Protein AF-A0A7V7BN81-F1 (afdb_monomer)

Nearest PDB structures (foldseek):
  3dh0-assembly1_A  TM=8.623E-01  e=8.445E-11  Aquifex aeolicus
  3mgg-assembly1_A  TM=7.748E-01  e=1.442E-08  Methanosarcina mazei
  5w7k-assembly1_A  TM=7.341E-01  e=2.221E-08  Penicillium oxalicum
  1xxl-assembly2_B  TM=6.327E-01  e=1.461E-09  Bacillus subtilis
  1vl5-assembly4_D  TM=6.220E-01  e=1.080E-09  Halalkalibacterium halodurans C-125

Radius of gyration: 29.05 Å; Cα contacts (8 Å, |Δi|>4): 691; chains: 1; bounding box: 69×60×77 Å

Secondary structure (DSSP, 8-state):
-HHHHHHHHHHHHHHHHHH--TTGGGTSPPPPP-HHHHHHHHHHHHT-SS---HHHHHHHHHHHHHHHHHHHHHHHHHTS-S---SSSHHHHHHHHHHHHHHHHHHHHHHHH---HHHHHHHHHHHHHHHHHHHHHHHT--SSHHHHHHHHHHHHHHHHHHHHHHTT-THHHHHHHHHHHHHHHHHHHHHHHHHS--HHHHHHHHHH-TTHHHHHHHHHHHHHHHHHHHHHHTTTTSHHHHHHHHHHHHHHHHHHHHHHHTT------HHHHHHHHHHHHGGGHHHHHHHHTTTHHHHHHHHHHHHHTPPTT-EEEEET-TTTHHHHHHHHHH-TTSEEEEEES-HHHHHHHHHHHHHTT-TTEEEEE-BTTB-SS-TT-EEEEEEES-GGGSS-HHHHHHHHHHHEEEEEEEEEEEE----STTHHHHHHHIIIIIHHHHHHHT-SSHHHHHHHHHHHHSSPPHHHHHHHHHHTT-EEEEEEEEGGGTEEEEEEE-----

Structure (mmCIF, N/CA/C/O backbone):
data_AF-A0A7V7BN81-F1
#
_entry.id   AF-A0A7V7BN81-F1
#
loop_
_atom_site.group_PDB
_atom_site.id
_atom_site.type_symbol
_atom_site.label_atom_id
_atom_site.label_alt_id
_atom_site.label_comp_id
_atom_site.label_asym_id
_atom_site.label_entity_id
_atom_site.label_seq_id
_atom_site.pdbx_PDB_ins_code
_atom_site.Cartn_x
_atom_site.Cartn_y
_atom_site.Cartn_z
_atom_site.occupancy
_atom_site.B_iso_or_equiv
_atom_site.auth_seq_id
_atom_site.auth_comp_id
_atom_site.auth_asym_id
_atom_site.auth_atom_id
_atom_site.pdbx_PDB_model_num
ATOM 1 N N . MET A 1 1 ? -31.358 -5.744 11.707 1.00 54.16 1 MET A N 1
ATOM 2 C CA . MET A 1 1 ? -30.400 -4.670 11.365 1.00 54.16 1 MET A CA 1
ATOM 3 C C . MET A 1 1 ? -30.882 -3.305 11.847 1.00 54.16 1 MET A C 1
ATOM 5 O O . MET A 1 1 ? -30.087 -2.663 12.512 1.00 54.16 1 MET A O 1
ATOM 9 N N . ASN A 1 2 ? -32.149 -2.903 11.636 1.00 60.16 2 ASN A N 1
ATOM 10 C CA . ASN A 1 2 ? -32.677 -1.627 12.173 1.00 60.16 2 ASN A CA 1
ATOM 11 C C . ASN A 1 2 ? -32.516 -1.463 13.699 1.00 60.16 2 ASN A C 1
ATOM 13 O O . ASN A 1 2 ? -32.069 -0.415 14.138 1.00 60.16 2 ASN A O 1
ATOM 17 N N . ASP A 1 3 ? -32.773 -2.515 14.478 1.00 78.81 3 ASP A N 1
ATOM 18 C CA . ASP A 1 3 ? -32.681 -2.494 15.951 1.00 78.81 3 ASP A CA 1
ATOM 19 C C . ASP A 1 3 ? -31.254 -2.205 16.477 1.00 78.81 3 ASP A C 1
ATOM 21 O O . ASP A 1 3 ? -31.039 -1.353 17.330 1.00 78.81 3 ASP A O 1
ATOM 25 N N . ILE A 1 4 ? -30.230 -2.821 15.868 1.00 84.69 4 ILE A N 1
ATOM 26 C CA . ILE A 1 4 ? -28.818 -2.598 16.240 1.00 84.69 4 ILE A CA 1
ATOM 27 C C . ILE A 1 4 ? -28.391 -1.146 15.983 1.00 84.69 4 ILE A C 1
ATOM 29 O O . ILE A 1 4 ? -27.629 -0.571 16.760 1.00 84.69 4 ILE A O 1
ATOM 33 N N . TYR A 1 5 ? -28.855 -0.561 14.877 1.00 83.62 5 TYR A N 1
ATOM 34 C CA . TYR A 1 5 ? -28.529 0.819 14.532 1.00 83.62 5 TYR A CA 1
ATOM 35 C C . TYR A 1 5 ? -29.165 1.802 15.520 1.00 83.62 5 TYR A C 1
ATOM 37 O O . TYR A 1 5 ? -28.490 2.716 15.987 1.00 83.62 5 TYR A O 1
ATOM 45 N N . GLU A 1 6 ? -30.429 1.579 15.886 1.00 87.38 6 GLU A N 1
ATOM 46 C CA . GLU A 1 6 ? -31.133 2.388 16.886 1.00 87.38 6 GLU A CA 1
ATOM 47 C C . GLU A 1 6 ? -30.448 2.333 18.259 1.00 87.38 6 GLU A C 1
ATOM 49 O O . GLU A 1 6 ? -30.242 3.379 18.876 1.00 87.38 6 GLU A O 1
ATOM 54 N N . GLU A 1 7 ? -30.011 1.152 18.709 1.00 90.88 7 GLU A N 1
ATOM 55 C CA . GLU A 1 7 ? -29.268 1.013 19.968 1.00 90.88 7 GLU A CA 1
ATOM 56 C C . GLU A 1 7 ? -27.950 1.811 19.962 1.00 90.88 7 GLU A C 1
ATOM 58 O O . GLU A 1 7 ? -27.640 2.517 20.925 1.00 90.88 7 GLU A O 1
ATOM 63 N N . ILE A 1 8 ? -27.169 1.722 18.879 1.00 91.88 8 ILE A N 1
ATOM 64 C CA . ILE A 1 8 ? -25.896 2.448 18.741 1.00 91.88 8 ILE A CA 1
ATOM 65 C C . ILE A 1 8 ? -26.131 3.964 18.728 1.00 91.88 8 ILE A C 1
ATOM 67 O O . ILE A 1 8 ? -25.426 4.694 19.429 1.00 91.88 8 ILE A O 1
ATOM 71 N N . GLU A 1 9 ? -27.134 4.438 17.986 1.00 91.56 9 GLU A N 1
ATOM 72 C CA . GLU A 1 9 ? -27.493 5.860 17.942 1.00 91.56 9 GLU A CA 1
ATOM 73 C C . GLU A 1 9 ? -27.983 6.373 19.299 1.00 91.56 9 GLU A C 1
ATOM 75 O O . GLU A 1 9 ? -27.637 7.484 19.703 1.00 91.56 9 GLU A O 1
ATOM 80 N N . GLN A 1 10 ? -28.717 5.557 20.058 1.00 93.00 10 GLN A N 1
ATOM 81 C CA . GLN A 1 10 ? -29.130 5.920 21.409 1.00 93.00 10 GLN A CA 1
ATOM 82 C C . GLN A 1 10 ? -27.920 6.077 22.339 1.00 93.00 10 GLN A C 1
ATOM 84 O O . GLN A 1 10 ? -27.801 7.093 23.025 1.00 93.00 10 GLN A O 1
ATOM 89 N N . ILE A 1 11 ? -26.979 5.124 22.308 1.00 93.81 11 ILE A N 1
ATOM 90 C CA . ILE A 1 11 ? -25.733 5.208 23.086 1.00 93.81 11 ILE A CA 1
ATOM 91 C C . ILE A 1 11 ? -24.931 6.456 22.692 1.00 93.81 11 ILE A C 1
ATOM 93 O O . ILE A 1 11 ? -24.420 7.165 23.562 1.00 93.81 11 ILE A O 1
ATOM 97 N N . LYS A 1 12 ? -24.835 6.758 21.394 1.00 94.06 12 LYS A N 1
ATOM 98 C CA . LYS A 1 12 ? -24.170 7.964 20.892 1.00 94.06 12 LYS A CA 1
ATOM 99 C C . LYS A 1 12 ? -24.830 9.233 21.433 1.00 94.06 12 LYS A C 1
ATOM 101 O O . LYS A 1 12 ? -24.136 10.079 21.994 1.00 94.06 12 LYS A O 1
ATOM 106 N N . ALA A 1 13 ? -26.156 9.339 21.346 1.00 92.12 13 ALA A N 1
ATOM 107 C CA . ALA A 1 13 ? -26.908 10.478 21.869 1.00 92.12 13 ALA A CA 1
ATOM 108 C C . ALA A 1 13 ? -26.699 10.662 23.384 1.00 92.12 13 ALA A C 1
ATOM 110 O O . ALA A 1 13 ? -26.520 11.782 23.866 1.00 92.12 13 ALA A O 1
ATOM 111 N N . ASP A 1 14 ? -26.644 9.567 24.143 1.00 91.19 14 ASP A N 1
ATOM 112 C CA . ASP A 1 14 ? -26.359 9.598 25.578 1.00 91.19 14 ASP A CA 1
ATOM 113 C C . ASP A 1 14 ? -24.959 10.114 25.914 1.00 91.19 14 ASP A C 1
ATOM 115 O O . ASP A 1 14 ? -24.782 10.802 26.929 1.00 91.19 14 ASP A O 1
ATOM 119 N N . ILE A 1 15 ? -23.965 9.757 25.097 1.00 90.81 15 ILE A N 1
ATOM 120 C CA . ILE A 1 15 ? -22.598 10.268 25.215 1.00 90.81 15 ILE A CA 1
ATOM 121 C C . ILE A 1 15 ? -22.592 11.762 24.879 1.00 90.81 15 ILE A C 1
ATOM 123 O O . ILE A 1 15 ? -22.063 12.550 25.663 1.00 90.81 15 ILE A O 1
ATOM 127 N N . GLU A 1 16 ? -23.242 12.176 23.786 1.00 90.25 16 GLU A N 1
ATOM 128 C CA . GLU A 1 16 ? -23.322 13.584 23.379 1.00 90.25 16 GLU A CA 1
ATOM 129 C C . GLU A 1 16 ? -23.901 14.483 24.472 1.00 90.25 16 GLU A C 1
ATOM 131 O O . GLU A 1 16 ? -23.366 15.560 24.740 1.00 90.25 16 GLU A O 1
ATOM 136 N N . VAL A 1 17 ? -24.989 14.052 25.115 1.00 89.19 17 VAL A N 1
ATOM 137 C CA . VAL A 1 17 ? -25.618 14.805 26.208 1.00 89.19 17 VAL A CA 1
ATOM 138 C C . VAL A 1 17 ? -24.652 14.985 27.381 1.00 89.19 17 VAL A C 1
ATOM 140 O O . VAL A 1 17 ? -24.645 16.042 28.006 1.00 89.19 17 VAL A O 1
ATOM 143 N N . ARG A 1 18 ? -23.812 13.985 27.669 1.00 86.62 18 ARG A N 1
ATOM 144 C CA . ARG A 1 18 ? -22.870 14.012 28.800 1.00 86.62 18 ARG A CA 1
ATOM 145 C C . ARG A 1 18 ? -21.641 14.874 28.543 1.00 86.62 18 ARG A C 1
ATOM 147 O O . ARG A 1 18 ? -21.148 15.498 29.477 1.00 86.62 18 ARG A O 1
ATOM 154 N N . VAL A 1 19 ? -21.143 14.924 27.308 1.00 85.81 19 VAL A N 1
ATOM 155 C CA . VAL A 1 19 ? -19.931 15.700 26.980 1.00 85.81 19 VAL A CA 1
ATOM 156 C C . VAL A 1 19 ? -20.209 17.185 26.722 1.00 85.81 19 VAL A C 1
ATOM 158 O O . VAL A 1 19 ? -19.288 18.006 26.768 1.00 85.81 19 VAL A O 1
ATOM 161 N N . LYS A 1 20 ? -21.475 17.556 26.486 1.00 85.81 20 LYS A N 1
ATOM 162 C CA . LYS A 1 20 ? -21.910 18.945 26.290 1.00 85.81 20 LYS A CA 1
ATOM 163 C C . LYS A 1 20 ? -22.004 19.678 27.632 1.00 85.81 20 LYS A C 1
ATOM 165 O O . LYS A 1 20 ? -23.006 19.597 28.335 1.00 85.81 20 LYS A O 1
ATOM 170 N N . HIS A 1 21 ? -20.984 20.474 27.956 1.00 84.75 21 HIS A N 1
ATOM 171 C CA . HIS A 1 21 ? -21.016 21.383 29.106 1.00 84.75 21 HIS A CA 1
ATOM 172 C C . HIS A 1 21 ? -21.243 22.842 28.654 1.00 84.75 21 HIS A C 1
ATOM 174 O O . HIS A 1 21 ? -20.396 23.380 27.935 1.00 84.75 21 HIS A O 1
ATOM 180 N N . PRO A 1 22 ? -22.313 23.542 29.098 1.00 84.62 22 PRO A N 1
ATOM 181 C CA . PRO A 1 22 ? -22.700 24.866 28.583 1.00 84.62 22 PRO A CA 1
ATOM 182 C C . PRO A 1 22 ? -21.608 25.939 28.633 1.00 84.62 22 PRO A C 1
ATOM 184 O O . PRO A 1 22 ? -21.621 26.881 27.843 1.00 84.62 22 PRO A O 1
ATOM 187 N N . TYR A 1 23 ? -20.674 25.828 29.581 1.00 83.69 23 TYR A N 1
ATOM 188 C CA . TYR A 1 23 ? -19.541 26.745 29.672 1.00 83.69 23 TYR A CA 1
ATOM 189 C C . TYR A 1 23 ? -18.380 26.347 28.756 1.00 83.69 23 TYR A C 1
ATOM 191 O O . TYR A 1 23 ? -17.797 27.224 28.128 1.00 83.69 23 TYR A O 1
ATOM 199 N N . LEU A 1 24 ? -18.057 25.051 28.658 1.00 82.19 24 LEU A N 1
ATOM 200 C CA . LEU A 1 24 ? -16.944 24.584 27.822 1.00 82.19 24 LEU A CA 1
ATOM 201 C C . LEU A 1 24 ? -17.251 24.850 26.347 1.00 82.19 24 LEU A C 1
ATOM 203 O O . LEU A 1 24 ? -16.427 25.420 25.647 1.00 82.19 24 LEU A O 1
ATOM 207 N N . MET A 1 25 ? -18.494 24.600 25.938 1.00 81.81 25 MET A N 1
ATOM 208 C CA . MET A 1 25 ? -19.028 24.831 24.591 1.00 81.81 25 MET A CA 1
ATOM 209 C C . MET A 1 25 ? -18.896 26.268 24.062 1.00 81.81 25 MET A C 1
ATOM 211 O O . MET A 1 25 ? -19.094 26.510 22.877 1.00 81.81 25 MET A O 1
ATOM 215 N N . LYS A 1 26 ? -18.604 27.245 24.929 1.00 80.62 26 LYS A N 1
ATOM 216 C CA . LYS A 1 26 ? -18.334 28.632 24.515 1.00 80.62 26 LYS A CA 1
ATOM 217 C C . LYS A 1 26 ? -16.908 28.832 24.004 1.00 80.62 26 LYS A C 1
ATOM 219 O O . LYS A 1 26 ? -16.624 29.875 23.424 1.00 80.62 26 LYS A O 1
ATOM 224 N N . PHE A 1 27 ? -16.011 27.896 24.305 1.00 76.44 27 PHE A N 1
ATOM 225 C CA . PHE A 1 27 ? -14.569 28.051 24.126 1.00 76.44 27 PHE A CA 1
ATOM 226 C C . PHE A 1 27 ? -13.900 26.837 23.483 1.00 76.44 27 PHE A C 1
ATOM 228 O O . PHE A 1 27 ? -12.840 27.007 22.898 1.00 76.44 27 PHE A O 1
ATOM 235 N N . ILE A 1 28 ? -14.478 25.641 23.598 1.00 76.50 28 ILE A N 1
ATOM 236 C CA . ILE A 1 28 ? -13.991 24.422 22.953 1.00 76.50 28 ILE A CA 1
ATOM 237 C C . ILE A 1 28 ? -15.106 23.798 22.117 1.00 76.50 28 ILE A C 1
ATOM 239 O O . ILE A 1 28 ? -16.284 23.889 22.477 1.00 76.50 28 ILE A O 1
ATOM 243 N N . ASP A 1 29 ? -14.717 23.157 21.021 1.00 76.81 29 ASP A N 1
ATOM 244 C CA . ASP A 1 29 ? -15.636 22.397 20.184 1.00 76.81 29 ASP A CA 1
ATOM 245 C C . ASP A 1 29 ? -16.178 21.172 20.930 1.00 76.81 29 ASP A C 1
ATOM 247 O O . ASP A 1 29 ? -15.549 20.649 21.856 1.00 76.81 29 ASP A O 1
ATOM 251 N N . VAL A 1 30 ? -17.359 20.702 20.515 1.00 76.44 30 VAL A N 1
ATOM 252 C CA . VAL A 1 30 ? -17.902 19.430 21.009 1.00 76.44 30 VAL A CA 1
ATOM 253 C C . VAL A 1 30 ? -16.893 18.331 20.681 1.00 76.44 30 VAL A C 1
ATOM 255 O O . VAL A 1 30 ? -16.496 18.224 19.516 1.00 76.44 30 VAL A O 1
ATOM 258 N N . PRO A 1 31 ? -16.511 17.480 21.648 1.00 80.88 31 PRO A N 1
ATOM 259 C CA . PRO A 1 31 ? -15.673 16.338 21.339 1.00 80.88 31 PRO A CA 1
ATOM 260 C C . PRO A 1 31 ? -16.328 15.441 20.291 1.00 80.88 31 PRO A C 1
ATOM 262 O O . PRO A 1 31 ? -17.512 15.110 20.383 1.00 80.88 31 PRO A O 1
ATOM 265 N N . VAL A 1 32 ? -15.542 15.037 19.299 1.00 83.94 32 VAL A N 1
ATOM 266 C CA . VAL A 1 32 ? -16.000 14.119 18.257 1.00 83.94 32 VAL A CA 1
ATOM 267 C C . VAL A 1 32 ? -16.137 12.723 18.858 1.00 83.94 32 VAL A C 1
ATOM 269 O O . VAL A 1 32 ? -15.202 12.205 19.465 1.00 83.94 32 VAL A O 1
ATOM 272 N N . ILE A 1 33 ? -17.300 12.099 18.676 1.00 88.44 33 ILE A N 1
ATOM 273 C CA . ILE A 1 33 ? -17.517 10.702 19.057 1.00 88.44 33 ILE A CA 1
ATOM 274 C C . ILE A 1 33 ? -17.052 9.825 17.898 1.00 88.44 33 ILE A C 1
ATOM 276 O O . ILE A 1 33 ? -17.613 9.894 16.805 1.00 88.44 33 ILE A O 1
ATOM 280 N N . ASP A 1 34 ? -16.036 8.993 18.130 1.00 90.50 34 ASP A N 1
ATOM 281 C CA . ASP A 1 34 ? -15.549 8.071 17.105 1.00 90.50 34 ASP A CA 1
ATOM 282 C C . ASP A 1 34 ? -16.547 6.918 16.893 1.00 90.50 34 ASP A C 1
ATOM 284 O O . ASP A 1 34 ? -16.642 5.979 17.689 1.00 90.50 34 ASP A O 1
ATOM 288 N N . GLU A 1 35 ? -17.316 7.006 15.806 1.00 89.75 35 GLU A N 1
ATOM 289 C CA . GLU A 1 35 ? -18.341 6.020 15.455 1.00 89.75 35 GLU A CA 1
ATOM 290 C C . GLU A 1 35 ? -17.761 4.624 15.203 1.00 89.75 35 GLU A C 1
ATOM 292 O O . GLU A 1 35 ? -18.427 3.627 15.475 1.00 89.75 35 GLU A O 1
ATOM 297 N N . GLN A 1 36 ? -16.514 4.518 14.733 1.00 90.88 36 GLN A N 1
ATOM 298 C CA . GLN A 1 36 ? -15.893 3.217 14.483 1.00 90.88 36 GLN A CA 1
ATOM 299 C C . GLN A 1 36 ? -15.578 2.513 15.794 1.00 90.88 36 GLN A C 1
ATOM 301 O O . GLN A 1 36 ? -15.900 1.334 15.951 1.00 90.88 36 GLN A O 1
ATOM 306 N N . LYS A 1 37 ? -15.001 3.239 16.761 1.00 95.44 37 LYS A N 1
ATOM 307 C CA . LYS A 1 37 ? -14.776 2.715 18.116 1.00 95.44 37 LYS A CA 1
ATOM 308 C C . LYS A 1 37 ? -16.108 2.336 18.766 1.00 95.44 37 LYS A C 1
ATOM 310 O O . LYS A 1 37 ? -16.196 1.264 19.360 1.00 95.44 37 LYS A O 1
ATOM 315 N N . LEU A 1 38 ? -17.158 3.138 18.579 1.00 94.94 38 LEU A N 1
ATOM 316 C CA . LEU A 1 38 ? -18.494 2.836 19.095 1.00 94.94 38 LEU A CA 1
ATOM 317 C C . LEU A 1 38 ? -19.071 1.531 18.512 1.00 94.94 38 LEU A C 1
ATOM 319 O O . LEU A 1 38 ? -19.486 0.652 19.269 1.00 94.94 38 LEU A O 1
ATOM 323 N N . VAL A 1 39 ? -19.046 1.372 17.184 1.00 94.19 39 VAL A N 1
ATOM 324 C CA . VAL A 1 39 ? -19.522 0.161 16.488 1.00 94.19 39 VAL A CA 1
ATOM 325 C C . VAL A 1 39 ? -18.693 -1.069 16.876 1.00 94.19 39 VAL A C 1
ATOM 327 O O . VAL A 1 39 ? -19.259 -2.144 17.102 1.00 94.19 39 VAL A O 1
ATOM 330 N N . LEU A 1 40 ? -17.368 -0.926 16.998 1.00 96.00 40 LEU A N 1
ATOM 331 C CA . LEU A 1 40 ? -16.475 -1.995 17.453 1.00 96.00 40 LEU A CA 1
ATOM 332 C C . LEU A 1 40 ? -16.823 -2.446 18.870 1.00 96.00 40 LEU A C 1
ATOM 334 O O . LEU A 1 40 ? -17.031 -3.636 19.090 1.00 96.00 40 LEU A O 1
ATOM 338 N N . LEU A 1 41 ? -16.912 -1.513 19.819 1.00 95.94 41 LEU A N 1
ATOM 339 C CA . LEU A 1 41 ? -17.218 -1.816 21.218 1.00 95.94 41 LEU A CA 1
ATOM 340 C C . LEU A 1 41 ? -18.585 -2.481 21.361 1.00 95.94 41 LEU A C 1
ATOM 342 O O . LEU A 1 41 ? -18.701 -3.481 22.068 1.00 95.94 41 LEU A O 1
ATOM 346 N N . TYR A 1 42 ? -19.592 -1.967 20.653 1.00 95.12 42 TYR A N 1
ATOM 347 C CA . TYR A 1 42 ? -20.918 -2.570 20.624 1.00 95.12 42 TYR A CA 1
ATOM 348 C C . TYR A 1 42 ? -20.871 -4.010 20.108 1.00 95.12 42 TYR A C 1
ATOM 350 O O . TYR A 1 42 ? -21.367 -4.917 20.771 1.00 95.12 42 TYR A O 1
ATOM 358 N N . THR A 1 43 ? -20.214 -4.239 18.967 1.00 93.69 43 THR A N 1
ATOM 359 C CA . THR A 1 43 ? -20.096 -5.580 18.372 1.00 93.69 43 THR A CA 1
ATOM 360 C C . THR A 1 43 ? -19.352 -6.540 19.301 1.00 93.69 43 THR A C 1
ATOM 362 O O . THR A 1 43 ? -19.805 -7.657 19.534 1.00 93.69 43 THR A O 1
ATOM 365 N N . ILE A 1 44 ? -18.232 -6.096 19.878 1.00 94.75 44 ILE A N 1
ATOM 366 C CA . ILE A 1 44 ? -17.405 -6.898 20.785 1.00 94.75 44 ILE A CA 1
ATOM 367 C C . ILE A 1 44 ? -18.189 -7.315 22.030 1.00 94.75 44 ILE A C 1
ATOM 369 O O . ILE A 1 44 ? -18.088 -8.469 22.442 1.00 94.75 44 ILE A O 1
ATOM 373 N N . LEU A 1 45 ? -18.935 -6.388 22.636 1.00 93.31 45 LEU A N 1
ATOM 374 C CA . LEU A 1 45 ? -19.664 -6.640 23.878 1.00 93.31 45 LEU A CA 1
ATOM 375 C C . LEU A 1 45 ? -20.982 -7.388 23.647 1.00 93.31 45 LEU A C 1
ATOM 377 O O . LEU A 1 45 ? -21.382 -8.163 24.511 1.00 93.31 45 LEU A O 1
ATOM 381 N N . LYS A 1 46 ? -21.638 -7.208 22.494 1.00 91.56 46 LYS A N 1
ATOM 382 C CA . LYS A 1 46 ? -22.842 -7.975 22.132 1.00 91.56 46 LYS A CA 1
ATOM 383 C C . LYS A 1 46 ? -22.522 -9.448 21.876 1.00 91.56 46 LYS A C 1
ATOM 385 O O . LYS A 1 46 ? -23.279 -10.312 22.299 1.00 91.56 46 LYS A O 1
ATOM 390 N N . GLU A 1 47 ? -21.365 -9.723 21.276 1.00 89.50 47 GLU A N 1
ATOM 391 C CA . GLU A 1 47 ? -20.839 -11.077 21.053 1.00 89.50 47 GLU A CA 1
ATOM 392 C C . GLU A 1 47 ? -19.946 -11.565 22.211 1.00 89.50 47 GLU A C 1
ATOM 394 O O . GLU A 1 47 ? -19.107 -12.452 22.032 1.00 89.50 47 GLU A O 1
ATOM 399 N N . ALA A 1 48 ? -20.044 -10.957 23.399 1.00 88.56 48 ALA A N 1
ATOM 400 C CA . ALA A 1 48 ? -19.204 -11.332 24.529 1.00 88.56 48 ALA A CA 1
ATOM 401 C C . ALA A 1 48 ? -19.510 -12.760 25.007 1.00 88.56 48 ALA A C 1
ATOM 403 O O . ALA A 1 48 ? -20.660 -13.172 25.146 1.00 88.56 48 ALA A O 1
ATOM 404 N N . LYS A 1 49 ? -18.458 -13.506 25.354 1.00 87.00 49 LYS A N 1
ATOM 405 C CA . LYS A 1 49 ? -18.577 -14.844 25.964 1.00 87.00 49 LYS A CA 1
ATOM 406 C C . LYS A 1 49 ? -19.080 -14.796 27.407 1.00 87.00 49 LYS A C 1
ATOM 408 O O . LYS A 1 49 ? -19.471 -15.822 27.959 1.00 87.00 49 LYS A O 1
ATOM 413 N N . ILE A 1 50 ? -19.035 -13.617 28.020 1.00 83.06 50 ILE A N 1
ATOM 414 C CA . ILE A 1 50 ? -19.621 -13.338 29.327 1.00 83.06 50 ILE A CA 1
ATOM 415 C C . ILE A 1 50 ? -21.041 -12.780 29.138 1.00 83.06 50 ILE A C 1
ATOM 417 O O . ILE A 1 50 ? -21.230 -11.887 28.314 1.00 83.06 50 ILE A O 1
ATOM 421 N N . PRO A 1 51 ? -22.050 -13.256 29.889 1.00 77.50 51 PRO A N 1
ATOM 422 C CA . PRO A 1 51 ? -23.397 -12.706 29.795 1.00 77.50 51 PRO A CA 1
ATOM 423 C C . PRO A 1 51 ? -23.422 -11.245 30.257 1.00 77.50 51 PRO A C 1
ATOM 425 O O . PRO A 1 51 ? -23.105 -10.943 31.410 1.00 77.50 51 PRO A O 1
ATOM 428 N N . LEU A 1 52 ? -23.834 -10.343 29.369 1.00 83.31 52 LEU A N 1
ATOM 429 C CA . LEU A 1 52 ? -24.065 -8.934 29.675 1.00 83.31 52 LEU A CA 1
ATOM 430 C C . LEU A 1 52 ? -25.545 -8.620 29.456 1.00 83.31 52 LEU A C 1
ATOM 432 O O . LEU A 1 52 ? -26.106 -8.942 28.411 1.00 83.31 52 LEU A O 1
ATOM 436 N N . ASN A 1 53 ? -26.189 -7.993 30.443 1.00 87.19 53 ASN A N 1
ATOM 437 C CA . ASN A 1 53 ? -27.511 -7.408 30.229 1.00 87.19 53 ASN A CA 1
ATOM 438 C C . ASN A 1 53 ? -27.380 -6.084 29.449 1.00 87.19 53 ASN A C 1
ATOM 440 O O . ASN A 1 53 ? -26.286 -5.519 29.339 1.00 87.19 53 ASN A O 1
ATOM 444 N N . HIS A 1 54 ? -28.498 -5.584 28.917 1.00 86.00 54 HIS A N 1
ATOM 445 C CA . HIS A 1 54 ? -28.512 -4.360 28.107 1.00 86.00 54 HIS A CA 1
ATOM 446 C C . HIS A 1 54 ? -27.897 -3.153 28.828 1.00 86.00 54 HIS A C 1
ATOM 448 O O . HIS A 1 54 ? -27.105 -2.422 28.233 1.00 86.00 54 HIS A O 1
ATOM 454 N N . ASP A 1 55 ? -28.207 -2.967 30.113 1.00 87.06 55 ASP A N 1
ATOM 455 C CA . ASP A 1 55 ? -27.700 -1.831 30.887 1.00 87.06 55 ASP A CA 1
ATOM 456 C C . ASP A 1 55 ? -26.181 -1.885 31.054 1.00 87.06 55 ASP A C 1
ATOM 458 O O . ASP A 1 55 ? -25.494 -0.889 30.824 1.00 87.06 55 ASP A O 1
ATOM 462 N N . LYS A 1 56 ? -25.635 -3.057 31.387 1.00 86.50 56 LYS A N 1
ATOM 463 C CA . LYS A 1 56 ? -24.197 -3.249 31.581 1.00 86.50 56 LYS A CA 1
ATOM 464 C C . LYS A 1 56 ? -23.427 -3.107 30.272 1.00 86.50 56 LYS A C 1
ATOM 466 O O . LYS A 1 56 ? 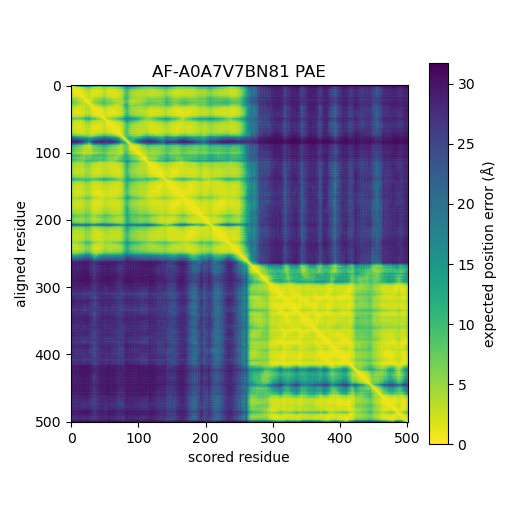-22.355 -2.501 30.270 1.00 86.50 56 LYS A O 1
ATOM 471 N N . LEU A 1 57 ? -23.976 -3.602 29.160 1.00 90.75 57 LEU A N 1
ATOM 472 C CA . LEU A 1 57 ? -23.416 -3.391 27.823 1.00 90.75 57 LEU A CA 1
ATOM 473 C C . LEU A 1 57 ? -23.340 -1.891 27.503 1.00 90.75 57 LEU A C 1
ATOM 475 O O . LEU A 1 57 ? -22.259 -1.383 27.202 1.00 90.75 57 LEU A O 1
ATOM 479 N N . ARG A 1 58 ? -24.455 -1.163 27.656 1.00 90.62 58 ARG A N 1
ATOM 480 C CA . ARG A 1 58 ? -24.525 0.283 27.390 1.00 90.62 58 ARG A CA 1
ATOM 481 C C . ARG A 1 58 ? -23.569 1.074 28.282 1.00 90.62 58 ARG A C 1
ATOM 483 O O . ARG A 1 58 ? -22.801 1.886 27.773 1.00 90.62 58 ARG A O 1
ATOM 490 N N . GLN A 1 59 ? -23.548 0.805 29.586 1.00 87.88 59 GLN A N 1
ATOM 491 C CA . GLN A 1 59 ? -22.647 1.481 30.524 1.00 87.88 59 GLN A CA 1
ATOM 492 C C . GLN A 1 59 ? -21.168 1.225 30.208 1.00 87.88 59 GLN A C 1
ATOM 494 O O . GLN A 1 59 ? -20.376 2.166 30.229 1.00 87.88 59 GLN A O 1
ATOM 499 N N . SER A 1 60 ? -20.799 -0.011 29.854 1.00 89.56 60 SER A N 1
ATOM 500 C CA . SER A 1 60 ? -19.415 -0.368 29.502 1.00 89.56 60 SER A CA 1
ATOM 501 C C . SER A 1 60 ? -18.934 0.368 28.249 1.00 89.56 60 SER A C 1
ATOM 503 O O . SER A 1 60 ? -17.818 0.896 28.223 1.00 89.56 60 SER A O 1
ATOM 505 N N . ILE A 1 61 ? -19.789 0.456 27.223 1.00 93.00 61 ILE A N 1
ATOM 506 C CA . ILE A 1 61 ? -19.502 1.207 25.993 1.00 93.00 61 ILE A CA 1
ATOM 507 C C . 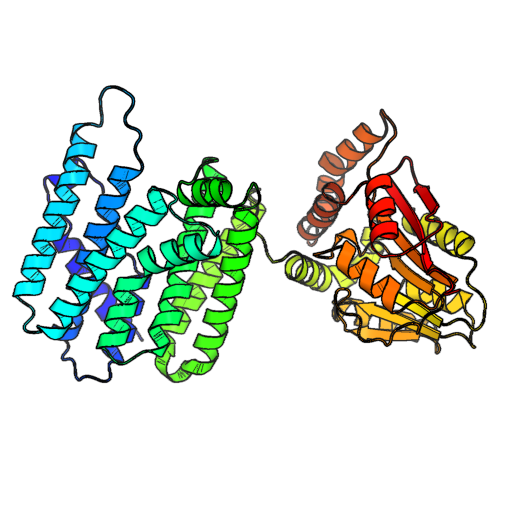ILE A 1 61 ? -19.347 2.694 26.309 1.00 93.00 61 ILE A C 1
ATOM 509 O O . ILE A 1 61 ? -18.344 3.299 25.935 1.00 93.00 61 ILE A O 1
ATOM 513 N N . MET A 1 62 ? -20.304 3.278 27.035 1.00 90.81 62 MET A N 1
ATOM 514 C CA . MET A 1 62 ? -20.278 4.698 27.389 1.00 90.81 62 MET A CA 1
ATOM 515 C C . MET A 1 62 ? -19.038 5.064 28.205 1.00 90.81 62 MET A C 1
ATOM 517 O O . MET A 1 62 ? -18.383 6.057 27.900 1.00 90.81 62 MET A O 1
ATOM 521 N N . ALA A 1 63 ? -18.685 4.258 29.208 1.00 88.62 63 ALA A N 1
ATOM 522 C CA . ALA A 1 63 ? -17.485 4.477 30.006 1.00 88.62 63 ALA A CA 1
ATOM 523 C C . ALA A 1 63 ? -16.217 4.436 29.146 1.00 88.62 63 ALA A C 1
ATOM 525 O O . ALA A 1 63 ? -15.387 5.339 29.233 1.00 88.62 63 ALA A O 1
ATOM 526 N N . THR A 1 64 ? -16.098 3.436 28.269 1.00 92.19 64 THR A N 1
ATOM 527 C CA . THR A 1 64 ? -14.942 3.305 27.371 1.00 92.19 64 THR A CA 1
ATOM 528 C C . THR A 1 64 ? -14.842 4.491 26.405 1.00 92.19 64 THR A C 1
ATOM 530 O O . THR A 1 64 ? -13.759 5.042 26.219 1.00 92.19 64 THR A O 1
ATOM 533 N N . MET A 1 65 ? -15.966 4.940 25.836 1.00 92.88 65 MET A N 1
ATOM 534 C CA . MET A 1 65 ? -15.997 6.088 24.923 1.00 92.88 65 MET A CA 1
ATOM 535 C C . MET A 1 65 ? -15.696 7.416 25.623 1.00 92.88 65 MET A C 1
ATOM 537 O O . MET A 1 65 ? -15.008 8.254 25.047 1.00 92.88 65 MET A O 1
ATOM 541 N N . LEU A 1 66 ? -16.139 7.620 26.869 1.00 88.56 66 LEU A N 1
ATOM 542 C CA . LEU A 1 66 ? -15.763 8.817 27.631 1.00 88.56 66 LEU A CA 1
ATOM 543 C C . LEU A 1 66 ? -14.267 8.847 27.958 1.00 88.56 66 LEU A C 1
ATOM 545 O O . LEU A 1 66 ? -13.657 9.912 27.875 1.00 88.56 66 LEU A O 1
ATOM 549 N N . ILE A 1 67 ? -13.666 7.696 28.281 1.00 89.44 67 ILE A N 1
ATOM 550 C CA . ILE A 1 67 ? -12.210 7.593 28.466 1.00 89.44 67 ILE A CA 1
ATOM 551 C C . ILE A 1 67 ? -11.493 7.968 27.165 1.00 89.44 67 ILE A C 1
ATOM 553 O O . ILE A 1 67 ? -10.547 8.754 27.195 1.00 89.44 67 ILE A O 1
ATOM 557 N N . GLN A 1 68 ? -11.956 7.451 26.023 1.00 90.69 68 GLN A N 1
ATOM 558 C CA . GLN A 1 68 ? -11.388 7.797 24.720 1.00 90.69 68 GLN A CA 1
ATOM 559 C C . GLN A 1 68 ? -11.474 9.307 24.450 1.00 90.69 68 GLN A C 1
ATOM 561 O O . GLN A 1 68 ? -10.470 9.920 24.106 1.00 90.69 68 GLN A O 1
ATOM 566 N N . ILE A 1 69 ? -12.636 9.921 24.686 1.00 88.44 69 ILE A N 1
ATOM 567 C CA . ILE A 1 69 ? -12.840 11.367 24.513 1.00 88.44 69 ILE A CA 1
ATOM 568 C C . ILE A 1 69 ? -11.896 12.179 25.408 1.00 88.44 69 ILE A C 1
ATOM 570 O O . ILE A 1 69 ? -11.322 13.171 24.955 1.00 88.44 69 ILE A O 1
ATOM 574 N N . ALA A 1 70 ? -11.695 11.761 26.661 1.00 84.88 70 ALA A N 1
ATOM 575 C CA . ALA A 1 70 ? -10.749 12.415 27.561 1.00 84.88 70 ALA A CA 1
ATOM 576 C C . ALA A 1 70 ? -9.307 12.324 27.023 1.00 84.88 70 ALA A C 1
ATOM 578 O O . ALA A 1 70 ? -8.612 13.340 26.938 1.00 84.88 70 ALA A O 1
ATOM 579 N N . LEU A 1 71 ? -8.880 11.132 26.590 1.00 86.50 71 LEU A N 1
ATOM 580 C CA . LEU A 1 71 ? -7.552 10.904 26.011 1.00 86.50 71 LEU A CA 1
ATOM 581 C C . LEU A 1 71 ? -7.317 11.730 24.739 1.00 86.50 71 LEU A C 1
ATOM 583 O O . LEU A 1 71 ? -6.219 12.267 24.567 1.00 86.50 71 LEU A O 1
ATOM 587 N N . ASP A 1 72 ? -8.322 11.842 23.872 1.00 85.12 72 ASP A N 1
ATOM 588 C CA . ASP A 1 72 ? -8.255 12.602 22.617 1.00 85.12 72 ASP A CA 1
ATOM 589 C C . ASP A 1 72 ? -8.233 14.113 22.884 1.00 85.12 72 ASP A C 1
ATOM 591 O O . ASP A 1 72 ? -7.479 14.856 22.255 1.00 85.12 72 ASP A O 1
ATOM 595 N N . THR A 1 73 ? -8.984 14.577 23.889 1.00 82.06 73 THR A N 1
ATOM 596 C CA . THR A 1 73 ? -8.999 15.992 24.295 1.00 82.06 73 THR A CA 1
ATOM 597 C C . THR A 1 73 ? -7.616 16.457 24.761 1.00 82.06 73 THR A C 1
ATOM 599 O O . THR A 1 73 ? -7.174 17.547 24.394 1.00 82.06 73 THR A O 1
ATOM 602 N N . HIS A 1 74 ? -6.886 15.624 25.513 1.00 76.12 74 HIS A N 1
ATOM 603 C CA . HIS A 1 74 ? -5.516 15.945 25.933 1.00 76.12 74 HIS A CA 1
ATOM 604 C C . HIS A 1 74 ? -4.521 15.998 24.765 1.00 76.12 74 HIS A C 1
ATOM 606 O O . HIS A 1 74 ? -3.545 16.748 24.822 1.00 76.12 74 HIS A O 1
ATOM 612 N N . GLU A 1 75 ? -4.766 15.252 23.689 1.00 74.19 75 GLU A N 1
ATOM 613 C CA . GLU A 1 75 ? -3.903 15.251 22.506 1.00 74.19 75 GLU A CA 1
ATOM 614 C C . GLU A 1 75 ? -3.924 16.597 21.768 1.00 74.19 75 GLU A C 1
ATOM 616 O O . GLU A 1 75 ? -2.882 17.082 21.324 1.00 74.19 75 GLU A O 1
ATOM 621 N N . LEU A 1 76 ? -5.086 17.259 21.726 1.00 69.44 76 LEU A N 1
ATOM 622 C CA . LEU A 1 76 ? -5.256 18.573 21.093 1.00 69.44 76 LEU A CA 1
ATOM 623 C C . LEU A 1 76 ? -4.374 19.659 21.734 1.00 69.44 76 LEU A C 1
ATOM 625 O O . LEU A 1 76 ? -3.913 20.577 21.050 1.00 69.44 76 LEU A O 1
ATOM 629 N N . VAL A 1 77 ? -4.092 19.543 23.035 1.00 63.59 77 VAL A N 1
ATOM 630 C CA . VAL A 1 77 ? -3.242 20.491 23.774 1.00 63.59 77 VAL A CA 1
ATOM 631 C C . VAL A 1 77 ? -1.777 20.396 23.334 1.00 63.59 77 VAL A C 1
ATOM 633 O O . VAL A 1 77 ? -1.109 21.425 23.207 1.00 63.59 77 VAL A O 1
ATOM 636 N N . GLY A 1 78 ? -1.273 19.181 23.094 1.00 54.88 78 GLY A N 1
ATOM 637 C CA . GLY A 1 78 ? 0.138 18.922 22.779 1.00 54.88 78 GLY A CA 1
ATOM 638 C C . GLY A 1 78 ? 0.579 19.396 21.390 1.00 54.88 78 GLY A C 1
ATOM 639 O O . GLY A 1 78 ? 1.767 19.605 21.161 1.00 54.88 78 GLY A O 1
ATOM 640 N N . LEU A 1 79 ? -0.367 19.607 20.470 1.00 54.56 79 LEU A N 1
ATOM 641 C CA . LEU A 1 79 ? -0.095 19.979 19.075 1.00 54.56 79 LEU A CA 1
ATOM 642 C C . LEU A 1 79 ? 0.155 21.486 18.860 1.00 54.56 79 LEU A C 1
ATOM 644 O O . LEU A 1 79 ? 0.629 21.883 17.796 1.00 54.56 79 LEU A O 1
ATOM 648 N N . HIS A 1 80 ? -0.128 22.336 19.853 1.00 52.31 80 HIS A N 1
ATOM 649 C CA . HIS A 1 80 ? 0.018 23.791 19.740 1.00 52.31 80 HIS A CA 1
ATOM 650 C C . HIS A 1 80 ? 1.395 24.252 20.260 1.00 52.31 80 HIS A C 1
ATOM 652 O O . HIS A 1 80 ? 1.704 24.083 21.445 1.00 52.31 80 HIS A O 1
ATOM 658 N N . ARG A 1 81 ? 2.227 24.866 19.398 1.00 47.66 81 ARG A N 1
ATOM 659 C CA . ARG A 1 81 ? 3.541 25.430 19.786 1.00 47.66 81 ARG A CA 1
ATOM 660 C C . ARG A 1 81 ? 3.407 26.490 20.896 1.00 47.66 81 ARG A C 1
ATOM 662 O O . ARG A 1 81 ? 2.339 27.056 21.123 1.00 47.66 81 ARG A O 1
ATOM 669 N N . ILE A 1 82 ? 4.488 26.676 21.654 1.00 49.19 82 ILE A N 1
ATOM 670 C CA . ILE A 1 82 ? 4.561 27.527 22.861 1.00 49.19 82 ILE A CA 1
ATOM 671 C C . ILE A 1 82 ? 4.764 29.016 22.512 1.00 49.19 82 ILE A C 1
ATOM 673 O O . ILE A 1 82 ? 4.638 29.867 23.385 1.00 49.19 82 ILE A O 1
ATOM 677 N N . GLU A 1 83 ? 5.030 29.348 21.250 1.00 48.25 83 GLU A N 1
ATOM 678 C CA . GLU A 1 83 ? 5.342 30.719 20.839 1.00 48.25 83 GLU A CA 1
ATOM 679 C C . GLU A 1 83 ? 4.094 31.501 20.389 1.00 48.25 83 GLU A C 1
ATOM 681 O O . GLU A 1 83 ? 3.287 31.006 19.601 1.00 48.25 83 GLU A O 1
ATOM 686 N N . ASP A 1 84 ? 4.030 32.732 20.904 1.00 42.84 84 ASP A N 1
ATOM 687 C CA . ASP A 1 84 ? 3.227 33.905 20.534 1.00 42.84 84 ASP A CA 1
ATOM 688 C C . ASP A 1 84 ? 1.913 34.225 21.282 1.00 42.84 84 ASP A C 1
ATOM 690 O O . ASP A 1 84 ? 1.029 33.403 21.530 1.00 42.84 84 ASP A O 1
ATOM 694 N N . ASP A 1 85 ? 1.840 35.507 21.655 1.00 50.03 85 ASP A N 1
ATOM 695 C CA . ASP A 1 85 ? 0.812 36.206 22.421 1.00 50.03 85 ASP A CA 1
ATOM 696 C C . ASP A 1 85 ? -0.620 36.086 21.839 1.00 50.03 85 ASP A C 1
ATOM 698 O O . ASP A 1 85 ? -0.856 36.289 20.654 1.00 50.03 85 ASP A O 1
ATOM 702 N N . ASN A 1 86 ? -1.577 35.813 22.742 1.00 63.59 86 ASN A N 1
ATOM 703 C CA . ASN A 1 86 ? -3.023 36.147 22.777 1.00 63.59 86 ASN A CA 1
ATOM 704 C C . ASN A 1 86 ? -3.796 36.343 21.438 1.00 63.59 86 ASN A C 1
ATOM 706 O O . ASN A 1 86 ? -3.547 37.323 20.737 1.00 63.59 86 ASN A O 1
ATOM 710 N N . PRO A 1 87 ? -4.825 35.517 21.106 1.00 53.25 87 PRO A N 1
ATOM 711 C CA . PRO A 1 87 ? -6.196 35.624 21.676 1.00 53.25 87 PRO A CA 1
ATOM 712 C C . PRO A 1 87 ? -6.820 34.305 22.196 1.00 53.25 87 PRO A C 1
ATOM 714 O O . PRO A 1 87 ? -7.914 34.309 22.763 1.00 53.25 87 PRO A O 1
ATOM 717 N N . PHE A 1 88 ? -6.152 33.161 22.019 1.00 61.75 88 PHE A N 1
ATOM 718 C CA . PHE A 1 88 ? -6.722 31.822 22.271 1.00 61.75 88 PHE A CA 1
ATOM 719 C C . PHE A 1 88 ? -6.270 31.177 23.594 1.00 61.75 88 PHE A C 1
ATOM 721 O O . PHE A 1 88 ? -6.543 30.004 23.849 1.00 61.75 88 PHE A O 1
ATOM 728 N N . MET A 1 89 ? -5.614 31.935 24.480 1.00 71.62 89 MET A N 1
ATOM 729 C CA . MET A 1 89 ? -5.094 31.419 25.757 1.00 71.62 89 MET A CA 1
ATOM 730 C C . MET A 1 89 ? -6.183 30.799 26.635 1.00 71.62 89 MET A C 1
ATOM 732 O O . MET A 1 89 ? -5.988 29.724 27.199 1.00 71.62 89 MET A O 1
ATOM 736 N N . LYS A 1 90 ? -7.358 31.437 26.701 1.00 73.25 90 LYS A N 1
ATOM 737 C CA . LYS A 1 90 ? -8.501 30.914 27.459 1.00 73.25 90 LYS A CA 1
ATOM 738 C C . LYS A 1 90 ? -9.035 29.609 26.866 1.00 73.25 90 LYS A C 1
ATOM 740 O O . LYS A 1 90 ? -9.361 28.701 27.621 1.00 73.25 90 LYS A O 1
ATOM 745 N N . GLN A 1 91 ? -9.096 29.499 25.539 1.00 73.88 91 GLN A N 1
ATOM 746 C CA . GLN A 1 91 ? -9.483 28.262 24.859 1.00 73.88 91 GLN A CA 1
ATOM 747 C C . GLN A 1 91 ? -8.494 27.141 25.180 1.00 73.88 91 GLN A C 1
ATOM 749 O O . GLN A 1 91 ? -8.916 26.093 25.645 1.00 73.88 91 GLN A O 1
ATOM 754 N N . ARG A 1 92 ? -7.184 27.393 25.069 1.00 72.81 92 ARG A N 1
ATOM 755 C CA . ARG A 1 92 ? -6.138 26.407 25.383 1.00 72.81 92 ARG A CA 1
ATOM 756 C C . ARG A 1 92 ? -6.166 25.953 26.848 1.00 72.81 92 ARG A C 1
ATOM 758 O O . ARG A 1 92 ? -6.082 24.758 27.114 1.00 72.81 92 ARG A O 1
ATOM 765 N N . GLN A 1 93 ? -6.327 26.886 27.792 1.00 78.69 93 GLN A N 1
ATOM 766 C CA . GLN A 1 93 ? -6.521 26.565 29.213 1.00 78.69 93 GLN A CA 1
ATOM 767 C C . GLN A 1 93 ? -7.753 25.681 29.422 1.00 78.69 93 GLN A C 1
ATOM 769 O O . GLN A 1 93 ? -7.698 24.701 30.161 1.00 78.69 93 GLN A O 1
ATOM 774 N N . LEU A 1 94 ? -8.861 26.008 28.755 1.00 79.38 94 LEU A N 1
ATOM 775 C CA . LEU A 1 94 ? -10.089 25.232 28.861 1.00 79.38 94 LEU A CA 1
ATOM 776 C C . LEU A 1 94 ? -9.994 23.875 28.162 1.00 79.38 94 LEU A C 1
ATOM 778 O O . LEU A 1 94 ? -10.607 22.944 28.661 1.00 79.38 94 LEU A O 1
ATOM 782 N N . THR A 1 95 ? -9.202 23.713 27.100 1.00 76.19 95 THR A N 1
ATOM 783 C CA . THR A 1 95 ? -8.927 22.398 26.497 1.00 76.19 95 THR A CA 1
ATOM 784 C C . THR A 1 95 ? -8.191 21.482 27.477 1.00 76.19 95 THR A C 1
ATOM 786 O O . THR A 1 95 ? -8.564 20.321 27.611 1.00 76.19 95 THR A O 1
ATOM 789 N N . VAL A 1 96 ? -7.200 22.002 28.218 1.00 77.19 96 VAL A N 1
ATOM 790 C CA . VAL A 1 96 ? -6.514 21.239 29.281 1.00 77.19 96 VAL A CA 1
ATOM 791 C C . VAL A 1 96 ? -7.510 20.800 30.353 1.00 77.19 96 VAL A C 1
ATOM 793 O O . VAL A 1 96 ? -7.629 19.611 30.638 1.00 77.19 96 VAL A O 1
ATOM 796 N N . LEU A 1 97 ? -8.268 21.754 30.898 1.00 81.19 97 LEU A N 1
ATOM 797 C CA . LEU A 1 97 ? -9.232 21.497 31.972 1.00 81.19 97 LEU A CA 1
ATOM 798 C C . LEU A 1 97 ? -10.415 20.628 31.519 1.00 81.19 97 LEU A C 1
ATOM 800 O O . LEU A 1 97 ? -11.026 19.944 32.337 1.00 81.19 97 LEU A O 1
ATOM 804 N N . ALA A 1 98 ? -10.758 20.644 30.231 1.00 79.19 98 ALA A N 1
ATOM 805 C CA . ALA A 1 98 ? -11.800 19.791 29.677 1.00 79.19 98 ALA A CA 1
ATOM 806 C C . ALA A 1 98 ? -11.398 18.317 29.706 1.00 79.19 98 ALA A C 1
ATOM 808 O O . ALA A 1 98 ? -12.238 17.484 30.031 1.00 79.19 98 ALA A O 1
ATOM 809 N N . GLY A 1 99 ? -10.125 17.995 29.452 1.00 75.88 99 GLY A N 1
ATOM 810 C CA . GLY A 1 99 ? -9.613 16.633 29.622 1.00 75.88 99 GLY A CA 1
ATOM 811 C C . GLY A 1 99 ? -9.784 16.125 31.060 1.00 75.88 99 GLY A C 1
ATOM 812 O O . GLY A 1 99 ? -10.302 15.025 31.270 1.00 75.88 99 GLY A O 1
ATOM 813 N N . ASP A 1 100 ? -9.487 16.967 32.056 1.00 80.19 100 ASP A N 1
ATOM 814 C CA . ASP A 1 100 ? -9.704 16.646 33.476 1.00 80.19 100 ASP A CA 1
ATOM 815 C C . ASP A 1 100 ? -11.199 16.503 33.815 1.00 80.19 100 ASP A C 1
ATOM 817 O O . ASP A 1 100 ? -11.604 15.594 34.544 1.00 80.19 100 ASP A O 1
ATOM 821 N N . TYR A 1 101 ? -12.049 17.369 33.254 1.00 82.12 101 TYR A N 1
ATOM 822 C CA . TYR A 1 101 ? -13.502 17.305 33.422 1.00 82.12 101 TYR A CA 1
ATOM 823 C C . TYR A 1 101 ? -14.097 16.014 32.844 1.00 82.12 101 TYR A C 1
ATOM 825 O O . TYR A 1 101 ? -14.844 15.314 33.533 1.00 82.12 101 TYR A O 1
ATOM 833 N N . TYR A 1 102 ? -13.744 15.666 31.603 1.00 79.19 102 TYR A N 1
ATOM 834 C CA . TYR A 1 102 ? -14.156 14.408 30.979 1.00 79.19 102 TYR A CA 1
ATOM 835 C C . TYR A 1 102 ? -13.610 13.210 31.751 1.00 79.19 102 TYR A C 1
ATOM 837 O O . TYR A 1 102 ? -14.313 12.207 31.897 1.00 79.19 102 TYR A O 1
ATOM 845 N N . SER A 1 103 ? -12.418 13.353 32.338 1.00 76.75 103 SER A N 1
ATOM 846 C CA . SER A 1 103 ? -11.872 12.345 33.234 1.00 76.75 103 SER A CA 1
ATOM 847 C C . SER A 1 103 ? -12.747 12.130 34.474 1.00 76.75 103 SER A C 1
ATOM 849 O O . SER A 1 103 ? -13.096 11.002 34.819 1.00 76.75 103 SER A O 1
ATOM 851 N N . GLY A 1 104 ? -13.211 13.216 35.097 1.00 77.75 104 GLY A N 1
ATOM 852 C CA . GLY A 1 104 ? -14.177 13.174 36.199 1.00 77.75 104 GLY A CA 1
ATOM 853 C C . GLY A 1 104 ? -15.511 12.509 35.832 1.00 77.75 104 GLY A C 1
ATOM 854 O O . GLY A 1 104 ? -16.039 11.714 36.614 1.00 77.75 104 GLY A O 1
ATOM 855 N N . LEU A 1 105 ? -16.044 12.782 34.635 1.00 71.81 105 LEU A N 1
ATOM 856 C CA . LEU A 1 105 ? -17.293 12.176 34.159 1.00 71.81 105 LEU A CA 1
ATOM 857 C C . LEU A 1 105 ? -17.182 10.660 33.982 1.00 71.81 105 LEU A C 1
ATOM 859 O O . LEU A 1 105 ? -18.115 9.942 34.352 1.00 71.81 105 LEU A O 1
ATOM 863 N N . TYR A 1 106 ? -16.060 10.153 33.458 1.00 74.88 106 TYR A N 1
ATOM 864 C CA . TYR A 1 106 ? -15.894 8.705 33.380 1.00 74.88 106 TYR A CA 1
ATOM 865 C C . TYR A 1 106 ? -15.677 8.098 34.766 1.00 74.88 106 TYR A C 1
ATOM 867 O O . TYR A 1 106 ? -16.243 7.042 35.011 1.00 74.88 106 TYR A O 1
ATOM 875 N N . TYR A 1 107 ? -14.942 8.728 35.695 1.00 76.38 107 TYR A N 1
ATOM 876 C CA . TYR A 1 107 ? -14.802 8.192 37.059 1.00 76.38 107 TYR A CA 1
ATOM 877 C C . TYR A 1 107 ? -16.157 8.049 37.755 1.00 76.38 107 TYR A C 1
ATOM 879 O O . TYR A 1 107 ? -16.396 7.053 38.436 1.00 76.38 107 TYR A O 1
ATOM 887 N N . TYR A 1 108 ? -17.065 9.000 37.530 1.00 76.06 108 TYR A N 1
ATOM 888 C CA . TYR A 1 108 ? -18.446 8.895 37.986 1.00 76.06 108 TYR A CA 1
ATOM 889 C C . TYR A 1 108 ? -19.175 7.705 37.347 1.00 76.06 108 TYR A C 1
ATOM 891 O O . TYR A 1 108 ? -19.762 6.907 38.070 1.00 76.06 108 TYR A O 1
ATOM 899 N N . LEU A 1 109 ? -19.103 7.526 36.020 1.00 69.56 109 LEU A N 1
ATOM 900 C CA . LEU A 1 109 ? -19.725 6.364 35.364 1.00 69.56 109 LEU A CA 1
ATOM 901 C C . LEU A 1 109 ? -19.112 5.035 35.811 1.00 69.56 109 LEU A C 1
ATOM 903 O O . LEU A 1 109 ? -19.838 4.077 36.039 1.00 69.56 109 LEU A O 1
ATOM 907 N N . LEU A 1 110 ? -17.793 4.980 35.966 1.00 70.81 110 LEU A N 1
ATOM 908 C CA . LEU A 1 110 ? -17.069 3.825 36.477 1.00 70.81 110 LEU A CA 1
ATOM 909 C C . LEU A 1 110 ? -17.504 3.474 37.903 1.00 70.81 110 LEU A C 1
ATOM 911 O O . LEU A 1 110 ? -17.659 2.299 38.206 1.00 70.81 110 LEU A O 1
ATOM 915 N N . ALA A 1 111 ? -17.766 4.468 38.755 1.00 75.06 111 ALA A N 1
ATOM 916 C CA . ALA A 1 111 ? -18.301 4.245 40.098 1.00 75.06 111 ALA A CA 1
ATOM 917 C C . ALA A 1 111 ? -19.749 3.717 40.097 1.00 75.06 111 ALA A C 1
ATOM 919 O O . ALA A 1 111 ? -20.177 3.117 41.079 1.00 75.06 111 ALA A O 1
ATOM 920 N N . LEU A 1 112 ? -20.499 3.932 39.011 1.00 72.25 112 LEU A N 1
ATOM 921 C CA . LEU A 1 112 ? -21.829 3.348 38.814 1.00 72.25 112 LEU A CA 1
ATOM 922 C C . LEU A 1 112 ? -21.772 1.934 38.215 1.00 72.25 112 LEU A C 1
ATOM 924 O O . LEU A 1 112 ? -22.769 1.215 38.270 1.00 72.25 112 LEU A O 1
ATOM 928 N N . ILE A 1 113 ? -20.632 1.541 37.641 1.00 74.06 113 ILE A N 1
ATOM 929 C CA . ILE A 1 113 ? -20.414 0.214 37.069 1.00 74.06 113 ILE A CA 1
ATOM 930 C C . ILE A 1 113 ? -19.943 -0.721 38.184 1.00 74.06 113 ILE A C 1
ATOM 932 O O . ILE A 1 113 ? -18.801 -0.658 38.636 1.00 74.06 113 ILE A O 1
ATOM 936 N N . ASP A 1 114 ? -20.814 -1.643 38.590 1.00 79.50 114 ASP A N 1
ATOM 937 C CA . ASP A 1 114 ? -20.482 -2.713 39.540 1.00 79.50 114 ASP A CA 1
ATOM 938 C C . ASP A 1 114 ? -19.700 -3.852 38.842 1.00 79.50 114 ASP A C 1
ATOM 940 O O . ASP A 1 114 ? -20.142 -4.998 38.738 1.00 79.50 114 ASP A O 1
ATOM 944 N N . ASP A 1 115 ? -18.551 -3.509 38.246 1.00 84.44 115 ASP A N 1
ATOM 945 C CA . ASP A 1 115 ? -17.663 -4.437 37.532 1.00 84.44 115 ASP A CA 1
ATOM 946 C C . ASP A 1 115 ? -16.182 -4.092 37.749 1.00 84.44 115 ASP A C 1
ATOM 948 O O . ASP A 1 115 ? -15.522 -3.431 36.944 1.00 84.44 115 ASP A O 1
ATOM 952 N N . ILE A 1 116 ? -15.637 -4.574 38.866 1.00 86.44 116 ILE A N 1
ATOM 953 C CA . ILE A 1 116 ? -14.224 -4.383 39.221 1.00 86.44 116 ILE A CA 1
ATOM 954 C C . ILE A 1 116 ? -13.246 -4.925 38.157 1.00 86.44 116 ILE A C 1
ATOM 956 O O . ILE A 1 116 ? -12.252 -4.243 37.877 1.00 86.44 116 ILE A O 1
ATOM 960 N N . PRO A 1 117 ? -13.463 -6.104 37.538 1.00 88.81 117 PRO A N 1
ATOM 961 C CA . PRO A 1 117 ? -12.619 -6.567 36.436 1.00 88.81 117 PRO A CA 1
ATOM 962 C C . PRO A 1 117 ? -12.513 -5.569 35.275 1.00 88.81 117 PRO A C 1
ATOM 964 O O . PRO A 1 117 ? -11.399 -5.265 34.838 1.00 88.81 117 PRO A O 1
ATOM 967 N N . LEU A 1 118 ? -13.639 -5.020 34.815 1.00 87.62 118 LEU A N 1
ATOM 968 C CA . LEU A 1 118 ? -13.673 -4.015 33.754 1.00 87.62 118 LEU A CA 1
ATOM 969 C C . LEU A 1 118 ? -12.924 -2.742 34.170 1.00 87.62 118 LEU A C 1
ATOM 971 O O . LEU A 1 118 ? -12.099 -2.236 33.408 1.00 87.62 118 LEU A O 1
ATOM 975 N N . LEU A 1 119 ? -13.133 -2.271 35.405 1.00 86.94 119 LEU A N 1
ATOM 976 C CA . LEU A 1 119 ? -12.426 -1.110 35.960 1.00 86.94 119 LEU A CA 1
ATOM 977 C C . LEU A 1 119 ? -10.905 -1.283 35.936 1.00 86.94 119 LEU A C 1
ATOM 979 O O . LEU A 1 119 ? -10.161 -0.395 35.501 1.00 86.94 119 LEU A O 1
ATOM 983 N N . LYS A 1 120 ? -10.424 -2.449 36.372 1.00 89.31 120 LYS A N 1
ATOM 984 C CA . LYS A 1 120 ? -8.995 -2.772 36.365 1.00 89.31 120 LYS A CA 1
ATOM 985 C C . LYS A 1 120 ? -8.427 -2.775 34.945 1.00 89.31 120 LYS A C 1
ATOM 987 O O . LYS A 1 120 ? -7.343 -2.251 34.715 1.00 89.31 120 LYS A O 1
ATOM 992 N N . ILE A 1 121 ? -9.156 -3.341 33.990 1.00 91.19 121 ILE A N 1
ATOM 993 C CA . ILE A 1 121 ? -8.722 -3.406 32.593 1.00 91.19 121 ILE A CA 1
ATOM 994 C C . ILE A 1 121 ? -8.654 -2.004 31.966 1.00 91.19 121 ILE A C 1
ATOM 996 O O . ILE A 1 121 ? -7.653 -1.675 31.327 1.00 91.19 121 ILE A O 1
ATOM 1000 N N . LEU A 1 122 ? -9.664 -1.161 32.199 1.00 89.56 122 LEU A N 1
ATOM 1001 C CA . LEU A 1 122 ? -9.705 0.212 31.687 1.00 89.56 122 LEU A CA 1
ATOM 1002 C C . LEU A 1 122 ? -8.597 1.091 32.285 1.00 89.56 122 LEU A C 1
ATOM 1004 O O . LEU A 1 122 ? -7.913 1.797 31.552 1.00 89.56 122 LEU A O 1
ATOM 1008 N N . SER A 1 123 ? -8.360 1.010 33.597 1.00 88.44 123 SER A N 1
ATOM 1009 C CA . SER A 1 123 ? -7.273 1.758 34.255 1.00 88.44 123 SER A CA 1
ATOM 1010 C C . SER A 1 123 ? -5.879 1.373 33.747 1.00 88.44 123 SER A C 1
ATOM 1012 O O . SER A 1 123 ? -5.049 2.251 33.507 1.00 88.44 123 SER A O 1
ATOM 1014 N N . ILE A 1 124 ? -5.630 0.079 33.518 1.00 91.38 124 ILE A N 1
ATOM 1015 C CA . ILE A 1 124 ? -4.383 -0.397 32.903 1.00 91.38 124 ILE A CA 1
ATOM 1016 C C . ILE A 1 124 ? -4.250 0.148 31.476 1.00 91.38 124 ILE A C 1
ATOM 1018 O O . ILE A 1 124 ? -3.183 0.638 31.113 1.00 91.38 124 ILE A O 1
ATOM 1022 N N . ALA A 1 125 ? -5.328 0.116 30.687 1.00 93.94 125 ALA A N 1
ATOM 1023 C CA . ALA A 1 125 ? -5.327 0.638 29.323 1.00 93.94 125 ALA A CA 1
ATOM 1024 C C . ALA A 1 125 ? -4.989 2.138 29.275 1.00 93.94 125 ALA A C 1
ATOM 1026 O O . ALA A 1 125 ? -4.174 2.547 28.455 1.00 93.94 125 ALA A O 1
ATOM 1027 N N . ILE A 1 126 ? -5.553 2.948 30.180 1.00 90.69 126 ILE A N 1
ATOM 1028 C CA . ILE A 1 126 ? -5.250 4.387 30.281 1.00 90.69 126 ILE A CA 1
ATOM 1029 C C . ILE A 1 126 ? -3.759 4.611 30.553 1.00 90.69 126 ILE A C 1
ATOM 1031 O O . ILE A 1 126 ? -3.127 5.437 29.892 1.00 90.69 126 ILE A O 1
ATOM 1035 N N . LYS A 1 127 ? -3.190 3.867 31.511 1.00 92.31 127 LYS A N 1
ATOM 1036 C CA . LYS A 1 127 ? -1.762 3.950 31.841 1.00 92.31 127 LYS A CA 1
ATOM 1037 C C . LYS A 1 127 ? -0.897 3.638 30.618 1.00 92.31 127 LYS A C 1
ATOM 1039 O O . LYS A 1 127 ? -0.052 4.449 30.255 1.00 92.31 127 LYS A O 1
ATOM 1044 N N . GLU A 1 128 ? -1.130 2.489 29.986 1.00 95.25 128 GLU A N 1
ATOM 1045 C CA . GLU A 1 128 ? -0.347 2.025 28.835 1.00 95.25 128 GLU A CA 1
ATOM 1046 C C . GLU A 1 128 ? -0.487 2.974 27.628 1.00 95.25 128 GLU A C 1
ATOM 1048 O O . GLU A 1 128 ? 0.509 3.288 26.981 1.00 95.25 128 GLU A O 1
ATOM 1053 N N . ILE A 1 129 ? -1.686 3.507 27.344 1.00 94.00 129 ILE A N 1
ATOM 1054 C CA . ILE A 1 129 ? -1.875 4.501 26.268 1.00 94.00 129 ILE A CA 1
ATOM 1055 C C . ILE A 1 129 ? -1.032 5.747 26.527 1.00 94.00 129 ILE A C 1
ATOM 1057 O O . ILE A 1 129 ? -0.388 6.244 25.605 1.00 94.00 129 ILE A O 1
ATOM 1061 N N . ASN A 1 130 ? -1.012 6.251 27.761 1.00 89.94 130 ASN A N 1
ATOM 1062 C CA . ASN A 1 130 ? -0.209 7.424 28.094 1.00 89.94 130 ASN A CA 1
ATOM 1063 C C . ASN A 1 130 ? 1.296 7.150 27.952 1.00 89.94 130 ASN A C 1
ATOM 1065 O O . ASN A 1 130 ? 2.014 8.015 27.457 1.00 89.94 130 ASN A O 1
ATOM 1069 N N . GLU A 1 131 ? 1.768 5.949 28.303 1.00 92.06 131 GLU A N 1
ATOM 1070 C CA . GLU A 1 131 ? 3.153 5.523 28.050 1.00 92.06 131 GLU A CA 1
ATOM 1071 C C . GLU A 1 131 ? 3.470 5.528 26.543 1.00 92.06 131 GLU A C 1
ATOM 1073 O O . GLU A 1 131 ? 4.452 6.144 26.129 1.00 92.06 131 GLU A O 1
ATOM 1078 N N . TYR A 1 132 ? 2.597 4.958 25.701 1.00 93.81 132 TYR A N 1
ATOM 1079 C CA . TYR A 1 132 ? 2.768 5.008 24.243 1.00 93.81 132 TYR A CA 1
ATOM 1080 C C . TYR A 1 132 ? 2.730 6.435 23.687 1.00 93.81 132 TYR A C 1
ATOM 1082 O O . TYR A 1 132 ? 3.545 6.771 22.828 1.00 93.81 132 TYR A O 1
ATOM 1090 N N . LYS A 1 133 ? 1.824 7.294 24.179 1.00 89.00 133 LYS A N 1
ATOM 1091 C CA . LYS A 1 133 ? 1.768 8.712 23.786 1.00 89.00 133 LYS A CA 1
ATOM 1092 C C . LYS A 1 133 ? 3.105 9.389 24.072 1.00 89.00 133 LYS A C 1
ATOM 1094 O O . LYS A 1 133 ? 3.661 10.022 23.178 1.00 89.00 133 LYS A O 1
ATOM 1099 N N . ILE A 1 134 ? 3.651 9.213 25.276 1.00 86.88 134 ILE A N 1
ATOM 1100 C CA . ILE A 1 134 ? 4.952 9.782 25.648 1.00 86.88 134 ILE A CA 1
ATOM 1101 C C . ILE A 1 134 ? 6.031 9.335 24.655 1.00 86.88 134 ILE A C 1
ATOM 1103 O O . ILE A 1 134 ? 6.683 10.196 24.063 1.00 86.88 134 ILE A O 1
ATOM 1107 N N . SER A 1 135 ? 6.164 8.032 24.394 1.00 89.12 135 SER A N 1
ATOM 1108 C CA . SER A 1 135 ? 7.176 7.514 23.462 1.00 89.12 135 SER A CA 1
ATOM 1109 C C . SER A 1 135 ? 6.994 8.032 22.029 1.00 89.12 135 SER A C 1
ATOM 1111 O O . SER A 1 135 ? 7.967 8.436 21.391 1.00 89.12 135 SER A O 1
ATOM 1113 N N . VAL A 1 136 ? 5.760 8.088 21.511 1.00 88.50 136 VAL A N 1
ATOM 1114 C CA . VAL A 1 136 ? 5.476 8.556 20.139 1.00 88.50 136 VAL A CA 1
ATOM 1115 C C . VAL A 1 136 ? 5.779 10.048 19.982 1.00 88.50 136 VAL A C 1
ATOM 1117 O O . VAL A 1 136 ? 6.425 10.444 19.008 1.00 88.50 136 VAL A O 1
ATOM 1120 N N . TYR A 1 137 ? 5.369 10.892 20.932 1.00 83.12 137 TYR A N 1
ATOM 1121 C CA . TYR A 1 137 ? 5.589 12.340 20.834 1.00 83.12 137 TYR A CA 1
ATOM 1122 C C . TYR A 1 137 ? 7.028 12.754 21.148 1.00 83.12 137 TYR A C 1
ATOM 1124 O O . TYR A 1 137 ? 7.528 13.704 20.545 1.00 83.12 137 TYR A O 1
ATOM 1132 N N . GLN A 1 138 ? 7.716 12.027 22.033 1.00 84.94 138 GLN A N 1
ATOM 1133 C CA . GLN A 1 138 ? 9.147 12.226 22.289 1.00 84.94 138 GLN A CA 1
ATOM 1134 C C . GLN A 1 138 ? 10.040 11.581 21.224 1.00 84.94 138 GLN A C 1
ATOM 1136 O O . GLN A 1 138 ? 11.243 11.832 21.216 1.00 84.94 138 GLN A O 1
ATOM 1141 N N . ARG A 1 139 ? 9.451 10.819 20.289 1.00 82.38 139 ARG A N 1
ATOM 1142 C CA . ARG A 1 139 ? 10.154 10.104 19.212 1.00 82.38 139 ARG A CA 1
ATOM 1143 C C . ARG A 1 139 ? 11.166 9.096 19.758 1.00 82.38 139 ARG A C 1
ATOM 1145 O O . ARG A 1 139 ? 12.222 8.883 19.169 1.00 82.38 139 ARG A O 1
ATOM 1152 N N . ASP A 1 140 ? 10.818 8.470 20.874 1.00 82.69 140 ASP A N 1
ATOM 1153 C CA . ASP A 1 140 ? 11.641 7.494 21.585 1.00 82.69 140 ASP A CA 1
ATOM 1154 C C . ASP A 1 140 ? 11.468 6.093 20.979 1.00 82.69 140 ASP A C 1
ATOM 1156 O O . ASP A 1 140 ? 10.980 5.157 21.609 1.00 82.69 140 ASP A O 1
ATOM 1160 N N . TYR A 1 141 ? 11.793 5.975 19.690 1.00 83.81 141 TYR A N 1
ATOM 1161 C CA . TYR A 1 141 ? 11.741 4.720 18.947 1.00 83.81 141 TYR A CA 1
ATOM 1162 C C . TYR A 1 141 ? 12.954 4.585 18.034 1.00 83.81 141 TYR A C 1
ATOM 1164 O O . TYR A 1 141 ? 13.311 5.504 17.298 1.00 83.81 141 TYR A O 1
ATOM 1172 N N . SER A 1 142 ? 13.561 3.399 18.044 1.00 80.31 142 SER A N 1
ATOM 1173 C CA . SER A 1 142 ? 14.707 3.057 17.196 1.00 80.31 142 SER A CA 1
ATOM 1174 C C . SER A 1 142 ? 14.303 2.578 15.799 1.00 80.31 142 SER A C 1
ATOM 1176 O O . SER A 1 142 ? 15.146 2.535 14.902 1.00 80.31 142 SER A O 1
ATOM 1178 N N . SER A 1 143 ? 13.029 2.224 15.593 1.00 88.75 143 SER A N 1
ATOM 1179 C CA . SER A 1 143 ? 12.510 1.746 14.313 1.00 88.75 143 SER A CA 1
ATOM 1180 C C . SER A 1 143 ? 11.160 2.375 13.958 1.00 88.75 143 SER A C 1
ATOM 1182 O O . SER A 1 143 ? 10.331 2.672 14.821 1.00 88.75 143 SER A O 1
ATOM 1184 N N . ILE A 1 144 ? 10.909 2.548 12.656 1.00 88.56 144 ILE A N 1
ATOM 1185 C CA . ILE A 1 144 ? 9.610 3.028 12.155 1.00 88.56 144 ILE A CA 1
ATOM 1186 C C . ILE A 1 144 ? 8.496 2.019 12.458 1.00 88.56 144 ILE A C 1
ATOM 1188 O O . ILE A 1 144 ? 7.359 2.414 12.695 1.00 88.56 144 ILE A O 1
ATOM 1192 N N . ALA A 1 145 ? 8.809 0.721 12.460 1.00 89.00 145 ALA A N 1
ATOM 1193 C CA . ALA A 1 145 ? 7.832 -0.317 12.763 1.00 89.00 145 ALA A CA 1
ATOM 1194 C C . ALA A 1 145 ? 7.312 -0.186 14.204 1.00 89.00 145 ALA A C 1
ATOM 1196 O O . ALA A 1 145 ? 6.101 -0.228 14.419 1.00 89.00 145 ALA A O 1
ATOM 1197 N N . ASP A 1 146 ? 8.206 0.053 15.167 1.00 91.38 146 ASP A N 1
ATOM 1198 C CA . ASP A 1 146 ? 7.826 0.261 16.567 1.00 91.38 146 ASP A CA 1
ATOM 1199 C C . ASP A 1 146 ? 7.061 1.573 16.753 1.00 91.38 146 ASP A C 1
ATOM 1201 O O . ASP A 1 146 ? 6.088 1.611 17.504 1.00 91.38 146 ASP A O 1
ATOM 1205 N N . TYR A 1 147 ? 7.432 2.616 16.004 1.00 93.06 147 TYR A N 1
ATOM 1206 C CA . TYR A 1 147 ? 6.713 3.891 15.984 1.00 93.06 147 TYR A CA 1
ATOM 1207 C C . TYR A 1 147 ? 5.266 3.735 15.488 1.00 93.06 147 TYR A C 1
ATOM 1209 O O . TYR A 1 147 ? 4.322 4.163 16.154 1.00 93.06 147 TYR A O 1
ATOM 1217 N N . ILE A 1 148 ? 5.074 3.062 14.344 1.00 93.25 148 ILE A N 1
ATOM 1218 C CA . ILE A 1 148 ? 3.748 2.730 13.795 1.00 93.25 148 ILE A CA 1
ATOM 1219 C C . ILE A 1 148 ? 2.962 1.873 14.786 1.00 93.25 148 ILE A C 1
ATOM 1221 O O . ILE A 1 148 ? 1.770 2.103 14.990 1.00 93.25 148 ILE A O 1
ATOM 1225 N N . ASN A 1 149 ? 3.614 0.902 15.428 1.00 94.81 149 ASN A N 1
ATOM 1226 C CA . ASN A 1 149 ? 2.966 0.088 16.443 1.00 94.81 149 ASN A CA 1
ATOM 1227 C C . ASN A 1 149 ? 2.530 0.934 17.648 1.00 94.81 149 ASN A C 1
ATOM 1229 O O . ASN A 1 149 ? 1.405 0.769 18.102 1.00 94.81 149 ASN A O 1
ATOM 1233 N N . GLY A 1 150 ? 3.356 1.872 18.120 1.00 95.12 150 GLY A N 1
ATOM 1234 C CA . GLY A 1 150 ? 2.994 2.821 19.175 1.00 95.12 150 GLY A CA 1
ATOM 1235 C C . GLY A 1 150 ? 1.727 3.606 18.836 1.00 95.12 150 GLY A C 1
ATOM 1236 O O . GLY A 1 150 ? 0.798 3.645 19.639 1.00 95.12 150 GLY A O 1
ATOM 1237 N N . ILE A 1 151 ? 1.629 4.128 17.609 1.00 94.62 151 ILE A N 1
ATOM 1238 C CA . ILE A 1 151 ? 0.420 4.806 17.104 1.00 94.62 151 ILE A CA 1
ATOM 1239 C C . ILE A 1 151 ? -0.782 3.861 17.107 1.00 94.62 151 ILE A C 1
ATOM 1241 O O . ILE A 1 151 ? -1.853 4.218 17.596 1.00 94.62 151 ILE A O 1
ATOM 1245 N N . ALA A 1 152 ? -0.603 2.636 16.609 1.00 96.44 152 ALA A N 1
ATOM 1246 C CA . ALA A 1 152 ? -1.660 1.634 16.604 1.00 96.44 152 ALA A CA 1
ATOM 1247 C C . ALA A 1 152 ? -2.169 1.349 18.027 1.00 96.44 152 ALA A C 1
ATOM 1249 O O . ALA A 1 152 ? -3.378 1.234 18.234 1.00 96.44 152 ALA A O 1
ATOM 1250 N N . MET A 1 153 ? -1.270 1.265 19.014 1.00 97.00 153 MET A N 1
ATOM 1251 C CA . MET A 1 153 ? -1.640 1.035 20.411 1.00 97.00 153 MET A CA 1
ATOM 1252 C C . MET A 1 153 ? -2.369 2.236 21.019 1.00 97.00 153 MET A C 1
ATOM 1254 O O . MET A 1 153 ? -3.388 2.031 21.673 1.00 97.00 153 MET A O 1
ATOM 1258 N N . ILE A 1 154 ? -1.927 3.472 20.758 1.00 94.50 154 ILE A N 1
ATOM 1259 C CA . ILE A 1 154 ? -2.633 4.687 21.209 1.00 94.50 154 ILE A CA 1
ATOM 1260 C C . ILE A 1 154 ? -4.094 4.664 20.748 1.00 94.50 154 ILE A C 1
ATOM 1262 O O . ILE A 1 154 ? -4.997 4.966 21.527 1.00 94.50 154 ILE A O 1
ATOM 1266 N N . GLU A 1 155 ? -4.329 4.263 19.500 1.00 94.75 155 GLU A N 1
ATOM 1267 C CA . GLU A 1 155 ? -5.662 4.304 18.903 1.00 94.75 155 GLU A CA 1
ATOM 1268 C C . GLU A 1 155 ? -6.578 3.161 19.333 1.00 94.75 155 GLU A C 1
ATOM 1270 O O . GLU A 1 155 ? -7.792 3.347 19.428 1.00 94.75 155 GLU A O 1
ATOM 1275 N N . SER A 1 156 ? -6.022 1.973 19.575 1.00 97.12 156 SER A N 1
ATOM 1276 C CA . SER A 1 156 ? -6.818 0.744 19.670 1.00 97.12 156 SER A CA 1
ATOM 1277 C C . SER A 1 156 ? -6.761 0.032 21.016 1.00 97.12 156 SER A C 1
ATOM 1279 O O . SER A 1 156 ? -7.595 -0.841 21.257 1.00 97.12 156 SER A O 1
ATOM 1281 N N . LEU A 1 157 ? -5.832 0.375 21.915 1.00 97.19 157 LEU A N 1
ATOM 1282 C CA . LEU A 1 157 ? -5.585 -0.416 23.125 1.00 97.19 157 LEU A CA 1
ATOM 1283 C C . LEU A 1 157 ? -6.820 -0.540 24.027 1.00 97.19 157 LEU A C 1
ATOM 1285 O O . LEU A 1 157 ? -7.069 -1.623 24.548 1.00 97.19 157 LEU A O 1
ATOM 1289 N N . LEU A 1 158 ? -7.639 0.509 24.163 1.00 95.88 158 LEU A N 1
ATOM 1290 C CA . LEU A 1 158 ? -8.909 0.420 24.900 1.00 95.88 158 LEU A CA 1
ATOM 1291 C C . LEU A 1 158 ? -9.833 -0.649 24.307 1.00 95.88 158 LEU A C 1
ATOM 1293 O O . LEU A 1 158 ? -10.316 -1.520 25.029 1.00 95.88 158 LEU A O 1
ATOM 1297 N N . VAL A 1 159 ? -10.026 -0.633 22.987 1.00 97.31 159 VAL A N 1
ATOM 1298 C CA . VAL A 1 159 ? -10.871 -1.608 22.286 1.00 97.31 159 VAL A CA 1
ATOM 1299 C C . VAL A 1 159 ? -10.286 -3.018 22.399 1.00 97.31 159 VAL A C 1
ATOM 1301 O O . VAL A 1 159 ? -11.022 -3.962 22.673 1.00 97.31 159 VAL A O 1
ATOM 1304 N N . GLN A 1 160 ? -8.962 -3.170 22.290 1.00 97.44 160 GLN A N 1
ATOM 1305 C CA . GLN A 1 160 ? -8.283 -4.459 22.465 1.00 97.44 160 GLN A CA 1
ATOM 1306 C C . GLN A 1 160 ? -8.468 -5.034 23.877 1.00 97.44 160 GLN A C 1
ATOM 1308 O O . GLN A 1 160 ? -8.633 -6.243 24.054 1.00 97.44 160 GLN A O 1
ATOM 1313 N N . LYS A 1 161 ? -8.440 -4.177 24.898 1.00 96.00 161 LYS A N 1
ATOM 1314 C CA . LYS A 1 161 ? -8.617 -4.565 26.301 1.00 96.00 161 LYS A CA 1
ATOM 1315 C C . LYS A 1 161 ? -10.076 -4.945 26.585 1.00 96.00 161 LYS A C 1
ATOM 1317 O O . LYS A 1 161 ? -10.319 -5.931 27.279 1.00 96.00 161 LYS A O 1
ATOM 1322 N N . ILE A 1 162 ? -11.040 -4.261 25.964 1.00 95.81 162 ILE A N 1
ATOM 1323 C CA . ILE A 1 162 ? -12.457 -4.662 25.984 1.00 95.81 162 ILE A CA 1
ATOM 1324 C C . ILE A 1 162 ? -12.684 -5.984 25.241 1.00 95.81 162 ILE A C 1
ATOM 1326 O O . ILE A 1 162 ? -13.388 -6.852 25.750 1.00 95.81 162 ILE A O 1
ATOM 1330 N N . ALA A 1 163 ? -12.043 -6.190 24.089 1.00 95.31 163 ALA A N 1
ATOM 1331 C CA . ALA A 1 163 ? -12.083 -7.462 23.367 1.00 95.31 163 ALA A CA 1
ATOM 1332 C C . ALA A 1 163 ? -11.552 -8.623 24.218 1.00 95.31 163 ALA A C 1
ATOM 1334 O O . ALA A 1 163 ? -12.160 -9.693 24.255 1.00 95.31 163 ALA A O 1
ATOM 1335 N N . GLN A 1 164 ? -10.469 -8.392 24.965 1.00 94.06 164 GLN A N 1
ATOM 1336 C CA . GLN A 1 164 ? -9.941 -9.359 25.924 1.00 94.06 164 GLN A CA 1
ATOM 1337 C C . GLN A 1 164 ? -10.948 -9.675 27.032 1.00 94.06 164 GLN A C 1
ATOM 1339 O O . GLN A 1 164 ? -11.208 -10.846 27.304 1.00 94.06 164 GLN A O 1
ATOM 1344 N N . TYR A 1 165 ? -11.525 -8.641 27.648 1.00 93.56 165 TYR A N 1
ATOM 1345 C CA . TYR A 1 165 ? -12.542 -8.771 28.694 1.00 93.56 165 TYR A CA 1
ATOM 1346 C C . TYR A 1 165 ? -13.773 -9.555 28.207 1.00 93.56 165 TYR A C 1
ATOM 1348 O O . TYR A 1 165 ? -14.250 -10.450 28.901 1.00 93.56 165 TYR A O 1
ATOM 1356 N N . ALA A 1 166 ? -14.233 -9.289 26.983 1.00 93.31 166 ALA A N 1
ATOM 1357 C CA . ALA A 1 166 ? -15.360 -9.974 26.353 1.00 93.31 166 ALA A CA 1
ATOM 1358 C C . ALA A 1 166 ? -15.043 -11.419 25.908 1.00 93.31 166 ALA A C 1
ATOM 1360 O O . ALA A 1 166 ? -15.948 -12.157 25.519 1.00 93.31 166 ALA A O 1
ATOM 1361 N N . GLY A 1 167 ? -13.774 -11.846 25.949 1.00 93.44 167 GLY A N 1
ATOM 1362 C CA . GLY A 1 167 ? -13.334 -13.166 25.484 1.00 93.44 167 GLY A CA 1
ATOM 1363 C C . GLY A 1 167 ? -13.191 -13.294 23.960 1.00 93.44 167 GLY A C 1
ATOM 1364 O O . GLY A 1 167 ? -13.053 -14.412 23.448 1.00 93.44 167 GLY A O 1
ATOM 1365 N N . ASN A 1 168 ? -13.179 -12.169 23.243 1.00 91.56 168 ASN A N 1
ATOM 1366 C CA . ASN A 1 168 ? -13.124 -12.069 21.785 1.00 91.56 168 ASN A CA 1
ATOM 1367 C C . ASN A 1 168 ? -11.711 -11.695 21.321 1.00 91.56 168 ASN A C 1
ATOM 1369 O O . ASN A 1 168 ? -11.487 -10.633 20.752 1.00 91.56 168 ASN A O 1
ATOM 1373 N N . LEU A 1 169 ? -10.740 -12.578 21.577 1.00 91.81 169 LEU A N 1
ATOM 1374 C CA . LEU A 1 169 ? -9.314 -12.324 21.306 1.00 91.81 169 LEU A CA 1
ATOM 1375 C C . LEU A 1 169 ? -9.023 -11.998 19.834 1.00 91.81 169 LEU A C 1
ATOM 1377 O O . LEU A 1 169 ? -8.205 -11.129 19.549 1.00 91.81 169 LEU A O 1
ATOM 1381 N N . ASP A 1 170 ? -9.753 -12.621 18.909 1.00 89.81 170 ASP A N 1
ATOM 1382 C CA . ASP A 1 170 ? -9.632 -12.368 17.470 1.00 89.81 170 ASP A CA 1
ATOM 1383 C C . ASP A 1 170 ? -9.905 -10.889 17.110 1.00 89.81 170 ASP A C 1
ATOM 1385 O O . ASP A 1 170 ? -9.341 -10.360 16.153 1.00 89.81 170 ASP A O 1
ATOM 1389 N N . MET A 1 171 ? -10.713 -10.181 17.912 1.00 94.88 171 MET A N 1
ATOM 1390 C CA . MET A 1 171 ? -11.040 -8.766 17.700 1.00 94.88 171 MET A CA 1
ATOM 1391 C C . MET A 1 171 ? -9.916 -7.803 18.102 1.00 94.88 171 MET A C 1
ATOM 1393 O O . MET A 1 171 ? -9.977 -6.624 17.745 1.00 94.88 171 MET A O 1
ATOM 1397 N N . GLN A 1 172 ? -8.889 -8.260 18.825 1.00 95.62 172 GLN A N 1
ATOM 1398 C CA . GLN A 1 172 ? -7.787 -7.392 19.247 1.00 95.62 172 GLN A CA 1
ATOM 1399 C C . GLN A 1 172 ? -6.984 -6.903 18.042 1.00 95.62 172 GLN A C 1
ATOM 1401 O O . GLN A 1 172 ? -6.896 -5.702 17.795 1.00 95.62 172 GLN A O 1
ATOM 1406 N N . GLU A 1 173 ? -6.469 -7.833 17.243 1.00 96.25 173 GLU A N 1
ATOM 1407 C CA . GLU A 1 173 ? -5.684 -7.473 16.065 1.00 96.25 173 GLU A CA 1
ATOM 1408 C C . GLU A 1 173 ? -6.566 -6.816 14.995 1.00 96.25 173 GLU A C 1
ATOM 1410 O O . GLU A 1 173 ? -6.164 -5.824 14.395 1.00 96.25 173 GLU A O 1
ATOM 1415 N N . PHE A 1 174 ? -7.811 -7.276 14.822 1.00 96.56 174 PHE A N 1
ATOM 1416 C CA . PHE A 1 174 ? -8.758 -6.637 13.906 1.00 96.56 174 PHE A CA 1
ATOM 1417 C C . PHE A 1 174 ? -8.998 -5.156 14.232 1.00 96.56 174 PHE A C 1
ATOM 1419 O O . PHE A 1 174 ? -8.835 -4.295 13.366 1.00 96.56 174 PHE A O 1
ATOM 1426 N N . SER A 1 175 ? -9.347 -4.843 15.485 1.00 96.94 175 SER A N 1
ATOM 1427 C CA . SER A 1 175 ? -9.586 -3.456 15.909 1.00 96.94 175 SER A CA 1
ATOM 1428 C C . SER A 1 175 ? -8.325 -2.600 15.809 1.00 96.94 175 SER A C 1
ATOM 1430 O O . SER A 1 175 ? -8.410 -1.442 15.402 1.00 96.94 175 SER A O 1
ATOM 1432 N N . LYS A 1 176 ? -7.151 -3.174 16.099 1.00 97.56 176 LYS A N 1
ATOM 1433 C CA . LYS A 1 176 ? -5.857 -2.517 15.904 1.00 97.56 176 LYS A CA 1
ATOM 1434 C C . LYS A 1 176 ? -5.633 -2.115 14.451 1.00 97.56 176 LYS A C 1
ATOM 1436 O O . LYS A 1 176 ? -5.320 -0.955 14.195 1.00 97.56 176 LYS A O 1
ATOM 1441 N N . GLN A 1 177 ? -5.809 -3.041 13.509 1.00 96.25 177 GLN A N 1
ATOM 1442 C CA . GLN A 1 177 ? -5.592 -2.765 12.087 1.00 96.25 177 GLN A CA 1
ATOM 1443 C C . GLN A 1 177 ? -6.595 -1.734 11.553 1.00 96.25 177 GLN A C 1
ATOM 1445 O O . GLN A 1 177 ? -6.192 -0.789 10.878 1.00 96.25 177 GLN A O 1
ATOM 1450 N N . LEU A 1 178 ? -7.878 -1.855 11.910 1.00 95.44 178 LEU A N 1
ATOM 1451 C CA . LEU A 1 178 ? -8.924 -0.927 11.465 1.00 95.44 178 LEU A CA 1
ATOM 1452 C C . LEU A 1 178 ? -8.689 0.506 11.958 1.00 95.44 178 LEU A C 1
ATOM 1454 O O . LEU A 1 178 ? -8.726 1.455 11.173 1.00 95.44 178 LEU A O 1
ATOM 1458 N N . LEU A 1 179 ? -8.413 0.670 13.253 1.00 96.06 179 LEU A N 1
ATOM 1459 C CA . LEU A 1 179 ? -8.209 1.994 13.840 1.00 96.06 179 LEU A CA 1
ATOM 1460 C C . LEU A 1 179 ? -6.876 2.614 13.396 1.00 96.06 179 LEU A C 1
ATOM 1462 O O . LEU A 1 179 ? -6.805 3.829 13.205 1.00 96.06 179 LEU A O 1
ATOM 1466 N N . LEU A 1 180 ? -5.851 1.792 13.138 1.00 95.81 180 LEU A N 1
ATOM 1467 C CA . LEU A 1 180 ? -4.599 2.254 12.540 1.00 95.81 180 LEU A CA 1
ATOM 1468 C C . LEU A 1 180 ? -4.817 2.819 11.130 1.00 95.81 180 LEU A C 1
ATOM 1470 O O . LEU A 1 180 ? -4.308 3.899 10.841 1.00 95.81 180 LEU A O 1
ATOM 1474 N N . VAL A 1 181 ? -5.589 2.140 10.271 1.00 91.81 181 VAL A N 1
ATOM 1475 C CA . VAL A 1 181 ? -5.915 2.636 8.917 1.00 91.81 181 VAL A CA 1
ATOM 1476 C C . VAL A 1 181 ? -6.548 4.019 8.987 1.00 91.81 181 VAL A C 1
ATOM 1478 O O . VAL A 1 181 ? -6.094 4.944 8.314 1.00 91.81 181 VAL A O 1
ATOM 1481 N N . ASN A 1 182 ? -7.559 4.179 9.841 1.00 90.25 182 ASN A N 1
ATOM 1482 C CA . ASN A 1 182 ? -8.252 5.449 10.021 1.00 90.25 182 ASN A CA 1
ATOM 1483 C C . ASN A 1 182 ? -7.287 6.554 10.493 1.00 90.25 182 ASN A C 1
ATOM 1485 O O . ASN A 1 182 ? -7.245 7.631 9.893 1.00 90.25 182 ASN A O 1
ATOM 1489 N N . ARG A 1 183 ? -6.442 6.281 11.498 1.00 92.12 183 ARG A N 1
ATOM 1490 C CA . ARG A 1 183 ? -5.462 7.263 11.985 1.00 92.12 183 ARG A CA 1
ATOM 1491 C C . ARG A 1 183 ? -4.442 7.647 10.918 1.00 92.12 183 ARG A C 1
ATOM 1493 O O . ARG A 1 183 ? -4.237 8.833 10.672 1.00 92.12 183 ARG A O 1
ATOM 1500 N N . LEU A 1 184 ? -3.834 6.665 10.259 1.00 91.56 184 LEU A N 1
ATOM 1501 C CA . LEU A 1 184 ? -2.840 6.897 9.212 1.00 91.56 184 LEU A CA 1
ATOM 1502 C C . LEU A 1 184 ? -3.422 7.678 8.029 1.00 91.56 184 LEU A C 1
ATOM 1504 O O . LEU A 1 184 ? -2.772 8.588 7.511 1.00 91.56 184 LEU A O 1
ATOM 1508 N N . HIS A 1 185 ? -4.662 7.381 7.639 1.00 86.44 185 HIS A N 1
ATOM 1509 C CA . HIS A 1 185 ? -5.353 8.118 6.590 1.00 86.44 185 HIS A CA 1
ATOM 1510 C C . HIS A 1 185 ? -5.589 9.588 6.975 1.00 86.44 185 HIS A C 1
ATOM 1512 O O . HIS A 1 185 ? -5.318 10.480 6.169 1.00 86.44 185 HIS A O 1
ATOM 1518 N N . ARG A 1 186 ? -6.035 9.866 8.212 1.00 85.44 186 ARG A N 1
ATOM 1519 C CA . ARG A 1 186 ? -6.201 11.246 8.712 1.00 85.44 186 ARG A CA 1
ATOM 1520 C C . ARG A 1 186 ? -4.877 12.006 8.711 1.00 85.44 186 ARG A C 1
ATOM 1522 O O . ARG A 1 186 ? -4.821 13.118 8.199 1.00 85.44 186 ARG A O 1
ATOM 1529 N N . GLU A 1 187 ? -3.808 11.401 9.223 1.00 87.81 187 GLU A N 1
ATOM 1530 C CA . GLU A 1 187 ? -2.481 12.030 9.259 1.00 87.81 187 GLU A CA 1
ATOM 1531 C C . GLU A 1 187 ? -1.967 12.351 7.857 1.00 87.81 187 GLU A C 1
ATOM 1533 O O . GLU A 1 187 ? -1.471 13.450 7.602 1.00 87.81 187 GLU A O 1
ATOM 1538 N N . LYS A 1 188 ? -2.158 11.424 6.917 1.00 83.06 188 LYS A N 1
ATOM 1539 C CA . LYS A 1 188 ? -1.828 11.636 5.512 1.00 83.06 188 LYS A CA 1
ATOM 1540 C C . LYS A 1 188 ? -2.630 12.777 4.893 1.00 83.06 188 LYS A C 1
ATOM 1542 O O . LYS A 1 188 ? -2.052 13.597 4.180 1.00 83.06 188 LYS A O 1
ATOM 1547 N N . ALA A 1 189 ? -3.936 12.841 5.145 1.00 77.12 189 ALA A N 1
ATOM 1548 C CA . ALA A 1 189 ? -4.769 13.939 4.669 1.00 77.12 189 ALA A CA 1
ATOM 1549 C C . ALA A 1 189 ? -4.252 15.281 5.211 1.00 77.12 189 ALA A C 1
ATOM 1551 O O . ALA A 1 189 ? -3.978 16.184 4.421 1.00 77.12 189 ALA A O 1
ATOM 1552 N N . THR A 1 190 ? -4.007 15.375 6.522 1.00 75.56 190 THR A N 1
ATOM 1553 C CA . THR A 1 190 ? -3.434 16.561 7.180 1.00 75.56 190 THR A CA 1
ATOM 1554 C C . THR A 1 190 ? -2.097 16.967 6.558 1.00 75.56 190 THR A C 1
ATOM 1556 O O . THR A 1 190 ? -1.916 18.131 6.205 1.00 75.56 190 THR A O 1
ATOM 1559 N N . PHE A 1 191 ? -1.180 16.018 6.346 1.00 77.94 191 PHE A N 1
ATOM 1560 C CA . PHE A 1 191 ? 0.115 16.293 5.721 1.00 77.94 191 PHE A CA 1
ATOM 1561 C C . PHE A 1 191 ? -0.024 16.776 4.274 1.00 77.94 191 PHE A C 1
ATOM 1563 O O . PHE A 1 191 ? 0.663 17.708 3.869 1.00 77.94 191 PHE A O 1
ATOM 1570 N N . ASN A 1 192 ? -0.928 16.187 3.491 1.00 71.75 192 ASN A N 1
ATOM 1571 C CA . ASN A 1 192 ? -1.178 16.614 2.113 1.00 71.75 192 ASN A CA 1
ATOM 1572 C C . ASN A 1 192 ? -1.796 18.021 2.038 1.00 71.75 192 ASN A C 1
ATOM 1574 O O . ASN A 1 192 ? -1.492 18.767 1.111 1.00 71.75 192 ASN A O 1
ATOM 1578 N N . LEU A 1 193 ? -2.652 18.375 3.001 1.00 66.44 193 LEU A N 1
ATOM 1579 C CA . LEU A 1 193 ? -3.321 19.676 3.086 1.00 66.44 193 LEU A CA 1
ATOM 1580 C C . LEU A 1 193 ? -2.396 20.786 3.605 1.00 66.44 193 LEU A C 1
ATOM 1582 O O . LEU A 1 193 ? -2.415 21.896 3.078 1.00 66.44 193 LEU A O 1
ATOM 1586 N N . HIS A 1 194 ? -1.592 20.499 4.630 1.00 72.12 194 HIS A N 1
ATOM 1587 C CA . HIS A 1 194 ? -0.837 21.513 5.376 1.00 72.12 194 HIS A CA 1
ATOM 1588 C C . HIS A 1 194 ? 0.686 21.410 5.221 1.00 72.12 194 HIS A C 1
ATOM 1590 O O . HIS A 1 194 ? 1.406 22.299 5.669 1.00 72.12 194 HIS A O 1
ATOM 1596 N N . GLY A 1 195 ? 1.197 20.339 4.611 1.00 70.00 195 GLY A N 1
ATOM 1597 C CA . GLY A 1 195 ? 2.633 20.062 4.498 1.00 70.00 195 GLY A CA 1
ATOM 1598 C C . GLY A 1 195 ? 3.301 19.611 5.803 1.00 70.00 195 GLY A C 1
ATOM 1599 O O . GLY A 1 195 ? 4.522 19.483 5.831 1.00 70.00 195 GLY A O 1
ATOM 1600 N N . PHE A 1 196 ? 2.524 19.395 6.870 1.00 76.81 196 PHE A N 1
ATOM 1601 C CA . PHE A 1 196 ? 2.996 18.987 8.194 1.00 76.81 196 PHE A CA 1
ATOM 1602 C C . PHE A 1 196 ? 1.983 18.048 8.864 1.00 76.81 196 PHE A C 1
ATOM 1604 O O . PHE A 1 196 ? 0.775 18.268 8.791 1.00 76.81 196 PHE A O 1
ATOM 1611 N N . SER A 1 197 ? 2.484 17.018 9.542 1.00 84.31 197 SER A N 1
ATOM 1612 C CA . SER A 1 197 ? 1.742 16.112 10.424 1.00 84.31 197 SER A CA 1
ATOM 1613 C C . SER A 1 197 ? 2.716 15.612 11.485 1.00 84.31 197 SER A C 1
ATOM 1615 O O . SER A 1 197 ? 3.748 15.034 11.157 1.00 84.31 197 SER A O 1
ATOM 1617 N N . ALA A 1 198 ? 2.379 15.774 12.766 1.00 83.44 198 ALA A N 1
ATOM 1618 C CA . ALA A 1 198 ? 3.264 15.377 13.864 1.00 83.44 198 ALA A CA 1
ATOM 1619 C C . ALA A 1 198 ? 3.726 13.911 13.755 1.00 83.44 198 ALA A C 1
ATOM 1621 O O . ALA A 1 198 ? 4.884 13.604 14.045 1.00 83.44 198 ALA A O 1
ATOM 1622 N N . ILE A 1 199 ? 2.837 13.035 13.283 1.00 88.88 199 ILE A N 1
ATOM 1623 C CA . ILE A 1 199 ? 3.096 11.613 13.076 1.00 88.88 199 ILE A CA 1
ATOM 1624 C C . ILE A 1 199 ? 3.994 11.367 11.859 1.00 88.88 199 ILE A C 1
ATOM 1626 O O . ILE A 1 199 ? 5.011 10.684 11.979 1.00 88.88 199 ILE A O 1
ATOM 1630 N N . ILE A 1 200 ? 3.670 11.937 10.693 1.00 88.06 200 ILE A N 1
ATOM 1631 C CA . ILE A 1 200 ? 4.462 11.729 9.467 1.00 88.06 200 ILE A CA 1
ATOM 1632 C C . ILE A 1 200 ? 5.851 12.363 9.597 1.00 88.06 200 ILE A C 1
ATOM 1634 O O . ILE A 1 200 ? 6.850 11.765 9.194 1.00 88.06 200 ILE A O 1
ATOM 1638 N N . ASP A 1 201 ? 5.944 13.541 10.207 1.00 85.69 201 ASP A N 1
ATOM 1639 C CA . ASP A 1 201 ? 7.214 14.197 10.512 1.00 85.69 201 ASP A CA 1
ATOM 1640 C C . ASP A 1 201 ? 8.022 13.422 11.563 1.00 85.69 201 ASP A C 1
ATOM 1642 O O . ASP A 1 201 ? 9.249 13.328 11.453 1.00 85.69 201 ASP A O 1
ATOM 1646 N N . GLY A 1 202 ? 7.350 12.804 12.539 1.00 85.81 202 GLY A N 1
ATOM 1647 C CA . GLY A 1 202 ? 7.957 11.848 13.464 1.00 85.81 202 GLY A CA 1
ATOM 1648 C C . GLY A 1 202 ? 8.587 10.665 12.725 1.00 85.81 202 GLY A C 1
ATOM 1649 O O . GLY A 1 202 ? 9.783 10.410 12.879 1.00 85.81 202 GLY A O 1
ATOM 1650 N N . MET A 1 203 ? 7.838 10.017 11.831 1.00 88.12 203 MET A N 1
ATOM 1651 C CA . MET A 1 203 ? 8.338 8.913 10.999 1.00 88.12 203 MET A CA 1
ATOM 1652 C C . MET A 1 203 ? 9.527 9.330 10.124 1.00 88.12 203 MET A C 1
ATOM 1654 O O . MET A 1 203 ? 10.532 8.617 10.063 1.00 88.12 203 MET A O 1
ATOM 1658 N N . ASN A 1 204 ? 9.445 10.498 9.479 1.00 85.31 204 ASN A N 1
ATOM 1659 C CA . ASN A 1 204 ? 10.532 11.032 8.656 1.00 85.31 204 ASN A CA 1
ATOM 1660 C C . ASN A 1 204 ? 11.813 11.258 9.472 1.00 85.31 204 ASN A C 1
ATOM 1662 O O . ASN A 1 204 ? 12.913 11.074 8.947 1.00 85.31 204 ASN A O 1
ATOM 1666 N N . SER A 1 205 ? 11.685 11.639 10.747 1.00 84.38 205 SER A N 1
ATOM 1667 C CA . SER A 1 205 ? 12.839 11.835 11.630 1.00 84.38 205 SER A CA 1
ATOM 1668 C C . SER A 1 205 ? 13.521 10.533 12.059 1.00 84.38 205 SER A C 1
ATOM 1670 O O . SER A 1 205 ? 14.720 10.554 12.319 1.00 84.38 205 SER A O 1
ATOM 1672 N N . ILE A 1 206 ? 12.795 9.409 12.070 1.00 83.94 206 ILE A N 1
ATOM 1673 C CA . ILE A 1 206 ? 13.332 8.091 12.443 1.00 83.94 206 ILE A CA 1
ATOM 1674 C C . ILE A 1 206 ? 13.966 7.384 11.233 1.00 83.94 206 ILE A C 1
ATOM 1676 O O . ILE A 1 206 ? 15.020 6.771 11.371 1.00 83.94 206 ILE A O 1
ATOM 1680 N N . GLY A 1 207 ? 13.357 7.461 10.040 1.00 70.12 207 GLY A N 1
ATOM 1681 C CA . GLY A 1 207 ? 13.769 6.636 8.891 1.00 70.12 207 GLY A CA 1
ATOM 1682 C C . GLY A 1 207 ? 13.939 7.330 7.540 1.00 70.12 207 GLY A C 1
ATOM 1683 O O . GLY A 1 207 ? 14.009 6.648 6.518 1.00 70.12 207 GLY A O 1
ATOM 1684 N N . GLY A 1 208 ? 14.021 8.662 7.498 1.00 64.25 208 GLY A N 1
ATOM 1685 C CA . GLY A 1 208 ? 14.269 9.423 6.267 1.00 64.25 208 GLY A CA 1
ATOM 1686 C C . GLY A 1 208 ? 13.007 9.765 5.459 1.00 64.25 208 GLY A C 1
ATOM 1687 O O . GLY A 1 208 ? 11.887 9.480 5.870 1.00 64.25 208 GLY A O 1
ATOM 1688 N N . ARG A 1 209 ? 13.179 10.416 4.293 1.00 61.53 209 ARG A N 1
ATOM 1689 C CA . ARG A 1 209 ? 12.112 11.105 3.517 1.00 61.53 209 ARG A CA 1
ATOM 1690 C C . ARG A 1 209 ? 11.134 10.191 2.747 1.00 61.53 209 ARG A C 1
ATOM 1692 O O . ARG A 1 209 ? 10.700 10.558 1.659 1.00 61.53 209 ARG A O 1
ATOM 1699 N N . ASN A 1 210 ? 10.775 9.030 3.296 1.00 73.06 210 ASN A N 1
ATOM 1700 C CA . ASN A 1 210 ? 9.854 8.065 2.674 1.00 73.06 210 ASN A CA 1
ATOM 1701 C C . ASN A 1 210 ? 8.627 7.729 3.551 1.00 73.06 210 ASN A C 1
ATOM 1703 O O . ASN A 1 210 ? 7.928 6.759 3.259 1.00 73.06 210 ASN A O 1
ATOM 1707 N N . ALA A 1 211 ? 8.322 8.508 4.600 1.00 78.56 211 ALA A N 1
ATOM 1708 C CA . ALA A 1 211 ? 7.237 8.181 5.535 1.00 78.56 211 ALA A CA 1
ATOM 1709 C C . ALA A 1 211 ? 5.870 7.992 4.860 1.00 78.56 211 ALA A C 1
ATOM 1711 O O . ALA A 1 211 ? 5.163 7.051 5.198 1.00 78.56 211 ALA A O 1
ATOM 1712 N N . LEU A 1 212 ? 5.520 8.812 3.862 1.00 77.94 212 LEU A N 1
ATOM 1713 C CA . LEU A 1 212 ? 4.247 8.681 3.138 1.00 77.94 212 LEU A CA 1
ATOM 1714 C C . LEU A 1 212 ? 4.098 7.333 2.415 1.00 77.94 212 LEU A C 1
ATOM 1716 O O . LEU A 1 212 ? 3.010 6.771 2.397 1.00 77.94 212 LEU A O 1
ATOM 1720 N N . ILE A 1 213 ? 5.188 6.801 1.853 1.00 74.38 213 ILE A N 1
ATOM 1721 C CA . ILE A 1 213 ? 5.179 5.491 1.181 1.00 74.38 213 ILE A CA 1
ATOM 1722 C C . ILE A 1 213 ? 4.974 4.381 2.215 1.00 74.38 213 ILE A C 1
ATOM 1724 O O . ILE A 1 213 ? 4.218 3.443 1.988 1.00 74.38 213 ILE A O 1
ATOM 1728 N N . LEU A 1 214 ? 5.624 4.497 3.373 1.00 78.25 214 LEU A N 1
ATOM 1729 C CA . LEU A 1 214 ? 5.480 3.531 4.461 1.00 78.25 214 LEU A CA 1
ATOM 1730 C C . LEU A 1 214 ? 4.074 3.551 5.064 1.00 78.25 214 LEU A C 1
ATOM 1732 O O . LEU A 1 214 ? 3.533 2.490 5.364 1.00 78.25 214 LEU A O 1
ATOM 1736 N N . VAL A 1 215 ? 3.478 4.738 5.198 1.00 83.56 215 VAL A N 1
ATOM 1737 C CA . VAL A 1 215 ? 2.079 4.915 5.598 1.00 83.56 215 VAL A CA 1
ATOM 1738 C C . VAL A 1 215 ? 1.147 4.214 4.610 1.00 83.56 215 VAL A C 1
ATOM 1740 O O . VAL A 1 215 ? 0.300 3.435 5.040 1.00 83.56 215 VAL A O 1
ATOM 1743 N N . ASP A 1 216 ? 1.340 4.419 3.305 1.00 77.94 216 ASP A N 1
ATOM 1744 C CA . ASP A 1 216 ? 0.516 3.782 2.269 1.00 77.94 216 ASP A CA 1
ATOM 1745 C C . ASP A 1 216 ? 0.636 2.257 2.299 1.00 77.94 216 ASP A C 1
ATOM 1747 O O . ASP A 1 216 ? -0.374 1.555 2.354 1.00 77.94 216 ASP A O 1
ATOM 1751 N N . ASN A 1 217 ? 1.861 1.738 2.379 1.00 74.69 217 ASN A N 1
ATOM 1752 C CA . ASN A 1 217 ? 2.100 0.299 2.485 1.00 74.69 217 ASN A CA 1
ATOM 1753 C C . ASN A 1 217 ? 1.459 -0.302 3.744 1.00 74.69 217 ASN A C 1
ATOM 1755 O O . ASN A 1 217 ? 0.915 -1.407 3.701 1.00 74.69 217 ASN A O 1
ATOM 1759 N N . GLN A 1 218 ? 1.514 0.415 4.871 1.00 85.56 218 GLN A N 1
ATOM 1760 C CA . GLN A 1 218 ? 0.889 -0.032 6.108 1.00 85.56 218 GLN A CA 1
ATOM 1761 C C . GLN A 1 218 ? -0.640 -0.032 5.998 1.00 85.56 218 GLN A C 1
ATOM 1763 O O . GLN A 1 218 ? -1.253 -1.003 6.430 1.00 85.56 218 GLN A O 1
ATOM 1768 N N . ILE A 1 219 ? -1.249 0.994 5.389 1.00 83.62 219 ILE A N 1
ATOM 1769 C CA . ILE A 1 219 ? -2.701 1.051 5.155 1.00 83.62 219 ILE A CA 1
ATOM 1770 C C . ILE A 1 219 ? -3.156 -0.144 4.310 1.00 83.62 219 ILE A C 1
ATOM 1772 O O . ILE A 1 219 ? -4.065 -0.859 4.725 1.00 83.62 219 ILE A O 1
ATOM 1776 N N . VAL A 1 220 ? -2.494 -0.412 3.179 1.00 74.81 220 VAL A N 1
ATOM 1777 C CA . VAL A 1 220 ? -2.840 -1.541 2.294 1.00 74.81 220 VAL A CA 1
ATOM 1778 C C . VAL A 1 220 ? -2.718 -2.873 3.033 1.00 74.81 220 VAL A C 1
ATOM 1780 O O . VAL A 1 220 ? -3.641 -3.688 3.017 1.00 74.81 220 VAL A O 1
ATOM 1783 N N . LYS A 1 221 ? -1.612 -3.079 3.760 1.00 79.12 221 LYS A N 1
ATOM 1784 C CA . LYS A 1 221 ? -1.404 -4.288 4.568 1.00 79.12 221 LYS A CA 1
ATOM 1785 C C . LYS A 1 221 ? -2.516 -4.484 5.604 1.00 79.12 221 LYS A C 1
ATOM 1787 O O . LYS A 1 221 ? -2.985 -5.606 5.795 1.00 79.12 221 LYS A O 1
ATOM 1792 N N . SER A 1 222 ? -2.925 -3.410 6.273 1.00 86.94 222 SER A N 1
ATOM 1793 C CA . SER A 1 222 ? -4.003 -3.435 7.259 1.00 86.94 222 SER A CA 1
ATOM 1794 C C . SER A 1 222 ? -5.366 -3.722 6.616 1.00 86.94 222 SER A C 1
ATOM 1796 O O . SER A 1 222 ? -6.112 -4.535 7.157 1.00 86.94 222 SER A O 1
ATOM 1798 N N . ILE A 1 223 ? -5.671 -3.142 5.449 1.00 81.19 223 ILE A N 1
ATOM 1799 C CA . ILE A 1 223 ? -6.909 -3.415 4.693 1.00 81.19 223 ILE A CA 1
ATOM 1800 C C . ILE A 1 223 ? -6.980 -4.888 4.277 1.00 81.19 223 ILE A C 1
ATOM 1802 O O . ILE A 1 223 ? -7.979 -5.544 4.555 1.00 81.19 223 ILE A O 1
ATOM 1806 N N . HIS A 1 224 ? -5.901 -5.458 3.731 1.00 75.12 224 HIS A N 1
ATOM 1807 C CA . HIS A 1 224 ? -5.866 -6.885 3.382 1.00 75.12 224 HIS A CA 1
ATOM 1808 C C . HIS A 1 224 ? -6.122 -7.798 4.588 1.00 75.12 224 HIS A C 1
ATOM 1810 O O . HIS A 1 224 ? -6.812 -8.813 4.469 1.00 75.12 224 HIS A O 1
ATOM 1816 N N . TYR A 1 225 ? -5.587 -7.444 5.761 1.00 86.44 225 TYR A N 1
ATOM 1817 C CA . TYR A 1 225 ? -5.877 -8.174 6.994 1.00 86.44 225 TYR A CA 1
ATOM 1818 C C . TYR A 1 225 ? -7.363 -8.078 7.374 1.00 86.44 225 TYR A C 1
ATOM 1820 O O . TYR A 1 225 ? -7.980 -9.092 7.708 1.00 86.44 225 TYR A O 1
ATOM 1828 N N . ILE A 1 226 ? -7.937 -6.872 7.316 1.00 86.50 226 ILE A N 1
ATOM 1829 C CA . ILE A 1 226 ? -9.345 -6.599 7.636 1.00 86.50 226 ILE A CA 1
ATOM 1830 C C . ILE A 1 226 ? -10.271 -7.395 6.710 1.00 86.50 226 ILE A C 1
ATOM 1832 O O . ILE A 1 226 ? -11.167 -8.080 7.203 1.00 86.50 226 ILE A O 1
ATOM 1836 N N . ASP A 1 227 ? -10.015 -7.387 5.403 1.00 77.44 227 ASP A N 1
ATOM 1837 C CA . ASP A 1 227 ? -10.804 -8.132 4.418 1.00 77.44 227 ASP A CA 1
ATOM 1838 C C . ASP A 1 227 ? -10.762 -9.638 4.681 1.00 77.44 227 ASP A C 1
ATOM 1840 O O . ASP A 1 227 ? -11.805 -10.295 4.756 1.00 77.44 227 ASP A O 1
ATOM 1844 N N . ALA A 1 228 ? -9.564 -10.195 4.889 1.00 77.00 228 ALA A N 1
ATOM 1845 C CA . ALA A 1 228 ? -9.398 -11.613 5.196 1.00 77.00 228 ALA A CA 1
ATOM 1846 C C . ALA A 1 228 ? -10.125 -12.005 6.495 1.00 77.00 228 ALA A C 1
ATOM 1848 O O . ALA A 1 228 ? -10.760 -13.064 6.569 1.00 77.00 228 ALA A O 1
ATOM 1849 N N . PHE A 1 229 ? -10.075 -11.142 7.513 1.00 90.50 229 PHE A N 1
ATOM 1850 C CA . PHE A 1 229 ? -10.791 -11.340 8.768 1.00 90.50 229 PHE A CA 1
ATOM 1851 C C . PHE A 1 229 ? -12.310 -11.332 8.564 1.00 90.50 229 PHE A C 1
ATOM 1853 O O . PHE A 1 229 ? -12.997 -12.260 8.997 1.00 90.50 229 PHE A O 1
ATOM 1860 N N . LEU A 1 230 ? -12.849 -10.322 7.877 1.00 85.69 230 LEU A N 1
ATOM 1861 C CA . LEU A 1 230 ? -14.289 -10.195 7.642 1.00 85.69 230 LEU A CA 1
ATOM 1862 C C . LEU A 1 230 ? -14.837 -11.351 6.804 1.00 85.69 230 LEU A C 1
ATOM 1864 O O . LEU A 1 230 ? -15.917 -11.859 7.101 1.00 85.69 230 LEU A O 1
ATOM 1868 N N . GLN A 1 231 ? -14.083 -11.833 5.814 1.00 81.56 231 GLN A N 1
ATOM 1869 C CA . GLN A 1 231 ? -14.460 -13.020 5.043 1.00 81.56 231 GLN A CA 1
ATOM 1870 C C . GLN A 1 231 ? -14.550 -14.263 5.937 1.00 81.56 231 GLN A C 1
ATOM 1872 O O . GLN A 1 231 ? -15.565 -14.971 5.923 1.00 81.56 231 GLN A O 1
ATOM 1877 N N . LYS A 1 232 ? -13.525 -14.492 6.769 1.00 87.69 232 LYS A N 1
ATOM 1878 C CA . LYS A 1 232 ? -13.461 -15.627 7.701 1.00 87.69 232 LYS A CA 1
ATOM 1879 C C . LYS A 1 232 ? -14.575 -15.589 8.753 1.00 87.69 232 LYS A C 1
ATOM 1881 O O . LYS A 1 232 ? -15.089 -16.641 9.129 1.00 87.69 232 LYS A O 1
ATOM 1886 N N . HIS A 1 233 ? -14.965 -14.399 9.207 1.00 87.88 233 HIS A N 1
ATOM 1887 C CA . HIS A 1 233 ? -15.929 -14.199 10.293 1.00 87.88 233 HIS A CA 1
ATOM 1888 C C . HIS A 1 233 ? -17.279 -13.614 9.832 1.00 87.88 233 HIS A C 1
ATOM 1890 O O . HIS A 1 233 ? -18.049 -13.104 10.647 1.00 87.88 233 HIS A O 1
ATOM 1896 N N . SER A 1 234 ? -17.607 -13.733 8.542 1.00 82.69 234 SER A N 1
ATOM 1897 C CA . SER A 1 234 ? -18.794 -13.125 7.910 1.00 82.69 234 SER A CA 1
ATOM 1898 C C . SER A 1 234 ? -20.128 -13.464 8.586 1.00 82.69 234 SER A C 1
ATOM 1900 O O . SER A 1 234 ? -21.038 -12.638 8.609 1.00 82.69 234 SER A O 1
ATOM 1902 N N . ARG A 1 235 ? -20.247 -14.658 9.182 1.00 83.06 235 ARG A N 1
ATOM 1903 C CA . ARG A 1 235 ? -21.452 -15.081 9.917 1.00 83.06 235 ARG A CA 1
ATOM 1904 C C . ARG A 1 235 ? -21.601 -14.419 11.285 1.00 83.06 235 ARG A C 1
ATOM 1906 O O . ARG A 1 235 ? -22.725 -14.199 11.714 1.00 83.06 235 ARG A O 1
ATOM 1913 N N . THR A 1 236 ? -20.490 -14.140 11.963 1.00 84.62 236 THR A N 1
ATOM 1914 C CA . THR A 1 236 ? -20.479 -13.588 13.327 1.00 84.62 236 THR A CA 1
ATOM 1915 C C . THR A 1 236 ? -20.515 -12.065 13.300 1.00 84.62 236 THR A C 1
ATOM 1917 O O . THR A 1 236 ? -21.242 -11.446 14.064 1.00 84.62 236 THR A O 1
ATOM 1920 N N . TYR A 1 237 ? -19.778 -11.445 12.377 1.00 86.94 237 TYR A N 1
ATOM 1921 C CA . TYR A 1 237 ? -19.583 -9.995 12.344 1.00 86.94 237 TYR A CA 1
ATOM 1922 C C . TYR A 1 237 ? -20.213 -9.332 11.116 1.00 86.94 237 TYR A C 1
ATOM 1924 O O . TYR A 1 237 ? -19.693 -8.334 10.633 1.00 86.94 237 TYR A O 1
ATOM 1932 N N . GLY A 1 238 ? -21.332 -9.854 10.602 1.00 82.94 238 GLY A N 1
ATOM 1933 C CA . GLY A 1 238 ? -21.957 -9.349 9.370 1.00 82.94 238 GLY A CA 1
ATOM 1934 C C . GLY A 1 238 ? -22.269 -7.845 9.396 1.00 82.94 238 GLY A C 1
ATOM 1935 O O . GLY A 1 238 ? -21.905 -7.131 8.466 1.00 82.94 238 GLY A O 1
ATOM 1936 N N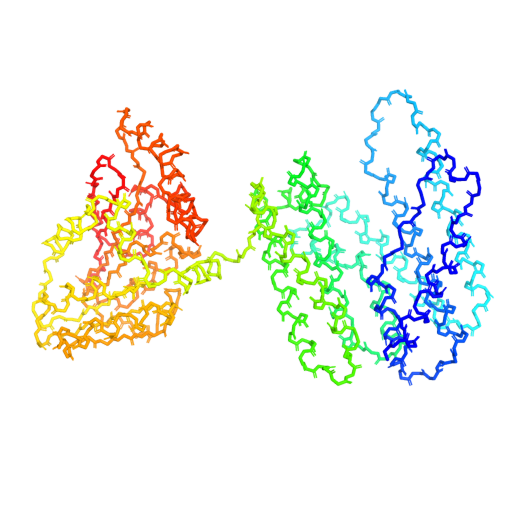 . PHE A 1 239 ? -22.858 -7.346 10.491 1.00 86.81 239 PHE A N 1
ATOM 1937 C CA . PHE A 1 239 ? -23.151 -5.913 10.668 1.00 86.81 239 PHE A CA 1
ATOM 1938 C C . PHE A 1 239 ? -21.881 -5.050 10.705 1.00 86.81 239 PHE A C 1
ATOM 1940 O O . PHE A 1 239 ? -21.798 -4.019 10.038 1.00 86.81 239 PHE A O 1
ATOM 1947 N N . LEU A 1 240 ? -20.874 -5.486 11.467 1.00 88.31 240 LEU A N 1
ATOM 1948 C CA . LEU A 1 240 ? -19.583 -4.806 11.529 1.00 88.31 240 LEU A CA 1
ATOM 1949 C C . LEU A 1 240 ? -18.903 -4.812 10.156 1.00 88.31 240 LEU A C 1
ATOM 1951 O O . LEU A 1 240 ? -18.379 -3.787 9.738 1.00 88.31 240 LEU A O 1
ATOM 1955 N N . GLY A 1 241 ? -18.957 -5.935 9.439 1.00 84.62 241 GLY A N 1
ATOM 1956 C CA . GLY A 1 241 ? -18.420 -6.068 8.092 1.00 84.62 241 GLY A CA 1
ATOM 1957 C C . GLY A 1 241 ? -19.045 -5.076 7.120 1.00 84.62 241 GLY A C 1
ATOM 1958 O O . GLY A 1 241 ? -18.314 -4.383 6.425 1.00 84.62 241 GLY A O 1
ATOM 1959 N N . GLU A 1 242 ? -20.370 -4.923 7.120 1.00 83.19 242 GLU A N 1
ATOM 1960 C CA . GLU A 1 242 ? -21.050 -3.928 6.281 1.00 83.19 242 GLU A CA 1
ATOM 1961 C C . GLU A 1 242 ? -20.557 -2.498 6.568 1.00 83.19 242 GLU A C 1
ATOM 1963 O O . GLU A 1 242 ? -20.201 -1.764 5.644 1.00 83.19 242 GLU A O 1
ATOM 1968 N N . LYS A 1 243 ? -20.464 -2.117 7.850 1.00 85.81 243 LYS A N 1
ATOM 1969 C CA . LYS A 1 243 ? -19.986 -0.787 8.264 1.00 85.81 243 LYS A CA 1
ATOM 1970 C C . LYS A 1 243 ? -18.519 -0.550 7.912 1.00 85.81 243 LYS A C 1
ATOM 1972 O O . LYS A 1 243 ? -18.171 0.528 7.436 1.00 85.81 243 LYS A O 1
ATOM 1977 N N . VAL A 1 244 ? -17.668 -1.548 8.130 1.00 84.44 244 VAL A N 1
ATOM 1978 C CA . VAL A 1 244 ? -16.234 -1.461 7.834 1.00 84.44 244 VAL A CA 1
ATOM 1979 C C . VAL A 1 244 ? -15.992 -1.396 6.329 1.00 84.44 244 VAL A C 1
ATOM 1981 O O . VAL A 1 244 ? -15.218 -0.552 5.890 1.00 84.44 244 VAL A O 1
ATOM 1984 N N . MET A 1 245 ? -16.696 -2.200 5.527 1.00 76.44 245 MET A N 1
ATOM 1985 C CA . MET A 1 245 ? -16.574 -2.146 4.068 1.00 76.44 245 MET A CA 1
ATOM 1986 C C . MET A 1 245 ? -17.081 -0.820 3.501 1.00 76.44 245 MET A C 1
ATOM 1988 O O . MET A 1 245 ? -16.460 -0.279 2.592 1.00 76.44 245 MET A O 1
ATOM 1992 N N . ALA A 1 246 ? -18.169 -0.257 4.039 1.00 74.94 246 ALA A N 1
ATOM 1993 C CA . ALA A 1 246 ? -18.621 1.080 3.653 1.00 74.94 246 ALA A CA 1
ATOM 1994 C C . ALA A 1 246 ? -17.539 2.138 3.928 1.00 74.94 246 ALA A C 1
ATOM 1996 O O . ALA A 1 246 ? -17.225 2.932 3.048 1.00 74.94 246 ALA A O 1
ATOM 1997 N N . PHE A 1 247 ? -16.906 2.086 5.105 1.00 77.50 247 PHE A N 1
ATOM 1998 C CA . PHE A 1 247 ? -15.800 2.977 5.448 1.00 77.50 247 PHE A CA 1
ATOM 1999 C C . PHE A 1 247 ? -14.586 2.805 4.527 1.00 77.50 247 PHE A C 1
ATOM 2001 O O . PHE A 1 247 ? -14.055 3.800 4.046 1.00 77.50 247 PHE A O 1
ATOM 2008 N N . ILE A 1 248 ? -14.149 1.570 4.262 1.00 69.81 248 ILE A N 1
ATOM 2009 C CA . ILE A 1 248 ? -13.010 1.305 3.367 1.00 69.81 248 ILE A CA 1
ATOM 2010 C C . ILE A 1 248 ? -13.317 1.797 1.951 1.00 69.81 248 ILE A C 1
ATOM 2012 O O . ILE A 1 248 ? -12.485 2.464 1.348 1.00 69.81 248 ILE A O 1
ATOM 2016 N N . ASN A 1 249 ? -14.532 1.568 1.452 1.00 68.38 249 ASN A N 1
ATOM 2017 C CA . ASN A 1 249 ? -14.950 2.088 0.152 1.00 68.38 249 ASN A CA 1
ATOM 2018 C C . ASN A 1 249 ? -14.965 3.623 0.125 1.00 68.38 249 ASN A C 1
ATOM 2020 O O . ASN A 1 249 ? -14.552 4.220 -0.866 1.00 68.38 249 ASN A O 1
ATOM 2024 N N . ASP A 1 250 ? -15.413 4.279 1.197 1.00 67.56 250 ASP A N 1
ATOM 2025 C CA . ASP A 1 250 ? -15.372 5.739 1.304 1.00 67.56 250 ASP A CA 1
ATOM 2026 C C . ASP A 1 250 ? -13.935 6.264 1.358 1.00 67.56 250 ASP A C 1
ATOM 2028 O O . ASP A 1 250 ? -13.647 7.294 0.745 1.00 67.56 250 ASP A O 1
ATOM 2032 N N . LEU A 1 251 ? -13.025 5.550 2.031 1.00 65.00 251 LEU A N 1
ATOM 2033 C CA . LEU A 1 251 ? -11.594 5.833 1.973 1.00 65.00 251 LEU A CA 1
ATOM 2034 C C . LEU A 1 251 ? -11.083 5.695 0.545 1.00 65.00 251 LEU A C 1
ATOM 2036 O O . LEU A 1 251 ? -10.477 6.637 0.056 1.00 65.00 251 LEU A O 1
ATOM 2040 N N . ASP A 1 252 ? -11.384 4.606 -0.158 1.00 54.72 252 ASP A N 1
ATOM 2041 C CA . ASP A 1 252 ? -10.965 4.402 -1.546 1.00 54.72 252 ASP A CA 1
ATOM 2042 C C . ASP A 1 252 ? -11.526 5.487 -2.478 1.00 54.72 252 ASP A C 1
ATOM 2044 O O . ASP A 1 252 ? -10.807 6.027 -3.320 1.00 54.72 252 ASP A O 1
ATOM 2048 N N . ILE A 1 253 ? -12.784 5.897 -2.295 1.00 48.41 253 ILE A N 1
ATOM 2049 C CA . ILE A 1 253 ? -13.413 6.985 -3.055 1.00 48.41 253 ILE A CA 1
ATOM 2050 C C . ILE A 1 253 ? -12.781 8.339 -2.710 1.00 48.41 253 ILE A C 1
ATOM 2052 O O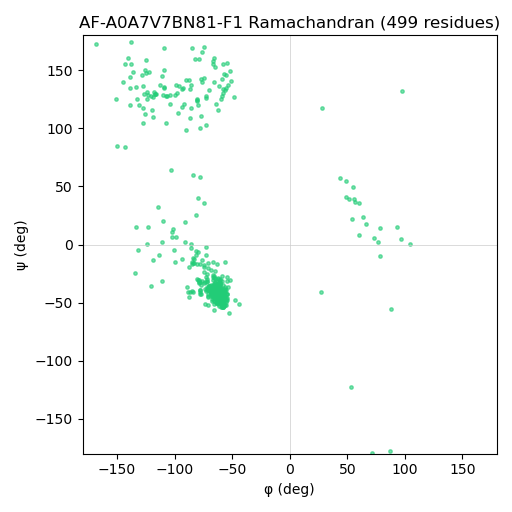 . ILE A 1 253 ? -12.566 9.163 -3.605 1.00 48.41 253 ILE A O 1
ATOM 2056 N N . ALA A 1 254 ? -12.494 8.604 -1.435 1.00 42.88 254 ALA A N 1
ATOM 2057 C CA . ALA A 1 254 ? -11.810 9.814 -0.991 1.00 42.88 254 ALA A CA 1
ATOM 2058 C C . ALA A 1 254 ? -10.372 9.839 -1.516 1.00 42.88 254 ALA A C 1
ATOM 2060 O O . ALA A 1 254 ? -9.926 10.860 -2.029 1.00 42.88 254 ALA A O 1
ATOM 2061 N N . MET A 1 255 ? -9.687 8.702 -1.494 1.00 44.75 255 MET A N 1
ATOM 2062 C CA . MET A 1 255 ? -8.369 8.483 -2.066 1.00 44.75 255 MET A CA 1
ATOM 2063 C C . MET A 1 255 ? -8.394 8.725 -3.577 1.00 44.75 255 MET A C 1
ATOM 2065 O O . MET A 1 255 ? -7.559 9.463 -4.096 1.00 44.75 255 MET A O 1
ATOM 2069 N N . GLU A 1 256 ? -9.409 8.226 -4.283 1.00 38.03 256 GLU A N 1
ATOM 2070 C CA . GLU A 1 256 ? -9.641 8.526 -5.692 1.00 38.03 256 GLU A CA 1
ATOM 2071 C C . GLU A 1 256 ? -9.954 10.007 -5.946 1.00 38.03 256 GLU A C 1
ATOM 2073 O O . GLU A 1 256 ? -9.508 10.551 -6.954 1.00 38.03 256 GLU A O 1
ATOM 2078 N N . LYS A 1 257 ? -10.744 10.674 -5.093 1.00 32.34 257 LYS A N 1
ATOM 2079 C CA . LYS A 1 257 ? -11.071 12.108 -5.216 1.00 32.34 257 LYS A CA 1
ATOM 2080 C C . LYS A 1 257 ? -9.850 12.985 -4.967 1.00 32.34 257 LYS A C 1
ATOM 2082 O O . LYS A 1 257 ? -9.587 13.872 -5.769 1.00 32.34 257 LYS A O 1
ATOM 2087 N N . VAL A 1 258 ? -9.063 12.678 -3.941 1.00 33.03 258 VAL A N 1
ATOM 2088 C CA . VAL A 1 258 ? -7.781 13.324 -3.645 1.00 33.03 258 VAL A CA 1
ATOM 2089 C C . VAL A 1 258 ? -6.830 13.132 -4.832 1.00 33.03 258 VAL A C 1
ATOM 2091 O O . VAL A 1 258 ? -6.272 14.111 -5.314 1.00 33.03 258 VAL A O 1
ATOM 2094 N N . VAL A 1 259 ? -6.767 11.936 -5.433 1.00 34.16 259 VAL A N 1
ATOM 2095 C CA . VAL A 1 259 ? -6.028 11.675 -6.689 1.00 34.16 259 VAL A CA 1
ATOM 2096 C C . VAL A 1 259 ? -6.578 12.468 -7.881 1.00 34.16 259 VAL A C 1
ATOM 2098 O O . VAL A 1 259 ? -5.808 12.910 -8.736 1.00 34.16 259 VAL A O 1
ATOM 2101 N N . LYS A 1 260 ? -7.894 12.700 -7.948 1.00 30.31 260 LYS A N 1
ATOM 2102 C CA . LYS A 1 260 ? -8.545 13.526 -8.982 1.00 30.31 260 LYS A CA 1
ATOM 2103 C C . LYS A 1 260 ? -8.278 15.027 -8.797 1.00 30.31 260 LYS A C 1
ATOM 2105 O O . LYS A 1 260 ? -8.252 15.736 -9.801 1.00 30.31 260 LYS A O 1
ATOM 2110 N N . GLU A 1 261 ? -8.050 15.482 -7.567 1.00 28.98 261 GLU A N 1
ATOM 2111 C CA . GLU A 1 261 ? -7.771 16.878 -7.191 1.00 28.98 261 GLU A CA 1
ATOM 2112 C C . GLU A 1 261 ? -6.268 17.173 -7.001 1.00 28.98 261 GLU A C 1
ATOM 2114 O O . GLU A 1 261 ? -5.889 18.289 -6.655 1.00 28.98 261 GLU A O 1
ATOM 2119 N N . GLY A 1 262 ? -5.392 16.208 -7.310 1.00 28.27 262 GLY A N 1
ATOM 2120 C CA . GLY A 1 262 ? -3.935 16.389 -7.344 1.00 28.27 262 GLY A CA 1
ATOM 2121 C C . GLY A 1 262 ? -3.181 15.969 -6.076 1.00 28.27 262 GLY A C 1
ATOM 2122 O O . GLY A 1 262 ? -1.962 16.127 -6.020 1.00 28.27 262 GLY A O 1
ATOM 2123 N N . GLY A 1 263 ? -3.857 15.393 -5.081 1.00 27.44 263 GLY A N 1
ATOM 2124 C CA . GLY A 1 263 ? -3.237 14.736 -3.931 1.00 27.44 263 GLY A CA 1
ATOM 2125 C C . GLY A 1 263 ? -2.912 13.264 -4.212 1.00 27.44 263 GLY A C 1
ATOM 2126 O O . GLY A 1 263 ? -3.711 12.508 -4.752 1.00 27.44 263 GLY A O 1
ATOM 2127 N N . ARG A 1 264 ? -1.705 12.823 -3.863 1.00 33.22 264 ARG A N 1
ATOM 2128 C CA . ARG A 1 264 ? -1.228 11.463 -4.157 1.00 33.22 264 ARG A CA 1
ATOM 2129 C C . ARG A 1 264 ? -1.770 10.452 -3.143 1.00 33.22 264 ARG A C 1
ATOM 2131 O O . ARG A 1 264 ? -1.494 10.573 -1.949 1.00 33.22 264 ARG A O 1
ATOM 2138 N N . VAL A 1 265 ? -2.454 9.406 -3.615 1.00 37.00 265 VAL A N 1
ATOM 2139 C CA . VAL A 1 265 ? -2.725 8.199 -2.822 1.00 37.00 265 VAL A CA 1
ATOM 2140 C C . VAL A 1 265 ? -2.216 6.935 -3.523 1.00 37.00 265 VAL A C 1
ATOM 2142 O O . VAL A 1 265 ? -2.496 6.727 -4.704 1.00 37.00 265 VAL A O 1
ATOM 2145 N N . GLY A 1 266 ? -1.385 6.158 -2.814 1.00 39.25 266 GLY A N 1
ATOM 2146 C CA . GLY A 1 266 ? -0.646 5.010 -3.323 1.00 39.25 266 GLY A CA 1
ATOM 2147 C C . GLY A 1 266 ? -1.319 3.668 -3.046 1.00 39.25 266 GLY A C 1
ATOM 2148 O O . GLY A 1 266 ? -1.353 3.201 -1.917 1.00 39.25 266 GLY A O 1
ATOM 2149 N N . TYR A 1 267 ? -1.762 3.013 -4.115 1.00 38.44 267 TYR A N 1
ATOM 2150 C CA . TYR A 1 267 ? -1.552 1.572 -4.270 1.00 38.44 267 TYR A CA 1
ATOM 2151 C C . TYR A 1 267 ? -0.045 1.263 -4.143 1.00 38.44 267 TYR A C 1
ATOM 2153 O O . TYR A 1 267 ? 0.769 2.139 -4.481 1.00 38.44 267 TYR A O 1
ATOM 2161 N N . SER A 1 268 ? 0.342 0.031 -3.768 1.00 43.31 268 SER A N 1
ATOM 2162 C CA . SER A 1 268 ? 1.717 -0.421 -4.045 1.00 43.31 268 SER A CA 1
ATOM 2163 C C . SER A 1 268 ? 2.011 -0.194 -5.530 1.00 43.31 268 SER A C 1
ATOM 2165 O O . SER A 1 268 ? 1.096 -0.170 -6.365 1.00 43.31 268 SER A O 1
ATOM 2167 N N . LYS A 1 269 ? 3.269 0.064 -5.887 1.00 50.84 269 LYS A N 1
ATOM 2168 C CA . LYS A 1 269 ? 3.597 0.385 -7.281 1.00 50.84 269 LYS A CA 1
ATOM 2169 C C . LYS A 1 269 ? 3.123 -0.745 -8.203 1.00 50.84 269 LYS A C 1
ATOM 2171 O O . LYS A 1 269 ? 2.545 -0.466 -9.246 1.00 50.84 269 LYS A O 1
ATOM 2176 N N . GLU A 1 270 ? 3.271 -1.980 -7.741 1.00 54.25 270 GLU A N 1
ATOM 2177 C CA . GLU A 1 270 ? 2.783 -3.246 -8.276 1.00 54.25 270 GLU A CA 1
ATOM 2178 C C . GLU A 1 270 ? 1.277 -3.232 -8.548 1.00 54.25 270 GLU A C 1
ATOM 2180 O O . GLU A 1 270 ? 0.850 -3.432 -9.683 1.00 54.25 270 GLU A O 1
ATOM 2185 N N . GLU A 1 271 ? 0.459 -2.982 -7.523 1.00 52.38 271 GLU A N 1
ATOM 2186 C CA . GLU A 1 271 ? -1.004 -3.023 -7.627 1.00 52.38 271 GLU A CA 1
ATOM 2187 C C . GLU A 1 271 ? -1.533 -1.862 -8.464 1.00 52.38 271 GLU A C 1
ATOM 2189 O O . GLU A 1 271 ? -2.481 -2.026 -9.234 1.00 52.38 271 GLU A O 1
ATOM 2194 N N . ARG A 1 272 ? -0.892 -0.689 -8.371 1.00 56.38 272 ARG A N 1
ATOM 2195 C CA . ARG A 1 272 ? -1.238 0.476 -9.193 1.00 56.38 272 ARG A CA 1
ATOM 2196 C C . ARG A 1 272 ? -1.025 0.173 -10.665 1.00 56.38 272 ARG A C 1
ATOM 2198 O O . ARG A 1 272 ? -1.896 0.448 -11.486 1.00 56.38 272 ARG A O 1
ATOM 2205 N N . VAL A 1 273 ? 0.143 -0.386 -10.972 1.00 57.84 273 VAL A N 1
ATOM 2206 C CA . VAL A 1 273 ? 0.548 -0.833 -12.304 1.00 57.84 273 VAL A CA 1
ATOM 2207 C C . VAL A 1 273 ? -0.437 -1.864 -12.813 1.00 57.84 273 VAL A C 1
ATOM 2209 O O . VAL A 1 273 ? -1.016 -1.670 -13.880 1.00 57.84 273 VAL A O 1
ATOM 2212 N N . HIS A 1 274 ? -0.684 -2.912 -12.031 1.00 62.53 274 HIS A N 1
ATOM 2213 C CA . HIS A 1 274 ? -1.593 -3.985 -12.400 1.00 62.53 274 HIS A CA 1
ATOM 2214 C C . HIS A 1 274 ? -2.991 -3.447 -12.726 1.00 62.53 274 HIS A C 1
ATOM 2216 O O . HIS A 1 274 ? -3.485 -3.656 -13.831 1.00 62.53 274 HIS A O 1
ATOM 2222 N N . ASN A 1 275 ? -3.580 -2.647 -11.833 1.00 60.97 275 ASN A N 1
ATOM 2223 C CA . ASN A 1 275 ? -4.908 -2.066 -12.030 1.00 60.97 275 ASN A CA 1
ATOM 2224 C C . ASN A 1 275 ? -4.991 -1.148 -13.259 1.00 60.97 275 ASN A C 1
ATOM 2226 O O . ASN A 1 275 ? -6.015 -1.129 -13.944 1.00 60.97 275 ASN A O 1
ATOM 2230 N N . VAL A 1 276 ? -3.936 -0.381 -13.553 1.00 63.19 276 VAL A N 1
ATOM 2231 C CA . VAL A 1 276 ? -3.875 0.457 -14.758 1.00 63.19 276 VAL A CA 1
ATOM 2232 C C . VAL A 1 276 ? -3.845 -0.416 -16.011 1.00 63.19 276 VAL A C 1
ATOM 2234 O O . VAL A 1 276 ? -4.656 -0.208 -16.915 1.00 63.19 276 VAL A O 1
ATOM 2237 N N . PHE A 1 277 ? -2.945 -1.398 -16.070 1.00 62.94 277 PHE A N 1
ATOM 2238 C CA . PHE A 1 277 ? -2.748 -2.219 -17.264 1.00 62.94 277 PHE A CA 1
ATOM 2239 C C . PHE A 1 277 ? -3.901 -3.193 -17.526 1.00 62.94 277 PHE A C 1
ATOM 2241 O O . PHE A 1 277 ? -4.272 -3.377 -18.686 1.00 62.94 277 PHE A O 1
ATOM 2248 N N . GLU A 1 278 ? -4.560 -3.700 -16.483 1.00 68.06 278 GLU A N 1
ATOM 2249 C CA . GLU A 1 278 ? -5.803 -4.467 -16.610 1.00 68.06 278 GLU A CA 1
ATOM 2250 C C . GLU A 1 278 ? -6.910 -3.649 -17.299 1.00 68.06 278 GLU A C 1
ATOM 2252 O O . GLU A 1 278 ? -7.611 -4.181 -18.163 1.00 68.06 278 GLU A O 1
ATOM 2257 N N . LYS A 1 279 ? -7.026 -2.348 -16.980 1.00 64.56 279 LYS A N 1
ATOM 2258 C CA . LYS A 1 279 ? -8.074 -1.446 -17.497 1.00 64.56 279 LYS A CA 1
ATOM 2259 C C . LYS A 1 279 ? -7.805 -0.888 -18.900 1.00 64.56 279 LYS A C 1
ATOM 2261 O O . LYS A 1 279 ? -8.762 -0.581 -19.609 1.00 64.56 279 LYS A O 1
ATOM 2266 N N . ILE A 1 280 ? -6.542 -0.712 -19.308 1.00 66.25 280 ILE A N 1
ATOM 2267 C CA . ILE A 1 280 ? -6.193 -0.069 -20.598 1.00 66.25 280 ILE A CA 1
ATOM 2268 C C . ILE A 1 280 ? -5.818 -1.042 -21.721 1.00 66.25 280 ILE A C 1
ATOM 2270 O O . ILE A 1 280 ? -5.587 -0.591 -22.846 1.00 66.25 280 ILE A O 1
ATOM 2274 N N . SER A 1 281 ? -5.745 -2.341 -21.426 1.00 65.81 281 SER A N 1
ATOM 2275 C CA . SER A 1 281 ? -5.266 -3.406 -22.320 1.00 65.81 281 SER A CA 1
ATOM 2276 C C . SER A 1 281 ? -5.795 -3.295 -23.764 1.00 65.81 281 SER A C 1
ATOM 2278 O O . SER A 1 281 ? -4.998 -3.212 -24.697 1.00 65.81 281 SER A O 1
ATOM 2280 N N . GLU A 1 282 ? -7.109 -3.149 -23.967 1.00 67.31 282 GLU A N 1
ATOM 2281 C CA . GLU A 1 282 ? -7.740 -3.079 -25.302 1.00 67.31 282 GLU A CA 1
ATOM 2282 C C . GLU A 1 282 ? -7.268 -1.909 -26.187 1.00 67.31 282 GLU A C 1
ATOM 2284 O O . GLU A 1 282 ? -7.285 -2.001 -27.414 1.00 67.31 282 GLU A O 1
ATOM 2289 N N . LYS A 1 283 ? -6.872 -0.778 -25.588 1.00 64.25 283 LYS A N 1
ATOM 2290 C CA . LYS A 1 283 ? -6.493 0.451 -26.319 1.00 64.25 283 LYS A CA 1
ATOM 2291 C C . LYS A 1 283 ? -5.003 0.769 -26.228 1.00 64.25 283 LYS A C 1
ATOM 2293 O O . LYS A 1 283 ? -4.556 1.788 -26.764 1.00 64.25 283 LYS A O 1
ATOM 2298 N N . TYR A 1 284 ? -4.242 -0.099 -25.568 1.00 66.44 284 TYR A N 1
ATOM 2299 C CA . TYR A 1 284 ? -2.850 0.127 -25.213 1.00 66.44 284 TYR A CA 1
ATOM 2300 C C . TYR A 1 284 ? -1.957 0.390 -26.436 1.00 66.44 284 TYR A C 1
ATOM 2302 O O . TYR A 1 284 ? -1.322 1.444 -26.511 1.00 66.44 284 TYR A O 1
ATOM 2310 N N . ASP A 1 285 ? -1.970 -0.505 -27.429 1.00 65.00 285 ASP A N 1
ATOM 2311 C CA . ASP A 1 285 ? -1.088 -0.436 -28.608 1.00 65.00 285 ASP A CA 1
ATOM 2312 C C . ASP A 1 285 ? -1.364 0.808 -29.481 1.00 65.00 285 ASP A C 1
ATOM 2314 O O . ASP A 1 285 ? -0.438 1.452 -29.997 1.00 65.00 285 ASP A O 1
ATOM 2318 N N . VAL A 1 286 ? -2.640 1.193 -29.608 1.00 61.72 286 VAL A N 1
ATOM 2319 C CA . VAL A 1 286 ? -3.070 2.391 -30.348 1.00 61.72 286 VAL A CA 1
ATOM 2320 C C . VAL A 1 286 ? -2.552 3.647 -29.656 1.00 61.72 286 VAL A C 1
ATOM 2322 O O . VAL A 1 286 ? -1.940 4.505 -30.297 1.00 61.72 286 VAL A O 1
ATOM 2325 N N . MET A 1 287 ? -2.729 3.743 -28.339 1.00 62.00 287 MET A N 1
ATOM 2326 C CA . MET A 1 287 ? -2.311 4.927 -27.598 1.00 62.00 287 MET A CA 1
ATOM 2327 C C . MET A 1 287 ? -0.786 5.039 -27.499 1.00 62.00 287 MET A C 1
ATOM 2329 O O . MET A 1 287 ? -0.244 6.126 -27.693 1.00 62.00 287 MET A O 1
ATOM 2333 N N . ASN A 1 288 ? -0.069 3.930 -27.297 1.00 65.38 288 ASN A N 1
ATOM 2334 C CA . ASN A 1 288 ? 1.396 3.921 -27.338 1.00 65.38 288 ASN A CA 1
ATOM 2335 C C . ASN A 1 288 ? 1.930 4.384 -28.697 1.00 65.38 288 ASN A C 1
ATOM 2337 O O . ASN A 1 288 ? 2.922 5.117 -28.765 1.00 65.38 288 ASN A O 1
ATOM 2341 N N . SER A 1 289 ? 1.260 4.005 -29.785 1.00 61.91 289 SER A N 1
ATOM 2342 C CA . SER A 1 289 ? 1.607 4.459 -31.132 1.00 61.91 289 SER A CA 1
ATOM 2343 C C . SER A 1 289 ? 1.402 5.959 -31.325 1.00 61.91 289 SER A C 1
ATOM 2345 O O . SER A 1 289 ? 2.250 6.598 -31.949 1.00 61.91 289 SER A O 1
ATOM 2347 N N . ILE A 1 290 ? 0.352 6.534 -30.739 1.00 57.81 290 ILE A N 1
ATOM 2348 C CA . ILE A 1 290 ? 0.083 7.978 -30.771 1.00 57.81 290 ILE A CA 1
ATOM 2349 C C . ILE A 1 290 ? 1.098 8.741 -29.905 1.00 57.81 290 ILE A C 1
ATOM 2351 O O . ILE A 1 290 ? 1.763 9.647 -30.401 1.00 57.81 290 ILE A O 1
ATOM 2355 N N . ILE A 1 291 ? 1.281 8.344 -28.641 1.00 59.41 291 ILE A N 1
ATOM 2356 C CA . ILE A 1 291 ? 2.126 9.055 -27.662 1.00 59.41 291 ILE A CA 1
ATOM 2357 C C . ILE A 1 291 ? 3.595 9.074 -28.086 1.00 59.41 291 ILE A C 1
ATOM 2359 O O . ILE A 1 291 ? 4.278 10.089 -27.963 1.00 59.41 291 ILE A O 1
ATOM 2363 N N . SER A 1 292 ? 4.094 7.954 -28.601 1.00 59.75 292 SER A N 1
ATOM 2364 C CA . SER A 1 292 ? 5.485 7.853 -29.044 1.00 59.75 292 SER A CA 1
ATOM 2365 C C . SER A 1 292 ? 5.704 8.331 -30.483 1.00 59.75 292 SER A C 1
ATOM 2367 O O . SER A 1 292 ? 6.823 8.205 -30.982 1.00 59.75 292 SER A O 1
ATOM 2369 N N . PHE A 1 293 ? 4.668 8.798 -31.192 1.00 57.88 293 PHE A N 1
ATOM 2370 C CA . PHE A 1 293 ? 4.714 9.035 -32.643 1.00 57.88 293 PHE A CA 1
ATOM 2371 C C . PHE A 1 293 ? 5.292 7.829 -33.411 1.00 57.88 293 PHE A C 1
ATOM 2373 O O . PHE A 1 293 ? 6.138 7.972 -34.293 1.00 57.88 293 PHE A O 1
ATOM 2380 N N . GLN A 1 294 ? 4.904 6.614 -33.009 1.00 69.00 294 GLN A N 1
ATOM 2381 C CA . GLN A 1 294 ? 5.396 5.325 -33.522 1.00 69.00 294 GLN A CA 1
ATOM 2382 C C . GLN A 1 294 ? 6.911 5.077 -33.364 1.00 69.00 294 GLN A C 1
ATOM 2384 O O . GLN A 1 294 ? 7.437 4.071 -33.849 1.00 69.00 294 GLN A O 1
ATOM 2389 N N . ARG A 1 295 ? 7.643 5.939 -32.647 1.00 77.31 295 ARG A N 1
ATOM 2390 C CA . ARG A 1 295 ? 9.101 5.826 -32.482 1.00 77.31 295 ARG A CA 1
ATOM 2391 C C . ARG A 1 295 ? 9.533 4.586 -31.706 1.00 77.31 295 ARG A C 1
ATOM 2393 O O . ARG A 1 295 ? 10.615 4.075 -31.990 1.00 77.31 295 ARG A O 1
ATOM 2400 N N . HIS A 1 296 ? 8.697 4.077 -30.800 1.00 75.75 296 HIS A N 1
ATOM 2401 C CA . HIS A 1 296 ? 8.964 2.852 -30.038 1.00 75.75 296 HIS A CA 1
ATOM 2402 C C . HIS A 1 296 ? 9.246 1.641 -30.945 1.00 75.75 296 HIS A C 1
ATOM 2404 O O . HIS A 1 296 ? 10.163 0.873 -30.660 1.00 75.75 296 HIS A O 1
ATOM 2410 N N . LYS A 1 297 ? 8.561 1.525 -32.094 1.00 80.69 297 LYS A N 1
ATOM 2411 C CA . LYS A 1 297 ? 8.821 0.473 -33.095 1.00 80.69 297 LYS A CA 1
ATOM 2412 C C . LYS A 1 297 ? 10.212 0.609 -33.716 1.00 80.69 297 LYS A C 1
ATOM 2414 O O . LYS A 1 297 ? 10.927 -0.377 -33.870 1.00 80.69 297 LYS A O 1
ATOM 2419 N N . ALA A 1 298 ? 10.619 1.837 -34.043 1.00 86.56 298 ALA A N 1
ATOM 2420 C CA . ALA A 1 298 ? 11.941 2.106 -34.606 1.00 86.56 298 ALA A CA 1
ATOM 2421 C C . ALA A 1 298 ? 13.064 1.842 -33.591 1.00 86.56 298 ALA A C 1
ATOM 2423 O O . ALA A 1 298 ? 14.103 1.299 -33.964 1.00 86.56 298 ALA A O 1
ATOM 2424 N N . TRP A 1 299 ? 12.855 2.196 -32.319 1.00 91.38 299 TRP A N 1
ATOM 2425 C CA . TRP A 1 299 ? 13.811 1.903 -31.250 1.00 91.38 299 TRP A CA 1
ATOM 2426 C C . TRP A 1 299 ? 13.937 0.394 -31.024 1.00 91.38 299 TRP A C 1
ATOM 2428 O O . TRP A 1 299 ? 15.048 -0.116 -31.093 1.00 91.38 299 TRP A O 1
ATOM 2438 N N . ARG A 1 300 ? 12.816 -0.336 -30.908 1.00 93.19 300 ARG A N 1
ATOM 2439 C CA . ARG A 1 300 ? 12.812 -1.805 -30.788 1.00 93.19 300 ARG A CA 1
ATOM 2440 C C . ARG A 1 300 ? 13.521 -2.479 -31.965 1.00 93.19 300 ARG A C 1
ATOM 2442 O O . ARG A 1 300 ? 14.316 -3.387 -31.757 1.00 93.19 300 ARG A O 1
ATOM 2449 N N . LYS A 1 301 ? 13.298 -2.006 -33.197 1.00 92.62 301 LYS A N 1
ATOM 2450 C CA . LYS A 1 301 ? 13.982 -2.521 -34.395 1.00 92.62 301 LYS A CA 1
ATOM 2451 C C . LYS A 1 301 ? 15.502 -2.315 -34.341 1.00 92.62 301 LYS A C 1
ATOM 2453 O O . LYS A 1 301 ? 16.246 -3.229 -34.686 1.00 92.62 301 LYS A O 1
ATOM 2458 N N . ASP A 1 302 ? 15.970 -1.138 -33.920 1.00 96.06 302 ASP A N 1
ATOM 2459 C CA . ASP A 1 302 ? 17.408 -0.884 -33.735 1.00 96.06 302 ASP A CA 1
ATOM 2460 C C . ASP A 1 302 ? 17.988 -1.742 -32.602 1.00 96.06 302 ASP A C 1
ATOM 2462 O O . ASP A 1 302 ? 19.056 -2.326 -32.771 1.00 96.06 302 ASP A O 1
ATOM 2466 N N . THR A 1 303 ? 17.266 -1.887 -31.487 1.00 97.12 303 THR A N 1
ATOM 2467 C CA . THR A 1 303 ? 17.655 -2.770 -30.381 1.00 97.12 303 THR A CA 1
ATOM 2468 C C . THR A 1 303 ? 17.784 -4.221 -30.842 1.00 97.12 303 THR A C 1
ATOM 2470 O O . THR A 1 303 ? 18.838 -4.814 -30.643 1.00 97.12 303 THR A O 1
ATOM 2473 N N . MET A 1 304 ? 16.794 -4.768 -31.554 1.00 97.75 304 MET A N 1
ATOM 2474 C CA . MET A 1 304 ? 16.855 -6.127 -32.115 1.00 97.75 304 MET A CA 1
ATOM 2475 C C . MET A 1 304 ? 18.058 -6.323 -33.045 1.00 97.75 304 MET A C 1
ATOM 2477 O O . MET A 1 304 ? 18.746 -7.340 -32.970 1.00 97.75 304 MET A O 1
ATOM 2481 N N . LYS A 1 305 ? 18.372 -5.324 -33.881 1.00 96.88 305 LYS A N 1
ATOM 2482 C CA . LYS A 1 305 ? 19.562 -5.361 -34.742 1.00 96.88 305 LYS A CA 1
ATOM 2483 C C . LYS A 1 305 ? 20.861 -5.414 -33.928 1.00 96.88 305 LYS A C 1
ATOM 2485 O O . LYS A 1 305 ? 21.793 -6.102 -34.328 1.00 96.88 305 LYS A O 1
ATOM 2490 N N . ARG A 1 306 ? 20.936 -4.688 -32.809 1.00 97.31 306 ARG A N 1
ATOM 2491 C CA . ARG A 1 306 ? 22.108 -4.675 -31.913 1.00 97.31 306 ARG A CA 1
ATOM 2492 C C . ARG A 1 306 ? 22.262 -5.967 -31.127 1.00 97.31 306 ARG A C 1
ATOM 2494 O O . ARG A 1 306 ? 23.388 -6.410 -30.942 1.00 97.31 306 ARG A O 1
ATOM 2501 N N . MET A 1 307 ? 21.147 -6.550 -30.690 1.00 97.88 307 MET A N 1
ATOM 2502 C CA . MET A 1 307 ? 21.135 -7.840 -30.000 1.00 97.88 307 MET A CA 1
ATOM 2503 C C . MET A 1 307 ? 21.703 -8.952 -30.879 1.00 97.88 307 MET A C 1
ATOM 2505 O O . MET A 1 307 ? 22.337 -9.869 -30.359 1.00 97.88 307 MET A O 1
ATOM 2509 N N . ASN A 1 308 ? 21.498 -8.846 -32.202 1.00 97.25 308 ASN A N 1
ATOM 2510 C CA . ASN A 1 308 ? 21.921 -9.842 -33.182 1.00 97.25 308 ASN A CA 1
ATOM 2511 C C . ASN A 1 308 ? 21.489 -11.247 -32.733 1.00 97.25 308 ASN A C 1
ATOM 2513 O O . ASN A 1 308 ? 22.319 -12.133 -32.527 1.00 97.25 308 ASN A O 1
ATOM 2517 N N . VAL A 1 309 ? 20.186 -11.394 -32.477 1.00 97.94 309 VAL A N 1
ATOM 2518 C CA . VAL A 1 309 ? 19.582 -12.636 -31.982 1.00 97.94 309 VAL A CA 1
ATOM 2519 C C . VAL A 1 309 ? 19.858 -13.764 -32.971 1.00 97.94 309 VAL A C 1
ATOM 2521 O O . VAL A 1 309 ? 19.630 -13.598 -34.169 1.00 97.94 309 VAL A O 1
ATOM 2524 N N . GLN A 1 310 ? 20.390 -14.880 -32.475 1.00 97.94 310 GLN A N 1
ATOM 2525 C CA . GLN A 1 310 ? 20.761 -16.016 -33.314 1.00 97.94 310 GLN A CA 1
ATOM 2526 C C . GLN A 1 310 ? 19.576 -16.976 -33.522 1.00 97.94 310 GLN A C 1
ATOM 2528 O O . GLN A 1 310 ? 18.835 -17.244 -32.569 1.00 97.94 310 GLN A O 1
ATOM 2533 N N . PRO A 1 311 ? 19.415 -17.553 -34.728 1.00 97.94 311 PRO A N 1
ATOM 2534 C CA . PRO A 1 311 ? 18.456 -18.628 -34.955 1.00 97.94 311 PRO A CA 1
ATOM 2535 C C . PRO A 1 311 ? 18.677 -19.820 -34.008 1.00 97.94 311 PRO A C 1
ATOM 2537 O O . PRO A 1 311 ? 19.813 -20.121 -33.646 1.00 97.94 311 PRO A O 1
ATOM 2540 N N . GLY A 1 312 ? 17.599 -20.490 -33.600 1.00 97.75 312 GLY A N 1
ATOM 2541 C CA . GLY A 1 312 ? 17.623 -21.628 -32.670 1.00 97.75 312 GLY A CA 1
ATOM 2542 C C . GLY A 1 312 ? 17.827 -21.261 -31.194 1.00 97.75 312 GLY A C 1
ATOM 2543 O O . GLY A 1 312 ? 17.902 -22.149 -30.350 1.00 97.75 312 GLY A O 1
ATOM 2544 N N . SER A 1 313 ? 17.928 -19.972 -30.857 1.00 98.38 313 SER A N 1
ATOM 2545 C CA . SER A 1 313 ? 18.144 -19.527 -29.472 1.00 98.38 313 SER A CA 1
ATOM 2546 C C . SER A 1 313 ? 16.867 -19.556 -28.626 1.00 98.38 313 SER A C 1
ATOM 2548 O O . SER A 1 313 ? 15.752 -19.497 -29.149 1.00 98.38 313 SER A O 1
ATOM 2550 N N . ALA A 1 314 ? 17.038 -19.574 -27.303 1.00 98.69 314 ALA A N 1
ATOM 2551 C CA . ALA A 1 314 ? 15.966 -19.377 -26.334 1.00 98.69 314 ALA A CA 1
ATOM 2552 C C . ALA A 1 314 ? 15.945 -17.925 -25.826 1.00 98.69 314 ALA A C 1
ATOM 2554 O O . ALA A 1 314 ? 16.971 -17.404 -25.382 1.00 98.69 314 ALA A O 1
ATOM 2555 N N . ALA A 1 315 ? 14.783 -17.272 -25.843 1.00 98.81 315 ALA A N 1
ATOM 2556 C CA . ALA A 1 315 ? 14.617 -15.902 -25.358 1.00 98.81 315 ALA A CA 1
ATOM 2557 C C . ALA A 1 315 ? 13.467 -15.765 -24.349 1.00 98.81 315 ALA A C 1
ATOM 2559 O O . ALA A 1 315 ? 12.445 -16.435 -24.476 1.00 98.81 315 ALA A O 1
ATOM 2560 N N . LEU A 1 316 ? 13.627 -14.870 -23.375 1.00 98.88 316 LEU A N 1
ATOM 2561 C CA . LEU A 1 316 ? 12.587 -14.462 -22.430 1.00 98.88 316 LEU A CA 1
ATOM 2562 C C . LEU A 1 316 ? 12.288 -12.970 -22.600 1.00 98.88 316 LEU A C 1
ATOM 2564 O O . LEU A 1 316 ? 13.206 -12.156 -22.552 1.00 98.88 316 LEU A O 1
ATOM 2568 N N . ASP A 1 317 ? 11.017 -12.614 -22.744 1.00 98.69 317 ASP A N 1
ATOM 2569 C CA . ASP A 1 317 ? 10.517 -11.240 -22.744 1.00 98.69 317 ASP A CA 1
ATOM 2570 C C . ASP A 1 317 ? 9.756 -10.974 -21.439 1.00 98.69 317 ASP A C 1
ATOM 2572 O O . ASP A 1 317 ? 8.650 -11.471 -21.231 1.00 98.69 317 ASP A O 1
ATOM 2576 N N . VAL A 1 318 ? 10.379 -10.239 -20.522 1.00 98.25 318 VAL A N 1
ATOM 2577 C CA . VAL A 1 318 ? 9.836 -9.903 -19.201 1.00 98.25 318 VAL A CA 1
ATOM 2578 C C . VAL A 1 318 ? 8.967 -8.653 -19.305 1.00 98.25 318 VAL A C 1
ATOM 2580 O O . VAL A 1 318 ? 9.357 -7.674 -19.942 1.00 98.25 318 VAL A O 1
ATOM 2583 N N . CYS A 1 319 ? 7.810 -8.669 -18.638 1.00 95.62 319 CYS A N 1
ATOM 2584 C CA . CYS A 1 319 ? 6.765 -7.653 -18.792 1.00 95.62 319 CYS A CA 1
ATOM 2585 C C . CYS A 1 319 ? 6.346 -7.508 -20.267 1.00 95.62 319 CYS A C 1
ATOM 2587 O O . CYS A 1 319 ? 6.350 -6.406 -20.822 1.00 95.62 319 CYS A O 1
ATOM 2589 N N . CYS A 1 320 ? 6.054 -8.640 -20.917 1.00 95.62 320 CYS A N 1
ATOM 2590 C CA . CYS A 1 320 ? 5.835 -8.718 -22.364 1.00 95.62 320 CYS A CA 1
ATOM 2591 C C . CYS A 1 320 ? 4.576 -7.985 -22.864 1.00 95.62 320 CYS A C 1
ATOM 2593 O O . CYS A 1 320 ? 4.446 -7.736 -24.070 1.00 95.62 320 CYS A O 1
ATOM 2595 N N . GLY A 1 321 ? 3.652 -7.620 -21.971 1.00 92.38 321 GLY A N 1
ATOM 2596 C CA . GLY A 1 321 ? 2.404 -6.947 -22.300 1.00 92.38 321 GLY A CA 1
ATOM 2597 C C . GLY A 1 321 ? 1.612 -7.707 -23.365 1.00 92.38 321 GLY A C 1
ATOM 2598 O O . GLY A 1 321 ? 1.310 -8.887 -23.222 1.00 92.38 321 GLY A O 1
ATOM 2599 N N . THR A 1 322 ? 1.309 -7.032 -24.474 1.00 91.50 322 THR A N 1
ATOM 2600 C CA . THR A 1 322 ? 0.582 -7.590 -25.628 1.00 91.50 322 THR A CA 1
ATOM 2601 C C . THR A 1 322 ? 1.478 -8.405 -26.583 1.00 91.50 322 THR A C 1
ATOM 2603 O O . THR A 1 322 ? 1.183 -8.492 -27.778 1.00 91.50 322 THR A O 1
ATOM 2606 N N . ALA A 1 323 ? 2.591 -8.968 -26.090 1.00 95.50 323 ALA A N 1
ATOM 2607 C CA . ALA A 1 323 ? 3.549 -9.834 -26.801 1.00 95.50 323 ALA A CA 1
ATOM 2608 C C . ALA A 1 323 ? 4.303 -9.182 -27.983 1.00 95.50 323 ALA A C 1
ATOM 2610 O O . ALA A 1 323 ? 4.799 -9.835 -28.900 1.00 95.50 323 ALA A O 1
ATOM 2611 N N . ASP A 1 324 ? 4.416 -7.861 -27.981 1.00 92.62 324 ASP A N 1
ATOM 2612 C CA . ASP A 1 324 ? 4.856 -7.079 -29.137 1.00 92.62 324 ASP A CA 1
ATOM 2613 C C . ASP A 1 324 ? 6.372 -7.196 -29.429 1.00 92.62 324 ASP A C 1
ATOM 2615 O O . ASP A 1 324 ? 6.813 -7.111 -30.581 1.00 92.62 324 ASP A O 1
ATOM 2619 N N . TRP A 1 325 ? 7.195 -7.370 -28.387 1.00 96.19 325 TRP A N 1
ATOM 2620 C CA . TRP A 1 325 ? 8.621 -7.697 -28.524 1.00 96.19 325 TRP A CA 1
ATOM 2621 C C . TRP A 1 325 ? 8.829 -9.213 -28.585 1.00 96.19 325 TRP A C 1
ATOM 2623 O O . TRP A 1 325 ? 9.605 -9.676 -29.419 1.00 96.19 325 TRP A O 1
ATOM 2633 N N . THR A 1 326 ? 8.043 -9.987 -27.835 1.00 98.19 326 THR A N 1
ATOM 2634 C CA . THR A 1 326 ? 7.961 -11.455 -27.929 1.00 98.19 326 THR A CA 1
ATOM 2635 C C . THR A 1 326 ? 7.825 -11.937 -29.384 1.00 98.19 326 THR A C 1
ATOM 2637 O O . THR A 1 326 ? 8.603 -12.773 -29.838 1.00 98.19 326 THR A O 1
ATOM 2640 N N . VAL A 1 327 ? 6.926 -11.337 -30.174 1.00 97.75 327 VAL A N 1
ATOM 2641 C CA . VAL A 1 327 ? 6.760 -11.636 -31.611 1.00 97.75 327 VAL A CA 1
ATOM 2642 C C . VAL A 1 327 ? 8.009 -11.283 -32.430 1.00 97.75 327 VAL A C 1
ATOM 2644 O O . VAL A 1 327 ? 8.392 -12.012 -33.344 1.00 97.75 327 VAL A O 1
ATOM 2647 N N . ALA A 1 328 ? 8.677 -10.167 -32.130 1.00 97.25 328 ALA A N 1
ATOM 2648 C CA . ALA A 1 328 ? 9.908 -9.790 -32.827 1.00 97.25 328 ALA A CA 1
ATOM 2649 C C . ALA A 1 328 ? 11.065 -10.754 -32.512 1.00 97.25 328 ALA A C 1
ATOM 2651 O O . ALA A 1 328 ? 11.852 -11.074 -33.404 1.00 97.25 328 ALA A O 1
ATOM 2652 N N . LEU A 1 329 ? 11.149 -11.233 -31.267 1.00 98.38 329 LEU A N 1
ATOM 2653 C CA . LEU A 1 329 ? 12.095 -12.267 -30.854 1.00 98.38 329 LEU A CA 1
ATOM 2654 C C . LEU A 1 329 ? 11.802 -13.589 -31.562 1.00 98.38 329 LEU A C 1
ATOM 2656 O O . LEU A 1 329 ? 12.731 -14.182 -32.097 1.00 98.38 329 LEU A O 1
ATOM 2660 N N . SER A 1 330 ? 10.533 -14.000 -31.642 1.00 98.31 330 SER A N 1
ATOM 2661 C CA . SER A 1 330 ? 10.113 -15.252 -32.291 1.00 98.31 330 SER A CA 1
ATOM 2662 C C . SER A 1 330 ? 10.562 -15.322 -33.750 1.00 98.31 330 SER A C 1
ATOM 2664 O O . SER A 1 330 ? 11.168 -16.311 -34.163 1.00 98.31 330 SER A O 1
ATOM 2666 N N . HIS A 1 331 ? 10.373 -14.241 -34.509 1.00 97.81 331 HIS A N 1
ATOM 2667 C CA . HIS A 1 331 ? 10.867 -14.168 -35.884 1.00 97.81 331 HIS A CA 1
ATOM 2668 C C . HIS A 1 331 ? 12.398 -14.231 -35.978 1.00 97.81 331 HIS A C 1
ATOM 2670 O O . HIS A 1 331 ? 12.925 -14.778 -36.942 1.00 97.81 331 HIS A O 1
ATOM 2676 N N . ALA A 1 332 ? 13.117 -13.658 -35.008 1.00 97.88 332 ALA A N 1
ATOM 2677 C CA . ALA A 1 332 ? 14.577 -13.606 -35.031 1.00 97.88 332 ALA A CA 1
ATOM 2678 C C . ALA A 1 332 ? 15.229 -14.937 -34.621 1.00 97.88 332 ALA A C 1
ATOM 2680 O O . ALA A 1 332 ? 16.214 -15.341 -35.235 1.00 97.88 332 ALA A O 1
ATOM 2681 N N . VAL A 1 333 ? 14.673 -15.632 -33.620 1.00 98.06 333 VAL A N 1
ATOM 2682 C CA . VAL A 1 333 ? 15.137 -16.976 -33.233 1.00 98.06 333 VAL A CA 1
ATOM 2683 C C . VAL A 1 333 ? 14.698 -18.044 -34.240 1.00 98.06 333 VAL A C 1
ATOM 2685 O O . VAL A 1 333 ? 15.298 -19.113 -34.301 1.00 98.06 333 VAL A O 1
ATOM 2688 N N . GLY A 1 334 ? 13.690 -17.759 -35.066 1.00 96.38 334 GLY A N 1
ATOM 2689 C CA . GLY A 1 334 ? 13.200 -18.684 -36.082 1.00 96.38 334 GLY A CA 1
ATOM 2690 C C . GLY A 1 334 ? 12.433 -19.881 -35.498 1.00 96.38 334 GLY A C 1
ATOM 2691 O O . GLY A 1 334 ? 12.259 -19.984 -34.283 1.00 96.38 334 GLY A O 1
ATOM 2692 N N . PRO A 1 335 ? 11.956 -20.798 -36.357 1.00 94.69 335 PRO A N 1
ATOM 2693 C CA . PRO A 1 335 ? 11.034 -21.868 -35.964 1.00 94.69 335 PRO A CA 1
ATOM 2694 C C . PRO A 1 335 ? 11.633 -22.880 -34.976 1.00 94.69 335 PRO A C 1
ATOM 2696 O O . PRO A 1 335 ? 10.897 -23.430 -34.168 1.00 94.69 335 PRO A O 1
ATOM 2699 N N . GLU A 1 336 ? 12.953 -23.084 -35.015 1.00 95.06 336 GLU A N 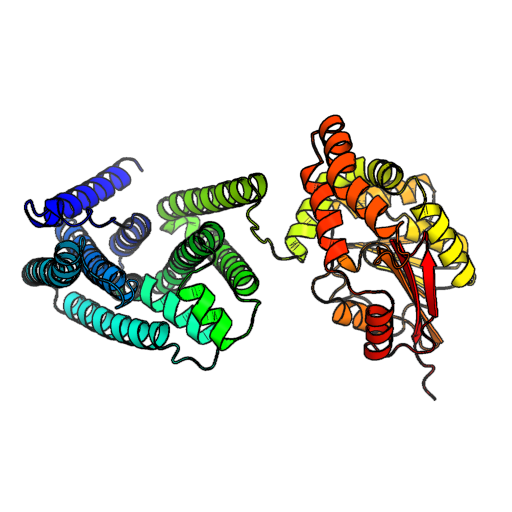1
ATOM 2700 C CA . GLU A 1 336 ? 13.678 -23.990 -34.107 1.00 95.06 336 GLU A CA 1
ATOM 2701 C C . GLU A 1 336 ? 14.046 -23.333 -32.764 1.00 95.06 336 GLU A C 1
ATOM 2703 O O . GLU A 1 336 ? 14.509 -24.002 -31.843 1.00 95.06 336 GLU A O 1
ATOM 2708 N N . GLY A 1 337 ? 13.905 -22.009 -32.654 1.00 97.75 337 GLY A N 1
ATOM 2709 C CA . GLY A 1 337 ? 14.124 -21.281 -31.407 1.00 97.75 337 GLY A CA 1
ATOM 2710 C C . GLY A 1 337 ? 12.880 -21.278 -30.526 1.00 97.75 337 GLY A C 1
ATOM 2711 O O . GLY A 1 337 ? 11.792 -21.613 -30.980 1.00 97.75 337 GLY A O 1
ATOM 2712 N N . LYS A 1 338 ? 13.019 -20.849 -29.268 1.00 98.31 338 LYS A N 1
ATOM 2713 C CA . LYS A 1 338 ? 11.896 -20.744 -28.319 1.00 98.31 338 LYS A CA 1
ATOM 2714 C C . LYS A 1 338 ? 11.842 -19.351 -27.708 1.00 98.31 338 LYS A C 1
ATOM 2716 O O . LYS A 1 338 ? 12.868 -18.824 -27.284 1.00 98.31 338 LYS A O 1
ATOM 2721 N N . VAL A 1 339 ? 10.650 -18.772 -27.606 1.00 98.75 339 VAL A N 1
ATOM 2722 C CA . VAL A 1 339 ? 10.441 -17.500 -26.908 1.00 98.75 339 VAL A CA 1
ATOM 2723 C C . VAL A 1 339 ? 9.392 -17.668 -25.825 1.00 98.75 339 VAL A C 1
ATOM 2725 O O . VAL A 1 339 ? 8.316 -18.201 -26.071 1.00 98.75 339 VAL A O 1
ATOM 2728 N N . VAL A 1 340 ? 9.700 -17.191 -24.626 1.00 98.81 340 VAL A N 1
ATOM 2729 C CA . VAL A 1 340 ? 8.744 -17.099 -23.525 1.00 98.81 340 VAL A CA 1
ATOM 2730 C C . VAL A 1 340 ? 8.434 -15.625 -23.283 1.00 98.81 340 VAL A C 1
ATOM 2732 O O . VAL A 1 340 ? 9.355 -14.825 -23.155 1.00 98.81 340 VAL A O 1
ATOM 2735 N N . GLY A 1 341 ? 7.160 -15.249 -23.241 1.00 98.56 341 GLY A N 1
ATOM 2736 C CA . GLY A 1 341 ? 6.713 -13.939 -22.773 1.00 98.56 341 GLY A CA 1
ATOM 2737 C C . GLY A 1 341 ? 6.126 -14.070 -21.373 1.00 98.56 341 GLY A C 1
ATOM 2738 O O . GLY A 1 341 ? 5.278 -14.928 -21.150 1.00 98.56 341 GLY A O 1
ATOM 2739 N N . LEU A 1 342 ? 6.571 -13.247 -20.426 1.00 98.44 342 LEU A N 1
ATOM 2740 C CA . LEU A 1 342 ? 6.048 -13.230 -19.061 1.00 98.44 342 LEU A CA 1
ATOM 2741 C C . LEU A 1 342 ? 5.424 -11.873 -18.744 1.00 98.44 342 LEU A C 1
ATOM 2743 O O . LEU A 1 342 ? 6.055 -10.839 -18.960 1.00 98.44 342 LEU A O 1
ATOM 2747 N N . ASP A 1 343 ? 4.208 -11.861 -18.204 1.00 96.88 343 ASP A N 1
ATOM 2748 C CA . ASP A 1 343 ? 3.566 -10.638 -17.711 1.00 96.88 343 ASP A CA 1
ATOM 2749 C C . ASP A 1 343 ? 2.730 -10.891 -16.449 1.00 96.88 343 ASP A C 1
ATOM 2751 O O . ASP A 1 343 ? 2.263 -12.002 -16.195 1.00 96.88 343 ASP A O 1
ATOM 2755 N N . PHE A 1 344 ? 2.539 -9.838 -15.659 1.00 89.75 344 PHE A N 1
ATOM 2756 C CA . PHE A 1 344 ? 1.736 -9.869 -14.440 1.00 89.75 344 PHE A CA 1
ATOM 2757 C C . PHE A 1 344 ? 0.248 -9.580 -14.716 1.00 89.75 344 PHE A C 1
ATOM 2759 O O . PHE A 1 344 ? -0.609 -9.891 -13.895 1.00 89.75 344 PHE A O 1
ATOM 2766 N N . SER A 1 345 ? -0.092 -8.967 -15.856 1.00 87.31 345 SER A N 1
ATOM 2767 C CA . SER A 1 345 ? -1.479 -8.721 -16.263 1.00 87.31 345 SER A CA 1
ATOM 2768 C C . SER A 1 345 ? -2.010 -9.865 -17.121 1.00 87.31 345 SER A C 1
ATOM 2770 O O . SER A 1 345 ? -1.526 -10.127 -18.224 1.00 87.31 345 SER A O 1
ATOM 2772 N N . LYS A 1 346 ? -3.085 -10.502 -16.653 1.00 88.38 346 LYS A N 1
ATOM 2773 C CA . LYS A 1 346 ? -3.780 -11.547 -17.414 1.00 88.38 346 LYS A CA 1
ATOM 2774 C C . LYS A 1 346 ? -4.484 -10.973 -18.639 1.00 88.38 346 LYS A C 1
ATOM 2776 O O . LYS A 1 346 ? -4.506 -11.624 -19.681 1.00 88.38 346 LYS A O 1
ATOM 2781 N N . ASN A 1 347 ? -5.012 -9.750 -18.552 1.00 83.75 347 ASN A N 1
ATOM 2782 C CA . ASN A 1 347 ? -5.648 -9.105 -19.703 1.00 83.75 347 ASN A CA 1
ATOM 2783 C C . ASN A 1 347 ? -4.644 -8.790 -20.817 1.00 83.75 347 ASN A C 1
ATOM 2785 O O . ASN A 1 347 ? -4.971 -8.956 -21.992 1.00 83.75 347 ASN A O 1
ATOM 2789 N N . MET A 1 348 ? -3.422 -8.377 -20.470 1.00 87.50 348 MET A N 1
ATOM 2790 C CA . MET A 1 348 ? -2.364 -8.167 -21.461 1.00 87.50 348 MET A CA 1
ATOM 2791 C C . MET A 1 348 ? -1.964 -9.469 -22.152 1.00 87.50 348 MET A C 1
ATOM 2793 O O . MET A 1 348 ? -1.915 -9.508 -23.384 1.00 87.50 348 MET A O 1
ATOM 2797 N N . LEU A 1 349 ? -1.769 -10.541 -21.375 1.00 93.00 349 LEU A N 1
ATOM 2798 C CA . LEU A 1 349 ? -1.458 -11.863 -21.918 1.00 93.00 349 LEU A CA 1
ATOM 2799 C C . LEU A 1 349 ? -2.556 -12.362 -22.849 1.00 93.00 349 LEU A C 1
ATOM 2801 O O . LEU A 1 349 ? -2.240 -12.795 -23.946 1.00 93.00 349 LEU A O 1
ATOM 2805 N N . LYS A 1 350 ? -3.832 -12.190 -22.492 1.00 92.44 350 LYS A N 1
ATOM 2806 C CA . LYS A 1 350 ? -4.963 -12.568 -23.351 1.00 92.44 350 LYS A CA 1
ATOM 2807 C C . LYS A 1 350 ? -4.922 -11.892 -24.728 1.00 92.44 350 LYS A C 1
ATOM 2809 O O . LYS A 1 350 ? -5.232 -12.517 -25.740 1.00 92.44 350 LYS A O 1
ATOM 2814 N N . ILE A 1 351 ? -4.536 -10.616 -24.793 1.00 89.06 351 ILE A N 1
ATOM 2815 C CA . ILE A 1 351 ? -4.348 -9.912 -26.075 1.00 89.06 351 ILE A CA 1
ATOM 2816 C C . ILE A 1 351 ? -3.113 -10.451 -26.810 1.00 89.06 351 ILE A C 1
ATOM 2818 O O . ILE A 1 351 ? -3.137 -10.612 -28.032 1.00 89.06 351 ILE A O 1
ATOM 2822 N N . GLY A 1 352 ? -2.037 -10.739 -26.075 1.00 93.62 352 GLY A N 1
ATOM 2823 C CA . GLY A 1 352 ? -0.842 -11.391 -26.606 1.00 93.62 352 GLY A CA 1
ATOM 2824 C C . GLY A 1 352 ? -1.147 -12.753 -27.233 1.00 93.62 352 GLY A C 1
ATOM 2825 O O . GLY A 1 352 ? -0.730 -12.998 -28.359 1.00 93.62 352 GLY A O 1
ATOM 2826 N N . GLU A 1 353 ? -1.929 -13.596 -26.558 1.00 96.00 353 GLU A N 1
ATOM 2827 C CA . GLU A 1 353 ? -2.366 -14.920 -27.020 1.00 96.00 353 GLU A CA 1
ATOM 2828 C C . GLU A 1 353 ? -3.106 -14.806 -28.355 1.00 96.00 353 GLU A C 1
ATOM 2830 O O . GLU A 1 353 ? -2.699 -15.417 -29.340 1.00 96.00 353 GLU A O 1
ATOM 2835 N N . GLN A 1 354 ? -4.099 -13.915 -28.439 1.00 93.75 354 GLN A N 1
ATOM 2836 C CA . GLN A 1 354 ? -4.828 -13.651 -29.686 1.00 93.75 354 GLN A CA 1
ATOM 2837 C C . GLN A 1 354 ? -3.900 -13.203 -30.825 1.00 93.75 354 GLN A C 1
ATOM 2839 O O . GLN A 1 354 ? -4.068 -13.611 -31.979 1.00 93.75 354 GLN A O 1
ATOM 2844 N N . LYS A 1 355 ? -2.909 -12.355 -30.519 1.00 94.06 355 LYS A N 1
ATOM 2845 C CA . LYS A 1 355 ? -1.920 -11.866 -31.492 1.00 94.06 355 LYS A CA 1
ATOM 2846 C C . LYS A 1 355 ? -1.014 -13.000 -31.982 1.00 94.06 355 LYS A C 1
ATOM 2848 O O . LYS A 1 355 ? -0.775 -13.102 -33.184 1.00 94.06 355 LYS A O 1
ATOM 2853 N N . VAL A 1 356 ? -0.539 -13.851 -31.075 1.00 96.31 356 VAL A N 1
ATOM 2854 C CA . VAL A 1 356 ? 0.306 -15.019 -31.373 1.00 96.31 356 VAL A CA 1
ATOM 2855 C C . VAL A 1 356 ? -0.449 -16.039 -32.225 1.00 96.31 356 VAL A C 1
ATOM 2857 O O . VAL A 1 356 ? 0.080 -16.476 -33.249 1.00 96.31 356 VAL A O 1
ATOM 2860 N N . GLU A 1 357 ? -1.699 -16.349 -31.870 1.00 95.06 357 GLU A N 1
ATOM 2861 C CA . GLU A 1 357 ? -2.575 -17.247 -32.633 1.00 95.06 357 GLU A CA 1
ATOM 2862 C C . GLU A 1 357 ? -2.834 -16.722 -34.049 1.00 95.06 357 GLU A C 1
ATOM 2864 O O . GLU A 1 357 ? -2.681 -17.453 -35.027 1.00 95.06 357 GLU A O 1
ATOM 2869 N N . THR A 1 358 ? -3.156 -15.431 -34.178 1.00 95.50 358 THR A N 1
ATOM 2870 C CA . THR A 1 358 ? -3.414 -14.788 -35.478 1.00 95.50 358 THR A CA 1
ATOM 2871 C C . THR A 1 358 ? -2.192 -14.843 -36.399 1.00 95.50 358 THR A C 1
ATOM 2873 O O . THR A 1 358 ? -2.334 -14.994 -37.612 1.00 95.50 358 THR A O 1
ATOM 2876 N N . LEU A 1 359 ? -0.987 -14.727 -35.835 1.00 95.25 359 LEU A N 1
ATOM 2877 C CA . LEU A 1 359 ? 0.277 -14.796 -36.573 1.00 95.25 359 LEU A CA 1
ATOM 2878 C C . LEU A 1 359 ? 0.797 -16.231 -36.767 1.00 95.25 359 LEU A C 1
ATOM 2880 O O . LEU A 1 359 ? 1.809 -16.405 -37.442 1.00 95.25 359 LEU A O 1
ATOM 2884 N N . GLN A 1 360 ? 0.117 -17.240 -36.207 1.00 95.88 360 GLN A N 1
ATOM 2885 C CA . GLN A 1 360 ? 0.478 -18.662 -36.295 1.00 95.88 360 GLN A CA 1
ATOM 2886 C C . GLN A 1 360 ? 1.903 -18.967 -35.798 1.00 95.88 360 GLN A C 1
ATOM 2888 O O . GLN A 1 360 ? 2.630 -19.780 -36.376 1.00 95.88 360 GLN A O 1
ATOM 2893 N N . LEU A 1 361 ? 2.322 -18.300 -34.719 1.00 96.00 361 LEU A N 1
ATOM 2894 C CA . LEU A 1 361 ? 3.660 -18.455 -34.147 1.00 96.00 361 LEU A CA 1
ATOM 2895 C C . LEU A 1 361 ? 3.670 -19.566 -33.090 1.00 96.00 361 LEU A C 1
ATOM 2897 O O . LEU A 1 361 ? 3.324 -19.347 -31.935 1.00 96.00 361 LEU A O 1
ATOM 2901 N N . ASN A 1 362 ? 4.112 -20.761 -33.485 1.00 94.94 362 ASN A N 1
ATOM 2902 C CA . ASN A 1 362 ? 4.098 -21.957 -32.627 1.00 94.94 362 ASN A CA 1
ATOM 2903 C C .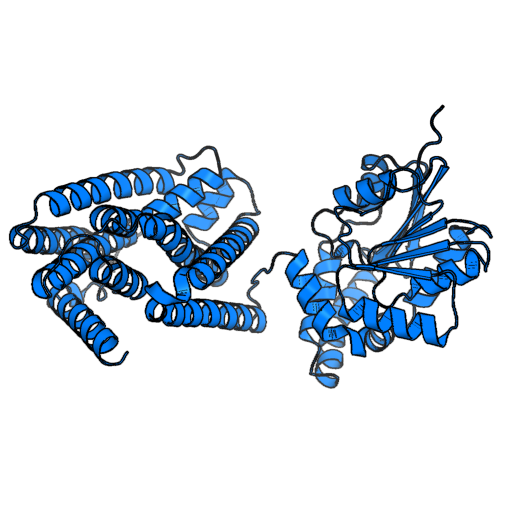 ASN A 1 362 ? 5.276 -22.046 -31.639 1.00 94.94 362 ASN A C 1
ATOM 2905 O O . ASN A 1 362 ? 5.334 -22.962 -30.825 1.00 94.94 362 ASN A O 1
ATOM 2909 N N . ASN A 1 363 ? 6.239 -21.129 -31.730 1.00 97.44 363 ASN A N 1
ATOM 2910 C CA . ASN A 1 363 ? 7.449 -21.115 -30.909 1.00 97.44 363 ASN A CA 1
ATOM 2911 C C . ASN A 1 363 ? 7.390 -20.107 -29.744 1.00 97.44 363 ASN A C 1
ATOM 2913 O O . ASN A 1 363 ? 8.426 -19.803 -29.145 1.00 97.44 363 ASN A O 1
ATOM 2917 N N . ILE A 1 364 ? 6.200 -19.574 -29.443 1.00 98.50 364 ILE A N 1
ATOM 2918 C CA . ILE A 1 364 ? 5.954 -18.639 -28.340 1.00 98.50 364 ILE A CA 1
ATOM 2919 C C . ILE A 1 364 ? 5.155 -19.332 -27.232 1.00 98.50 364 ILE A C 1
ATOM 2921 O O . ILE A 1 364 ? 4.143 -19.973 -27.496 1.00 98.50 364 ILE A O 1
ATOM 2925 N N . GLU A 1 365 ? 5.577 -19.134 -25.986 1.00 98.12 365 GLU A N 1
ATOM 2926 C CA . GLU A 1 365 ? 4.835 -19.498 -24.777 1.00 98.12 365 GLU A CA 1
ATOM 2927 C C . GLU A 1 365 ? 4.582 -18.237 -23.938 1.00 98.12 365 GLU A C 1
ATOM 2929 O O . GLU A 1 365 ? 5.516 -17.490 -23.654 1.00 98.12 365 GLU A O 1
ATOM 2934 N N . LEU A 1 366 ? 3.331 -17.978 -23.552 1.00 98.31 366 LEU A N 1
ATOM 2935 C CA . LEU A 1 366 ? 2.961 -16.831 -22.719 1.00 98.31 366 LEU A CA 1
ATOM 2936 C C . LEU A 1 366 ? 2.635 -17.298 -21.296 1.00 98.31 366 LEU A C 1
ATOM 2938 O O . LEU A 1 366 ? 1.842 -18.215 -21.100 1.00 98.31 366 LEU A O 1
ATOM 2942 N N . VAL A 1 367 ? 3.269 -16.676 -20.302 1.00 97.88 367 VAL A N 1
ATOM 2943 C CA . VAL A 1 367 ? 3.249 -17.109 -18.901 1.00 97.88 367 VAL A CA 1
ATOM 2944 C C . VAL A 1 367 ? 2.819 -15.955 -18.001 1.00 97.88 367 VAL A C 1
ATOM 2946 O O . VAL A 1 367 ? 3.385 -14.864 -18.035 1.00 97.88 367 VAL A O 1
ATOM 2949 N N . HIS A 1 368 ? 1.843 -16.212 -17.134 1.00 96.69 368 HIS A N 1
ATOM 2950 C CA . HIS A 1 368 ? 1.494 -15.287 -16.061 1.00 96.69 368 HIS A CA 1
ATOM 2951 C C . HIS A 1 368 ? 2.474 -15.435 -14.894 1.00 96.69 368 HIS A C 1
ATOM 2953 O O . HIS A 1 368 ? 2.571 -16.511 -14.303 1.00 96.69 368 HIS A O 1
ATOM 2959 N N . GLY A 1 369 ? 3.186 -14.364 -14.543 1.00 92.75 369 GLY A N 1
ATOM 2960 C CA . GLY A 1 369 ? 4.205 -14.416 -13.497 1.00 92.75 369 GLY A CA 1
ATOM 2961 C C . GLY A 1 369 ? 4.710 -13.049 -13.046 1.00 92.75 369 GLY A C 1
ATOM 2962 O O . GLY A 1 369 ? 4.380 -12.015 -13.625 1.00 92.75 369 GLY A O 1
ATOM 2963 N N . ASN A 1 370 ? 5.519 -13.046 -11.986 1.00 91.19 370 ASN A N 1
ATOM 2964 C CA . ASN A 1 370 ? 6.083 -11.836 -11.396 1.00 91.19 370 ASN A CA 1
ATOM 2965 C C . ASN A 1 370 ? 7.534 -11.631 -11.860 1.00 91.19 370 ASN A C 1
ATOM 2967 O O . ASN A 1 370 ? 8.365 -12.520 -11.721 1.00 91.19 370 ASN A O 1
ATOM 2971 N N . ALA A 1 371 ? 7.867 -10.445 -12.373 1.00 94.25 371 ALA A N 1
ATOM 2972 C CA . ALA A 1 371 ? 9.231 -10.116 -12.795 1.00 94.25 371 ALA A CA 1
ATOM 2973 C C . ALA A 1 371 ? 10.248 -10.096 -11.635 1.00 94.25 371 ALA A C 1
ATOM 2975 O O . ALA A 1 371 ? 11.446 -10.242 -11.869 1.00 94.25 371 ALA A O 1
ATOM 2976 N N . MET A 1 372 ? 9.774 -9.903 -10.398 1.00 92.06 372 MET A N 1
ATOM 2977 C CA . MET A 1 372 ? 10.588 -9.909 -9.175 1.00 92.06 372 MET A CA 1
ATOM 2978 C C . MET A 1 372 ? 11.032 -11.314 -8.741 1.00 92.06 372 MET A C 1
ATOM 2980 O O . MET A 1 372 ? 11.961 -11.435 -7.941 1.00 92.06 372 MET A O 1
ATOM 2984 N N . GLU A 1 373 ? 10.360 -12.348 -9.255 1.00 95.12 373 GLU A N 1
ATOM 2985 C CA . GLU A 1 373 ? 10.588 -13.761 -8.952 1.00 95.12 373 GLU A CA 1
ATOM 2986 C C . GLU A 1 373 ? 10.222 -14.590 -10.193 1.00 95.12 373 GLU A C 1
ATOM 2988 O O . GLU A 1 373 ? 9.089 -15.047 -10.371 1.00 95.12 373 GLU A O 1
ATOM 2993 N N . LEU A 1 374 ? 11.182 -14.722 -11.110 1.00 97.62 374 LEU A N 1
ATOM 2994 C CA . LEU A 1 374 ? 10.961 -15.379 -12.391 1.00 97.62 374 LEU A CA 1
ATOM 2995 C C . LEU A 1 374 ? 10.846 -16.901 -12.188 1.00 97.62 374 LEU A C 1
ATOM 2997 O O . LEU A 1 374 ? 11.788 -17.519 -11.680 1.00 97.62 374 LEU A O 1
ATOM 3001 N N . PRO A 1 375 ? 9.760 -17.550 -12.658 1.00 97.19 375 PRO A N 1
ATOM 3002 C CA . PRO A 1 375 ? 9.492 -18.973 -12.437 1.00 97.19 375 PRO A CA 1
ATOM 3003 C C . PRO A 1 375 ? 10.303 -19.882 -13.383 1.00 97.19 375 PRO A C 1
ATOM 3005 O O . PRO A 1 375 ? 9.796 -20.869 -13.914 1.00 97.19 375 PRO A O 1
ATOM 3008 N N . PHE A 1 376 ? 11.568 -19.538 -13.627 1.00 98.12 376 PHE A N 1
ATOM 3009 C CA . PHE A 1 376 ? 12.470 -20.253 -14.524 1.00 98.12 376 PHE A CA 1
ATOM 3010 C C . PHE A 1 376 ? 13.758 -20.626 -13.802 1.00 98.12 376 PHE A C 1
ATOM 3012 O O . PHE A 1 376 ? 14.215 -19.919 -12.900 1.00 98.12 376 PHE A O 1
ATOM 3019 N N . ALA A 1 377 ? 14.366 -21.727 -14.230 1.00 98.06 377 ALA A N 1
ATOM 3020 C CA . ALA A 1 377 ? 15.662 -22.145 -13.724 1.00 98.06 377 ALA A CA 1
ATOM 3021 C C . ALA A 1 377 ? 16.771 -21.162 -14.136 1.00 98.06 377 ALA A C 1
ATOM 3023 O O . ALA A 1 377 ? 16.668 -20.430 -15.129 1.00 98.06 377 ALA A O 1
ATOM 3024 N N . ASP A 1 378 ? 17.859 -21.175 -13.379 1.00 98.25 378 ASP A N 1
ATOM 3025 C CA . ASP A 1 378 ? 19.075 -20.441 -13.705 1.00 98.25 378 ASP A CA 1
ATOM 3026 C C . ASP A 1 378 ? 19.599 -20.863 -15.084 1.00 98.25 378 ASP A C 1
ATOM 3028 O O . ASP A 1 378 ? 19.488 -22.023 -15.477 1.00 98.25 378 ASP A O 1
ATOM 3032 N N . HIS A 1 379 ? 20.210 -19.928 -15.814 1.00 98.12 379 HIS A N 1
ATOM 3033 C CA . HIS A 1 379 ? 20.884 -20.223 -17.086 1.00 98.12 379 HIS A CA 1
ATOM 3034 C C . HIS A 1 379 ? 19.999 -20.894 -18.158 1.00 98.12 379 HIS A C 1
ATOM 3036 O O . HIS A 1 379 ? 20.466 -21.726 -18.936 1.00 98.12 379 HIS A O 1
ATOM 3042 N N . THR A 1 380 ? 18.727 -20.513 -18.233 1.00 98.38 380 THR A N 1
ATOM 3043 C CA . THR A 1 380 ? 17.757 -21.075 -19.182 1.00 98.38 380 THR A CA 1
ATOM 3044 C C . THR A 1 380 ? 17.803 -20.391 -20.552 1.00 98.38 380 THR A C 1
ATOM 3046 O O . THR A 1 380 ? 17.721 -21.064 -21.579 1.00 98.38 380 THR A O 1
ATOM 3049 N N . PHE A 1 381 ? 17.961 -19.065 -20.598 1.00 98.75 381 PHE A N 1
ATOM 3050 C CA . PHE A 1 381 ? 17.767 -18.277 -21.825 1.00 98.75 381 PHE A CA 1
ATOM 3051 C C . PHE A 1 381 ? 19.075 -17.703 -22.376 1.00 98.75 381 PHE A C 1
ATOM 3053 O O . PHE A 1 381 ? 19.955 -17.300 -21.621 1.00 98.75 381 PHE A O 1
ATOM 3060 N N . ASP A 1 382 ? 19.197 -17.622 -23.698 1.00 98.75 382 ASP A N 1
ATOM 3061 C CA . ASP A 1 382 ? 20.308 -16.946 -24.381 1.00 98.75 382 ASP A CA 1
ATOM 3062 C C . ASP A 1 382 ? 20.125 -15.416 -24.363 1.00 98.75 382 ASP A C 1
ATOM 3064 O O . ASP A 1 382 ? 21.098 -14.663 -24.265 1.00 98.75 382 ASP A O 1
ATOM 3068 N N . TYR A 1 383 ? 18.868 -14.955 -24.395 1.00 98.81 383 TYR A N 1
ATOM 3069 C CA . TYR A 1 383 ? 18.489 -13.541 -24.357 1.00 98.81 383 TYR A CA 1
ATOM 3070 C C . TYR A 1 383 ? 17.358 -13.306 -23.352 1.00 98.81 383 TYR A C 1
ATOM 3072 O O . TYR A 1 383 ? 16.369 -14.033 -23.355 1.00 98.81 383 TYR A O 1
ATOM 3080 N N . VAL A 1 384 ? 17.462 -12.260 -22.534 1.00 98.81 384 VAL A N 1
ATOM 3081 C CA . VAL A 1 384 ? 16.384 -11.810 -21.643 1.00 98.81 384 VAL A CA 1
ATOM 3082 C C . VAL A 1 384 ? 16.129 -10.325 -21.883 1.00 98.81 384 VAL A C 1
ATOM 3084 O O . VAL A 1 384 ? 17.021 -9.498 -21.681 1.00 98.81 384 VAL A O 1
ATOM 3087 N N . THR A 1 385 ? 14.928 -9.975 -22.335 1.00 98.75 385 THR A N 1
ATOM 3088 C CA . THR A 1 385 ? 14.518 -8.602 -22.650 1.00 98.75 385 THR A CA 1
ATOM 3089 C C . THR A 1 385 ? 13.510 -8.070 -21.642 1.00 98.75 385 THR A C 1
ATOM 3091 O O . THR A 1 385 ? 12.724 -8.825 -21.085 1.00 98.75 385 THR A O 1
ATOM 3094 N N . ILE A 1 386 ? 13.514 -6.758 -21.418 1.00 98.06 386 ILE A N 1
ATOM 3095 C CA . ILE A 1 386 ? 12.421 -6.030 -20.765 1.00 98.06 386 ILE A CA 1
ATOM 3096 C C . ILE A 1 386 ? 12.204 -4.704 -21.495 1.00 98.06 386 ILE A C 1
ATOM 3098 O O . ILE A 1 386 ? 13.117 -3.882 -21.624 1.00 98.06 386 ILE A O 1
ATOM 3102 N N . GLY A 1 387 ? 11.003 -4.498 -22.034 1.00 93.88 387 GLY A N 1
ATOM 3103 C CA . GLY A 1 387 ? 10.681 -3.332 -22.856 1.00 93.88 387 GLY A CA 1
ATOM 3104 C C . GLY A 1 387 ? 9.571 -2.499 -22.266 1.00 93.88 387 GLY A C 1
ATOM 3105 O O . GLY A 1 387 ? 8.438 -2.952 -22.203 1.00 93.88 387 GLY A O 1
ATOM 3106 N N . PHE A 1 388 ? 9.875 -1.263 -21.879 1.00 88.44 388 PHE A N 1
ATOM 3107 C CA . PHE A 1 388 ? 8.904 -0.338 -21.295 1.00 88.44 388 PHE A CA 1
ATOM 3108 C C . PHE A 1 388 ? 8.151 -0.902 -20.072 1.00 88.44 388 PHE A C 1
ATOM 3110 O O . PHE A 1 388 ? 7.059 -0.420 -19.751 1.00 88.44 388 PHE A O 1
ATOM 3117 N N . GLY A 1 389 ? 8.729 -1.906 -19.408 1.00 88.31 389 GLY A N 1
ATOM 3118 C CA . GLY A 1 389 ? 8.184 -2.564 -18.224 1.00 88.31 389 GLY A CA 1
ATOM 3119 C C . GLY A 1 389 ? 8.979 -2.278 -16.953 1.00 88.31 389 GLY A C 1
ATOM 312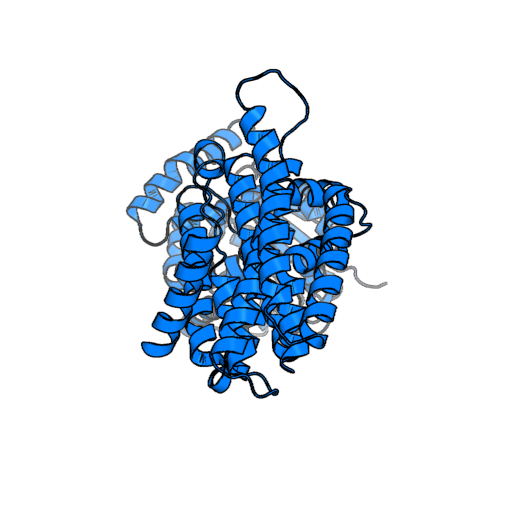0 O O . GLY A 1 389 ? 8.387 -2.168 -15.883 1.00 88.31 389 GLY A O 1
ATOM 3121 N N . LEU A 1 390 ? 10.301 -2.079 -17.052 1.00 91.50 390 LEU A N 1
ATOM 3122 C CA . LEU A 1 390 ? 11.174 -1.966 -15.880 1.00 91.50 390 LEU A CA 1
ATOM 3123 C C . LEU A 1 390 ? 10.820 -0.748 -15.021 1.00 91.50 390 LEU A C 1
ATOM 3125 O O . LEU A 1 390 ? 10.846 -0.837 -13.801 1.00 91.50 390 LEU A O 1
ATOM 3129 N N . ARG A 1 391 ? 10.395 0.379 -15.604 1.00 85.25 391 ARG A N 1
ATOM 3130 C CA . ARG A 1 391 ? 9.979 1.543 -14.794 1.00 85.25 391 ARG A CA 1
ATOM 3131 C C . ARG A 1 391 ? 8.761 1.283 -13.910 1.00 85.25 391 ARG A C 1
ATOM 3133 O O . ARG A 1 391 ? 8.522 2.041 -12.972 1.00 85.25 391 ARG A O 1
ATOM 3140 N N . ASN A 1 392 ? 8.008 0.224 -14.192 1.00 81.19 392 ASN A N 1
ATOM 3141 C CA . ASN A 1 392 ? 6.784 -0.125 -13.486 1.00 81.19 392 ASN A CA 1
ATOM 3142 C C . ASN A 1 392 ? 7.034 -1.105 -12.333 1.00 81.19 392 ASN A C 1
ATOM 3144 O O . ASN A 1 392 ? 6.158 -1.261 -11.493 1.00 81.19 392 ASN A O 1
ATOM 3148 N N . VAL A 1 393 ? 8.214 -1.726 -12.239 1.00 81.56 393 VAL A N 1
ATOM 3149 C CA . VAL A 1 393 ? 8.490 -2.679 -11.156 1.00 81.56 393 VAL A CA 1
ATOM 3150 C C . VAL A 1 393 ? 8.912 -1.958 -9.864 1.00 81.56 393 VAL A C 1
ATOM 3152 O O . VAL A 1 393 ? 9.326 -0.793 -9.910 1.00 81.56 393 VAL A O 1
ATOM 3155 N N . PRO A 1 394 ? 8.804 -2.618 -8.707 1.00 74.81 394 PRO A N 1
ATOM 3156 C CA . PRO A 1 394 ? 9.009 -2.013 -7.383 1.00 74.81 394 PRO A CA 1
ATOM 3157 C C . PRO A 1 394 ? 10.483 -1.850 -7.052 1.00 74.81 394 PRO A C 1
ATOM 3159 O O . PRO A 1 394 ? 10.903 -0.801 -6.572 1.00 74.81 394 PRO A O 1
ATOM 3162 N N . ASP A 1 395 ? 11.263 -2.878 -7.378 1.00 83.38 395 ASP A N 1
ATOM 3163 C CA . ASP A 1 395 ? 12.704 -2.924 -7.202 1.00 83.38 395 ASP A CA 1
ATOM 3164 C C . ASP A 1 395 ? 13.349 -3.310 -8.535 1.00 83.38 395 ASP A C 1
ATOM 3166 O O . ASP A 1 395 ? 13.311 -4.457 -8.986 1.00 83.38 395 ASP A O 1
ATOM 3170 N N . TYR A 1 396 ? 13.940 -2.317 -9.197 1.00 92.19 396 TYR A N 1
ATOM 3171 C CA . TYR A 1 396 ? 14.580 -2.519 -10.493 1.00 92.19 396 TYR A CA 1
ATOM 3172 C C . TYR A 1 396 ? 15.792 -3.446 -10.389 1.00 92.19 396 TYR A C 1
ATOM 3174 O O . TYR A 1 396 ? 16.061 -4.207 -11.316 1.00 92.19 396 TYR A O 1
ATOM 3182 N N . LEU A 1 397 ? 16.542 -3.374 -9.284 1.00 94.62 397 LEU A N 1
ATOM 3183 C CA . LEU A 1 397 ? 17.763 -4.150 -9.120 1.00 94.62 397 LEU A CA 1
ATOM 3184 C C . LEU A 1 397 ? 17.438 -5.625 -8.899 1.00 94.62 397 LEU A C 1
ATOM 3186 O O . LEU A 1 397 ? 18.110 -6.475 -9.478 1.00 94.62 397 LEU A O 1
ATOM 3190 N N . GLN A 1 398 ? 16.392 -5.930 -8.129 1.00 96.69 398 GLN A N 1
ATOM 3191 C CA . GLN A 1 398 ? 15.902 -7.298 -7.970 1.00 96.69 398 GLN A CA 1
ATOM 3192 C C . GLN A 1 398 ? 15.475 -7.904 -9.313 1.00 96.69 398 GLN A C 1
ATOM 3194 O O . GLN A 1 398 ? 15.908 -9.006 -9.641 1.00 96.69 398 GLN A O 1
ATOM 3199 N N . VAL A 1 399 ? 14.716 -7.174 -10.140 1.00 97.56 399 VAL A N 1
ATOM 3200 C CA . VAL A 1 399 ? 14.346 -7.664 -11.482 1.00 97.56 399 VAL A CA 1
ATOM 3201 C C . VAL A 1 399 ? 15.577 -7.870 -12.365 1.00 97.56 399 VAL A C 1
ATOM 3203 O O . VAL A 1 399 ? 15.686 -8.894 -13.034 1.00 97.56 399 VAL A O 1
ATOM 3206 N N . LEU A 1 400 ? 16.549 -6.953 -12.344 1.00 98.56 400 LEU A N 1
ATOM 3207 C CA . LEU A 1 400 ? 17.798 -7.134 -13.092 1.00 98.56 400 LEU A CA 1
ATOM 3208 C C . LEU A 1 400 ? 18.606 -8.345 -12.599 1.00 98.56 400 LEU A C 1
ATOM 3210 O O . LEU A 1 400 ? 19.212 -9.035 -13.420 1.00 98.56 400 LEU A O 1
ATOM 3214 N N . ARG A 1 401 ? 18.599 -8.633 -11.290 1.00 98.31 401 ARG A N 1
ATOM 3215 C CA . ARG A 1 401 ? 19.212 -9.841 -10.712 1.00 98.31 401 ARG A CA 1
ATOM 3216 C C . ARG A 1 401 ? 18.501 -11.105 -11.177 1.00 98.31 401 ARG A C 1
ATOM 3218 O O . ARG A 1 401 ? 19.184 -12.037 -11.585 1.00 98.31 401 ARG A O 1
ATOM 3225 N N . GLU A 1 402 ? 17.173 -11.119 -11.204 1.00 98.62 402 GLU A N 1
ATOM 3226 C CA . GLU A 1 402 ? 16.396 -12.246 -11.731 1.00 98.62 402 GLU A CA 1
ATOM 3227 C C . GLU A 1 402 ? 16.648 -12.471 -13.226 1.00 98.62 402 GLU A C 1
ATOM 3229 O O . GLU A 1 402 ? 16.929 -13.593 -13.647 1.00 98.62 402 GLU A O 1
ATOM 3234 N N . MET A 1 403 ? 16.656 -11.405 -14.033 1.00 98.81 403 MET A N 1
ATOM 3235 C CA . MET A 1 403 ? 17.025 -11.483 -15.452 1.00 98.81 403 MET A CA 1
ATOM 3236 C C . MET A 1 403 ? 18.452 -12.025 -15.633 1.00 98.81 403 MET A C 1
ATOM 3238 O O . MET A 1 403 ? 18.697 -12.872 -16.494 1.00 98.81 403 MET A O 1
ATOM 3242 N N . CYS A 1 404 ? 19.398 -11.570 -14.805 1.00 98.56 404 CYS A N 1
ATOM 3243 C CA . CYS A 1 404 ? 20.771 -12.068 -14.799 1.00 98.56 404 CYS A CA 1
ATOM 3244 C C . CYS A 1 404 ? 20.849 -13.534 -14.345 1.00 98.56 404 CYS A C 1
ATOM 3246 O O . CYS A 1 404 ? 21.630 -14.307 -14.894 1.00 98.56 404 CYS A O 1
ATOM 3248 N N . ARG A 1 405 ? 20.035 -13.969 -13.381 1.00 98.44 405 ARG A N 1
ATOM 3249 C CA . ARG A 1 405 ? 19.983 -15.357 -12.903 1.00 98.44 405 ARG A CA 1
ATOM 3250 C C . ARG A 1 405 ? 19.564 -16.308 -14.025 1.00 98.44 405 ARG A C 1
ATOM 3252 O O . ARG A 1 405 ? 20.293 -17.259 -14.322 1.00 98.44 405 ARG A O 1
ATOM 3259 N N . VAL A 1 406 ? 18.459 -16.006 -14.705 1.00 98.69 406 VAL A N 1
ATOM 3260 C CA . VAL A 1 406 ? 17.869 -16.890 -15.726 1.00 98.69 406 VAL A CA 1
ATOM 3261 C C . VAL A 1 406 ? 18.585 -16.848 -17.079 1.00 98.69 406 VAL A C 1
ATOM 3263 O O . VAL A 1 406 ? 18.413 -17.769 -17.875 1.00 98.69 406 VAL A O 1
ATOM 3266 N N . VAL A 1 407 ? 19.413 -15.835 -17.363 1.00 98.69 407 VAL A N 1
ATOM 3267 C CA . VAL A 1 407 ? 20.229 -15.819 -18.588 1.00 98.69 407 VAL A CA 1
ATOM 3268 C C . VAL A 1 407 ? 21.449 -16.751 -18.459 1.00 98.69 407 VAL A C 1
ATOM 3270 O O . VAL A 1 407 ? 22.070 -16.887 -17.393 1.00 98.69 40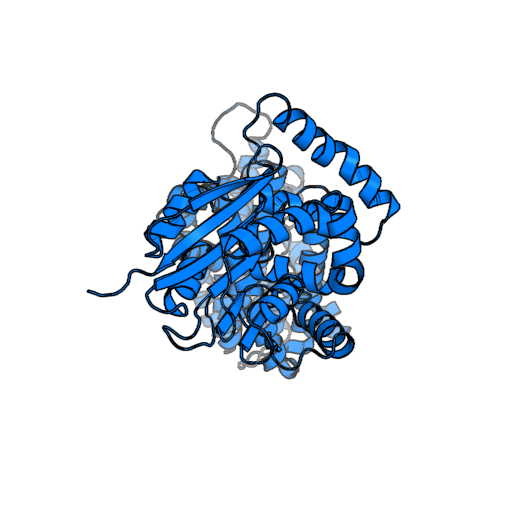7 VAL A O 1
ATOM 3273 N N . LYS A 1 408 ? 21.810 -17.425 -19.553 1.00 98.56 408 LYS A N 1
ATOM 3274 C CA . LYS A 1 408 ? 23.005 -18.274 -19.672 1.00 98.56 408 LYS A CA 1
ATOM 3275 C C . LYS A 1 408 ? 24.292 -17.451 -19.546 1.00 98.56 408 LYS A C 1
ATOM 3277 O O . LYS A 1 408 ? 24.292 -16.268 -19.891 1.00 98.56 408 LYS A O 1
ATOM 3282 N N . PRO A 1 409 ? 25.410 -18.044 -19.087 1.00 98.12 409 PRO A N 1
ATOM 3283 C CA . PRO A 1 409 ? 26.718 -17.395 -19.169 1.00 98.12 409 PRO A CA 1
ATOM 3284 C C . PRO A 1 409 ? 27.029 -17.018 -20.625 1.00 98.12 409 PRO A C 1
ATOM 3286 O O . PRO A 1 409 ? 26.811 -17.816 -21.532 1.00 98.12 409 PRO A O 1
ATOM 3289 N N . GLY A 1 410 ? 27.491 -15.790 -20.865 1.00 97.31 410 GLY A N 1
ATOM 3290 C CA . GLY A 1 410 ? 27.681 -15.240 -22.213 1.00 97.31 410 GLY A CA 1
ATOM 3291 C C . GLY A 1 410 ? 26.403 -14.745 -22.907 1.00 97.31 410 GLY A C 1
ATOM 3292 O O . GLY A 1 410 ? 26.506 -14.076 -23.936 1.00 97.31 410 GLY A O 1
ATOM 3293 N N . GLY A 1 411 ? 25.221 -15.017 -22.347 1.00 98.19 411 GLY A N 1
ATOM 3294 C CA . GLY A 1 411 ? 23.941 -14.511 -22.840 1.00 98.19 411 GLY A CA 1
ATOM 3295 C C . GLY A 1 411 ? 23.714 -13.031 -22.517 1.00 98.19 411 GLY A C 1
ATOM 3296 O O . GLY A 1 411 ? 24.477 -12.406 -21.771 1.00 98.19 411 GLY A O 1
ATOM 3297 N N . GLN A 1 412 ? 22.664 -12.457 -23.106 1.00 98.69 412 GLN A N 1
ATOM 3298 C CA . GLN A 1 412 ? 22.389 -11.018 -23.061 1.00 98.69 412 GLN A CA 1
ATOM 3299 C C . GLN A 1 412 ? 21.177 -10.678 -22.192 1.00 98.69 412 GLN A C 1
ATOM 3301 O O . GLN A 1 412 ? 20.111 -11.270 -22.346 1.00 98.69 412 GLN A O 1
ATOM 3306 N N . VAL A 1 413 ? 21.315 -9.647 -21.359 1.00 98.75 413 VAL A N 1
ATOM 3307 C CA . VAL A 1 413 ? 20.197 -8.960 -20.699 1.00 98.75 413 VAL A CA 1
ATOM 3308 C C . VAL A 1 413 ? 20.022 -7.596 -21.351 1.00 98.75 413 VAL A C 1
ATOM 3310 O O . VAL A 1 413 ? 20.986 -6.834 -21.473 1.00 98.75 413 VAL A O 1
ATOM 3313 N N . VAL A 1 414 ? 18.802 -7.284 -21.781 1.00 98.69 414 VAL A N 1
ATOM 3314 C CA . VAL A 1 414 ? 18.507 -6.086 -22.572 1.00 98.69 414 VAL A CA 1
ATOM 3315 C C . VAL A 1 414 ? 17.296 -5.358 -22.008 1.00 98.69 414 VAL A C 1
ATOM 3317 O O . VAL A 1 414 ? 16.216 -5.924 -21.892 1.00 98.69 414 VAL A O 1
ATOM 3320 N N . CYS A 1 415 ? 17.455 -4.075 -21.707 1.00 98.06 415 CYS A N 1
ATOM 3321 C CA . CYS A 1 415 ? 16.368 -3.191 -21.308 1.00 98.06 415 CYS A CA 1
ATOM 3322 C C . CYS A 1 415 ? 16.202 -2.089 -22.358 1.00 98.06 415 CYS A C 1
ATOM 3324 O O . CYS A 1 415 ? 17.181 -1.447 -22.741 1.00 98.06 415 CYS A O 1
ATOM 3326 N N . LEU A 1 416 ? 14.977 -1.873 -22.836 1.00 95.62 416 LEU A N 1
ATOM 3327 C CA . LEU A 1 416 ? 14.608 -0.713 -23.651 1.00 95.62 416 LEU A CA 1
ATOM 3328 C C . LEU A 1 416 ? 13.539 0.069 -22.896 1.00 95.62 416 LEU A C 1
ATOM 3330 O O . LEU A 1 416 ? 12.406 -0.390 -22.782 1.00 95.62 416 LEU A O 1
ATOM 3334 N N . GLU A 1 417 ? 13.887 1.249 -22.396 1.00 90.06 417 GLU A N 1
ATOM 3335 C CA . GLU A 1 417 ? 13.011 2.004 -21.499 1.00 90.06 417 GLU A CA 1
ATOM 3336 C C . GLU A 1 417 ? 13.050 3.505 -21.800 1.00 90.06 417 GLU A C 1
ATOM 3338 O O . GLU A 1 417 ? 13.974 4.019 -22.441 1.00 90.06 417 GLU A O 1
ATOM 3343 N N . THR A 1 418 ? 12.024 4.226 -21.348 1.00 82.06 418 THR A N 1
ATOM 3344 C CA . THR A 1 418 ? 12.060 5.686 -21.281 1.00 82.06 418 THR A CA 1
ATOM 3345 C C . THR A 1 418 ? 13.221 6.149 -20.404 1.00 82.06 418 THR A C 1
ATOM 3347 O O . THR A 1 418 ? 13.533 5.542 -19.385 1.00 82.06 418 THR A O 1
ATOM 3350 N N . SER A 1 419 ? 13.863 7.238 -20.800 1.00 81.75 419 SER A N 1
ATOM 3351 C CA . SER A 1 419 ? 15.015 7.824 -20.123 1.00 81.75 419 SER A CA 1
ATOM 3352 C C . SER A 1 419 ? 14.865 9.347 -20.085 1.00 81.75 419 SER A C 1
ATOM 3354 O O . SER A 1 419 ? 13.942 9.930 -20.656 1.00 81.75 419 SER A O 1
ATOM 3356 N N . GLN A 1 420 ? 15.783 10.006 -19.387 1.00 77.56 420 GLN A N 1
ATOM 3357 C CA . GLN A 1 420 ? 15.787 11.451 -19.218 1.00 77.56 420 GLN A CA 1
ATOM 3358 C C . GLN A 1 420 ? 16.381 12.156 -20.453 1.00 77.56 420 GLN A C 1
ATOM 3360 O O . GLN A 1 420 ? 17.533 11.877 -20.809 1.00 77.56 420 GLN A O 1
ATOM 3365 N N . PRO A 1 421 ? 15.664 13.109 -21.089 1.00 75.69 421 PRO A N 1
ATOM 3366 C CA . PRO A 1 421 ? 16.206 13.898 -22.191 1.00 75.69 421 PRO A CA 1
ATOM 3367 C C . PRO A 1 421 ? 17.444 14.685 -21.745 1.00 75.69 421 PRO A C 1
ATOM 3369 O O . PRO A 1 421 ? 17.386 15.467 -20.793 1.00 75.69 421 PRO A O 1
ATOM 3372 N N . THR A 1 422 ? 18.564 14.513 -22.449 1.00 70.62 422 THR A N 1
ATOM 3373 C CA . THR A 1 422 ? 19.851 15.129 -22.077 1.00 70.62 422 THR A CA 1
ATOM 3374 C C . THR A 1 422 ? 20.177 16.388 -22.880 1.00 70.62 422 THR A C 1
ATOM 3376 O O . THR A 1 422 ? 21.062 17.145 -22.487 1.00 70.62 422 THR A O 1
ATOM 3379 N N . LEU A 1 423 ? 19.488 16.633 -24.001 1.00 74.00 423 LEU A N 1
ATOM 3380 C CA . LEU A 1 423 ? 19.706 17.818 -24.837 1.00 74.00 423 LEU A CA 1
ATOM 3381 C C . LEU A 1 423 ? 18.992 19.055 -24.276 1.00 74.00 423 LEU A C 1
ATOM 3383 O O . LEU A 1 423 ? 17.770 19.069 -24.091 1.00 74.00 423 LEU A O 1
AT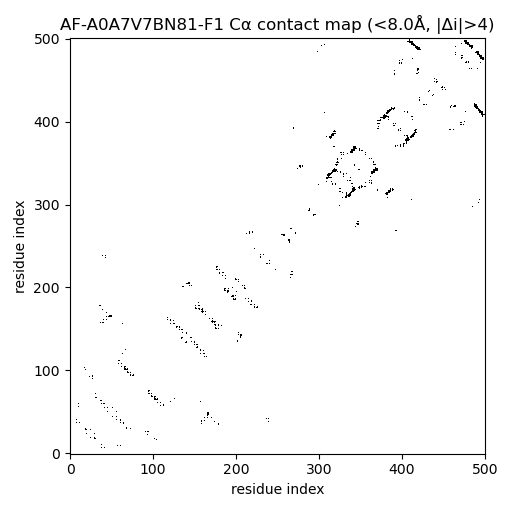OM 3387 N N . ILE A 1 424 ? 19.775 20.112 -24.051 1.00 64.38 424 ILE A N 1
ATOM 3388 C CA . ILE A 1 424 ? 19.299 21.443 -23.654 1.00 64.38 424 ILE A CA 1
ATOM 3389 C C . ILE A 1 424 ? 18.382 21.987 -24.768 1.00 64.38 424 ILE A C 1
ATOM 3391 O O . ILE A 1 424 ? 18.664 21.803 -25.949 1.00 64.38 424 ILE A O 1
ATOM 3395 N N . GLY A 1 425 ? 17.241 22.587 -24.410 1.00 64.31 425 GLY A N 1
ATOM 3396 C CA . GLY A 1 425 ? 16.199 23.011 -25.361 1.00 64.31 425 GLY A CA 1
ATOM 3397 C C . GLY A 1 425 ? 15.174 21.915 -25.676 1.00 64.31 425 GLY A C 1
ATOM 3398 O O . GLY A 1 425 ? 13.983 22.084 -25.416 1.00 64.31 425 GLY A O 1
ATOM 3399 N N . PHE A 1 426 ? 15.623 20.738 -26.127 1.00 71.00 426 PHE A N 1
ATOM 3400 C CA . PHE A 1 426 ? 14.720 19.608 -26.402 1.00 71.00 426 PHE A CA 1
ATOM 3401 C C . PHE A 1 426 ? 14.010 19.115 -25.134 1.00 71.00 426 PHE A C 1
ATOM 3403 O O . PHE A 1 426 ? 12.818 18.818 -25.159 1.00 71.00 426 PHE A O 1
ATOM 3410 N N . ARG A 1 427 ? 14.714 19.124 -23.994 1.00 70.69 427 ARG A N 1
ATOM 3411 C CA . ARG A 1 427 ? 14.140 18.811 -22.679 1.00 70.69 427 ARG A CA 1
ATOM 3412 C C . ARG A 1 427 ? 12.949 19.710 -22.320 1.00 70.69 427 ARG A C 1
ATOM 3414 O O . ARG A 1 427 ? 11.971 19.226 -21.766 1.00 70.69 427 ARG A O 1
ATOM 3421 N N . GLN A 1 428 ? 13.021 21.005 -22.632 1.00 72.19 428 GLN A N 1
ATOM 3422 C CA . GLN A 1 428 ? 11.960 21.971 -22.312 1.00 72.19 428 GLN A CA 1
ATOM 3423 C C . GLN A 1 428 ? 10.729 21.744 -23.192 1.00 72.19 428 GLN A C 1
ATOM 3425 O O . GLN A 1 428 ? 9.615 21.718 -22.680 1.00 72.19 428 GLN A O 1
ATOM 3430 N N . ILE A 1 429 ? 10.937 21.499 -24.490 1.00 71.62 429 ILE A N 1
ATOM 3431 C CA . ILE A 1 429 ? 9.862 21.174 -25.438 1.00 71.62 429 ILE A CA 1
ATOM 3432 C C . ILE A 1 429 ? 9.191 19.850 -25.064 1.00 71.62 429 ILE A C 1
ATOM 3434 O O . ILE A 1 429 ? 7.967 19.761 -25.068 1.00 71.62 429 ILE A O 1
ATOM 3438 N N . TYR A 1 430 ? 9.982 18.839 -24.696 1.00 68.88 430 TYR A N 1
ATOM 3439 C CA . TYR A 1 430 ? 9.480 17.550 -24.230 1.00 68.88 430 TYR A CA 1
ATOM 3440 C C . TYR A 1 430 ? 8.580 17.725 -23.003 1.00 68.88 430 TYR A C 1
ATOM 3442 O O . TYR A 1 430 ? 7.419 17.327 -23.032 1.00 68.88 430 TYR A O 1
ATOM 3450 N N . TYR A 1 431 ? 9.064 18.397 -21.954 1.00 69.12 431 TYR A N 1
ATOM 3451 C CA . TYR A 1 431 ? 8.246 18.635 -20.766 1.00 69.12 431 TYR A CA 1
ATOM 3452 C C . TYR A 1 431 ? 7.017 19.501 -21.057 1.00 69.12 431 TYR A C 1
ATOM 3454 O O . TYR A 1 431 ? 5.951 19.194 -20.539 1.00 69.12 431 TYR A O 1
ATOM 3462 N N . PHE A 1 432 ? 7.116 20.509 -21.927 1.00 70.62 432 PHE A N 1
ATOM 3463 C CA . PHE A 1 432 ? 5.971 21.324 -22.341 1.00 70.62 432 PHE A CA 1
ATOM 3464 C C . PHE A 1 432 ? 4.897 20.497 -23.065 1.00 70.62 432 PHE A C 1
ATOM 3466 O O . PHE A 1 432 ? 3.719 20.567 -22.715 1.00 70.62 432 PHE A O 1
ATOM 3473 N N . TYR A 1 433 ? 5.289 19.677 -24.044 1.00 66.81 433 TYR A N 1
ATOM 3474 C CA . TYR A 1 433 ? 4.370 18.796 -24.767 1.00 66.81 433 TYR A CA 1
ATOM 3475 C C . TYR A 1 433 ? 3.639 17.853 -23.805 1.00 66.81 433 TYR A C 1
ATOM 3477 O O . TYR A 1 433 ? 2.412 17.756 -23.825 1.00 66.81 433 TYR A O 1
ATOM 3485 N N . PHE A 1 434 ? 4.382 17.209 -22.909 1.00 65.94 434 PHE A N 1
ATOM 3486 C CA . PHE A 1 434 ? 3.813 16.278 -21.943 1.00 65.94 434 PHE A CA 1
ATOM 3487 C C . PHE A 1 434 ? 2.960 16.976 -20.866 1.00 65.94 434 PHE A C 1
ATOM 3489 O O . PHE A 1 434 ? 1.927 16.444 -20.479 1.00 65.94 434 PHE A O 1
ATOM 3496 N N . GLN A 1 435 ? 3.334 18.178 -20.417 1.00 65.00 435 GLN A N 1
ATOM 3497 C CA . GLN A 1 435 ? 2.614 18.924 -19.376 1.00 65.00 435 GLN A CA 1
ATOM 3498 C C . GLN A 1 435 ? 1.353 19.633 -19.886 1.00 65.00 435 GLN A C 1
ATOM 3500 O O . GLN A 1 435 ? 0.401 19.776 -19.124 1.00 65.00 435 GLN A O 1
ATOM 3505 N N . PHE A 1 436 ? 1.328 20.092 -21.141 1.00 62.53 436 PHE A N 1
ATOM 3506 C CA . PHE A 1 436 ? 0.243 20.944 -21.647 1.00 62.53 436 PHE A CA 1
ATOM 3507 C C . PHE A 1 436 ? -0.510 20.347 -22.839 1.00 62.53 436 PHE A C 1
ATOM 3509 O O . PHE A 1 436 ? -1.725 20.503 -22.925 1.00 62.53 436 PHE A O 1
ATOM 3516 N N . VAL A 1 437 ? 0.169 19.635 -23.745 1.00 65.81 437 VAL A N 1
ATOM 3517 C CA . VAL A 1 437 ? -0.445 19.114 -24.982 1.00 65.81 437 VAL A CA 1
ATOM 3518 C C . VAL A 1 437 ? -1.074 17.739 -24.762 1.00 65.81 437 VAL A C 1
ATOM 3520 O O . VAL A 1 437 ? -2.216 17.507 -25.160 1.00 65.81 437 VAL A O 1
ATOM 3523 N N . MET A 1 438 ? -0.369 16.829 -24.089 1.00 64.38 438 MET A N 1
ATOM 3524 C CA . MET A 1 438 ? -0.871 15.477 -23.833 1.00 64.38 438 MET A CA 1
ATOM 3525 C C . MET A 1 438 ? -2.164 15.456 -22.986 1.00 64.38 438 MET A C 1
ATOM 3527 O O . MET A 1 438 ? -3.067 14.694 -23.334 1.00 64.38 438 MET A O 1
ATOM 3531 N N . PRO A 1 439 ? -2.348 16.342 -21.982 1.00 61.62 439 PRO A N 1
ATOM 3532 C CA . PRO A 1 439 ? -3.630 16.523 -21.300 1.00 61.62 439 PRO A CA 1
ATOM 3533 C C . PRO A 1 439 ? -4.816 16.853 -22.194 1.00 61.62 439 PRO A C 1
ATOM 3535 O O . PRO A 1 439 ? -5.923 16.356 -21.979 1.00 61.62 439 PRO A O 1
ATOM 3538 N N . LEU A 1 440 ? -4.594 17.686 -23.208 1.00 62.62 440 LEU A N 1
ATOM 3539 C CA . LEU A 1 440 ? -5.634 18.089 -24.149 1.00 62.62 440 LEU A CA 1
ATOM 3540 C C . LEU A 1 440 ? -6.015 16.921 -25.063 1.00 62.62 440 LEU A C 1
ATOM 3542 O O . LEU A 1 440 ? -7.200 16.634 -25.220 1.00 62.62 440 LEU A O 1
ATOM 3546 N N . LEU A 1 441 ? -5.022 16.194 -25.587 1.00 60.66 441 LEU A N 1
ATOM 3547 C CA . LEU A 1 441 ? -5.248 14.987 -26.387 1.00 60.66 441 LEU A CA 1
ATOM 3548 C C . LEU A 1 441 ? -5.946 13.893 -25.570 1.00 60.66 441 LEU A C 1
ATOM 3550 O O . LEU A 1 441 ? -6.914 13.300 -26.033 1.00 60.66 441 LEU A O 1
ATOM 3554 N N . GLY A 1 442 ? -5.528 13.672 -24.324 1.00 58.16 442 GLY A N 1
ATOM 3555 C CA . GLY A 1 442 ? -6.155 12.701 -23.433 1.00 58.16 442 GLY A CA 1
ATOM 3556 C C . GLY A 1 442 ? -7.625 13.002 -23.134 1.00 58.16 442 GLY A C 1
ATOM 3557 O O . GLY A 1 442 ? -8.431 12.076 -23.088 1.00 58.16 442 GLY A O 1
ATOM 3558 N N . LYS A 1 443 ? -8.010 14.281 -23.006 1.00 56.69 443 LYS A N 1
ATOM 3559 C CA . LYS A 1 443 ? -9.417 14.695 -22.842 1.00 56.69 443 LYS A CA 1
ATOM 3560 C C . LYS A 1 443 ? -10.282 14.395 -24.071 1.00 56.69 443 LYS A C 1
ATOM 3562 O O . LYS A 1 443 ? -11.434 14.020 -23.892 1.00 56.69 443 LYS A O 1
ATOM 3567 N N . LEU A 1 444 ? -9.739 14.485 -25.288 1.00 57.50 444 LEU A N 1
ATOM 3568 C CA . LEU A 1 444 ? -10.436 14.079 -26.522 1.00 57.50 444 LEU A CA 1
ATOM 3569 C C . LEU A 1 444 ? -10.712 12.564 -26.571 1.00 57.50 444 LEU A C 1
ATOM 3571 O O . LEU A 1 444 ? -11.703 12.141 -27.159 1.00 57.50 444 LEU A O 1
ATOM 3575 N N . PHE A 1 445 ? -9.886 11.756 -25.897 1.00 55.44 445 PHE A N 1
ATOM 3576 C CA . PHE A 1 445 ? -10.065 10.301 -25.762 1.00 55.44 445 PHE A CA 1
ATOM 3577 C C . PHE A 1 445 ? -10.639 9.868 -24.391 1.00 55.44 445 PHE A C 1
ATOM 3579 O O . PHE A 1 445 ? -10.746 8.671 -24.126 1.00 55.44 445 PHE A O 1
ATOM 3586 N N . ALA A 1 446 ? -11.027 10.856 -23.570 1.00 41.66 446 ALA A N 1
ATOM 3587 C CA . ALA A 1 446 ? -11.735 10.943 -22.279 1.00 41.66 446 ALA A CA 1
ATOM 3588 C C . ALA A 1 446 ? -11.688 9.792 -21.249 1.00 41.66 446 ALA A C 1
ATOM 3590 O O . ALA A 1 446 ? -11.603 10.072 -20.055 1.00 41.66 446 ALA A O 1
ATOM 3591 N N . LYS A 1 447 ? -11.769 8.519 -21.643 1.00 49.94 447 LYS A N 1
ATOM 3592 C CA . LYS A 1 447 ? -11.907 7.385 -20.712 1.00 49.94 447 LYS A CA 1
ATOM 3593 C C . LYS A 1 447 ? -10.595 6.869 -20.118 1.00 49.94 447 LYS A C 1
ATOM 3595 O O . LYS A 1 447 ? -10.666 6.142 -19.143 1.00 49.94 447 LYS A O 1
ATOM 3600 N N . SER A 1 448 ? -9.440 7.224 -20.681 1.00 51.50 448 SER A N 1
ATOM 3601 C CA . SER A 1 448 ? -8.145 6.643 -20.285 1.00 51.50 448 SER A CA 1
ATOM 3602 C C . SER A 1 448 ? -7.087 7.667 -19.852 1.00 51.50 448 SER A C 1
ATOM 3604 O O . SER A 1 448 ? -5.947 7.320 -19.560 1.00 51.50 448 SER A O 1
ATOM 3606 N N . TYR A 1 449 ? -7.418 8.961 -19.862 1.00 52.69 449 TYR A N 1
ATOM 3607 C CA . TYR A 1 449 ? -6.441 10.033 -19.644 1.00 52.69 449 TYR A CA 1
ATOM 3608 C C . TYR A 1 449 ? -5.692 9.923 -18.302 1.00 52.69 449 TYR A C 1
ATOM 3610 O O . TYR A 1 449 ? -4.488 10.173 -18.247 1.00 52.69 449 TYR A O 1
ATOM 3618 N N . LYS A 1 450 ? -6.388 9.522 -17.232 1.00 51.03 450 LYS A N 1
ATOM 3619 C CA . LYS A 1 450 ? -5.817 9.428 -15.878 1.00 51.03 450 LYS A CA 1
ATOM 3620 C C . LYS A 1 450 ? -4.831 8.266 -15.755 1.00 51.03 450 LYS A C 1
ATOM 3622 O O . LYS A 1 450 ? -3.779 8.405 -15.133 1.00 51.03 450 LYS A O 1
ATOM 3627 N N . GLU A 1 451 ? -5.131 7.160 -16.418 1.00 56.56 451 GLU A N 1
ATOM 3628 C CA . GLU A 1 451 ? -4.277 5.985 -16.545 1.00 56.56 451 GLU A CA 1
ATOM 3629 C C . GLU A 1 451 ? -2.992 6.326 -17.324 1.00 56.56 451 GLU A C 1
ATOM 3631 O O . GLU A 1 451 ? -1.900 5.898 -16.949 1.00 56.56 451 GLU A O 1
ATOM 3636 N N . TYR A 1 452 ? -3.086 7.189 -18.346 1.00 57.00 452 TYR A N 1
ATOM 3637 C CA . TYR A 1 452 ? -1.929 7.637 -19.134 1.00 57.00 452 TYR A CA 1
ATOM 3638 C C . TYR A 1 452 ? -1.078 8.722 -18.455 1.00 57.00 452 TYR A C 1
ATOM 3640 O O . TYR A 1 452 ? 0.139 8.729 -18.649 1.00 57.00 452 TYR A O 1
ATOM 3648 N N . SER A 1 453 ? -1.649 9.595 -17.614 1.00 55.75 453 SER A N 1
ATOM 3649 C CA . SER A 1 453 ? -0.844 10.566 -16.848 1.00 55.75 453 SER A CA 1
ATOM 3650 C C . SER A 1 453 ? 0.121 9.891 -15.866 1.00 55.75 453 SER A C 1
ATOM 3652 O O . SER A 1 453 ? 1.229 10.378 -15.643 1.00 55.75 453 SER A O 1
ATOM 3654 N N . TRP A 1 454 ? -0.256 8.724 -15.339 1.00 56.00 454 TRP A N 1
ATOM 3655 C CA . TRP A 1 454 ? 0.585 7.937 -14.439 1.00 56.00 454 TRP A CA 1
ATOM 3656 C C . TRP A 1 454 ? 1.799 7.307 -15.152 1.00 56.00 454 TRP A C 1
ATOM 3658 O O . TRP A 1 454 ? 2.904 7.283 -14.606 1.00 56.00 454 TRP A O 1
ATOM 3668 N N . LEU A 1 455 ? 1.642 6.883 -16.414 1.00 58.69 455 LEU A N 1
ATOM 3669 C CA . LEU A 1 455 ? 2.753 6.370 -17.231 1.00 58.69 455 LEU A CA 1
ATOM 3670 C C . LEU A 1 455 ? 3.875 7.405 -17.401 1.00 58.69 455 LEU A C 1
ATOM 3672 O O . LEU A 1 455 ? 5.043 7.033 -17.478 1.00 58.69 455 LEU A O 1
ATOM 3676 N N . GLN A 1 456 ? 3.537 8.695 -17.412 1.00 56.94 456 GLN A N 1
ATOM 3677 C CA . GLN A 1 456 ? 4.517 9.776 -17.439 1.00 56.94 456 GLN A CA 1
ATOM 3678 C C . GLN A 1 456 ? 5.156 10.022 -16.064 1.00 56.94 456 GLN A C 1
ATOM 3680 O O . GLN A 1 456 ? 6.360 10.269 -15.994 1.00 56.94 456 GLN A O 1
ATOM 3685 N N . GLU A 1 457 ? 4.378 9.970 -14.980 1.00 58.75 457 GLU A N 1
ATOM 3686 C CA . GLU A 1 457 ? 4.892 10.167 -13.617 1.00 58.75 457 GLU A CA 1
ATOM 3687 C C . GLU A 1 457 ? 5.940 9.093 -13.269 1.00 58.75 457 GLU A C 1
ATOM 3689 O O . GLU A 1 457 ? 7.038 9.435 -12.838 1.00 58.75 457 GLU A O 1
ATOM 3694 N N . SER A 1 458 ? 5.673 7.823 -13.605 1.00 59.53 458 SER A N 1
ATOM 3695 C CA . SER A 1 458 ? 6.636 6.717 -13.433 1.00 59.53 458 SER A CA 1
ATOM 3696 C C . SER A 1 458 ? 7.943 6.899 -14.219 1.00 59.53 458 SER A C 1
ATOM 3698 O O . SER A 1 458 ? 9.005 6.501 -13.749 1.00 59.53 458 SER A O 1
ATOM 3700 N N . ALA A 1 459 ? 7.898 7.536 -15.394 1.00 64.50 459 ALA A N 1
ATOM 3701 C CA . ALA A 1 459 ? 9.084 7.799 -16.209 1.00 64.50 459 ALA A CA 1
ATOM 3702 C C . ALA A 1 459 ? 9.961 8.929 -15.638 1.00 64.50 459 ALA A C 1
ATOM 3704 O O . ALA A 1 459 ? 11.157 8.982 -15.923 1.00 64.50 459 ALA A O 1
ATOM 3705 N N . LYS A 1 460 ? 9.389 9.837 -14.835 1.00 65.44 460 LYS A N 1
ATOM 3706 C CA . LYS A 1 460 ? 10.122 10.961 -14.235 1.00 65.44 460 LYS A CA 1
ATOM 3707 C C . LYS A 1 460 ? 11.061 10.505 -13.117 1.00 65.44 460 LYS A C 1
ATOM 3709 O O . LYS A 1 460 ? 12.179 11.007 -13.054 1.00 65.44 460 LYS A O 1
ATOM 3714 N N . ASP A 1 461 ? 10.615 9.555 -12.301 1.00 66.56 461 ASP A N 1
ATOM 3715 C CA . ASP A 1 461 ? 11.364 9.026 -11.151 1.00 66.56 461 ASP A CA 1
ATOM 3716 C C . ASP A 1 461 ? 12.235 7.807 -11.521 1.00 66.56 461 ASP A C 1
ATOM 3718 O O . ASP A 1 461 ? 12.888 7.206 -10.669 1.00 66.56 461 ASP A O 1
ATOM 3722 N N . PHE A 1 462 ? 12.249 7.422 -12.802 1.00 79.81 462 PHE A N 1
ATOM 3723 C CA . PHE A 1 462 ? 13.056 6.314 -13.298 1.00 79.81 462 PHE A CA 1
ATOM 3724 C C . PHE A 1 462 ? 14.544 6.704 -13.427 1.00 79.81 462 PHE A C 1
ATOM 3726 O O . PHE A 1 462 ? 14.835 7.816 -13.896 1.00 79.81 462 PHE A O 1
ATOM 3733 N N . PRO A 1 463 ? 15.490 5.806 -13.068 1.00 82.69 463 PRO A N 1
ATOM 3734 C CA . PRO A 1 463 ? 16.922 6.064 -13.138 1.00 82.69 463 PRO A CA 1
ATOM 3735 C C . PRO A 1 463 ? 17.377 6.587 -14.498 1.00 82.69 463 PRO A C 1
ATOM 3737 O O . PRO A 1 463 ? 16.962 6.121 -15.563 1.00 82.69 463 PRO A O 1
ATOM 3740 N N . GLY A 1 464 ? 18.302 7.544 -14.472 1.00 86.50 464 GLY A N 1
ATOM 3741 C CA . GLY A 1 464 ? 18.920 8.040 -15.697 1.00 86.50 464 GLY A CA 1
ATOM 3742 C C . GLY A 1 464 ? 19.775 6.963 -16.378 1.00 86.50 464 GLY A C 1
ATOM 3743 O O . GLY A 1 464 ? 20.270 6.035 -15.744 1.00 86.50 464 GLY A O 1
ATOM 3744 N N . GLN A 1 465 ? 20.060 7.130 -17.672 1.00 89.81 465 GLN A N 1
ATOM 3745 C CA . GLN A 1 465 ? 20.818 6.145 -18.460 1.00 89.81 465 GLN A CA 1
ATOM 3746 C C . GLN A 1 465 ? 22.171 5.708 -17.849 1.00 89.81 465 GLN A C 1
ATOM 3748 O O . GLN A 1 465 ? 22.602 4.580 -18.058 1.00 89.81 465 GLN A O 1
ATOM 3753 N N . LYS A 1 466 ? 22.863 6.574 -17.097 1.00 90.75 466 LYS A N 1
ATOM 3754 C CA . LYS A 1 466 ? 24.128 6.209 -16.429 1.00 90.75 466 LYS A CA 1
ATOM 3755 C C . LYS A 1 466 ? 23.895 5.382 -15.166 1.00 90.75 466 LYS A C 1
ATOM 3757 O O . LYS A 1 466 ? 24.645 4.452 -14.902 1.00 90.75 466 LYS A O 1
ATOM 3762 N N . GLU A 1 467 ? 22.865 5.734 -14.411 1.00 91.94 467 GLU A N 1
ATOM 3763 C CA . GLU A 1 467 ? 22.488 5.070 -13.169 1.00 91.94 467 GLU A CA 1
ATOM 3764 C C . GLU A 1 467 ? 21.989 3.655 -13.456 1.00 91.94 467 GLU A C 1
ATOM 3766 O O . GLU A 1 467 ? 22.542 2.700 -12.921 1.00 91.94 467 GLU A O 1
ATOM 3771 N N . LEU A 1 468 ? 21.084 3.495 -14.430 1.00 95.06 468 LEU A N 1
ATOM 3772 C CA . LEU A 1 468 ? 20.622 2.172 -14.853 1.00 95.06 468 LEU A CA 1
ATOM 3773 C C . LEU A 1 468 ? 21.772 1.294 -15.382 1.00 95.06 468 LEU A C 1
ATOM 3775 O O . LEU A 1 468 ? 21.806 0.093 -15.133 1.00 95.06 468 LEU A O 1
ATOM 3779 N N . ALA A 1 469 ? 22.770 1.882 -16.051 1.00 97.00 469 ALA A N 1
ATOM 3780 C CA . ALA A 1 469 ? 23.956 1.139 -16.480 1.00 97.00 469 ALA A CA 1
ATOM 3781 C C . ALA A 1 469 ? 24.822 0.651 -15.306 1.00 97.00 469 ALA A C 1
ATOM 3783 O O . ALA A 1 469 ? 25.475 -0.385 -15.422 1.00 97.00 469 ALA A O 1
ATOM 3784 N N . ASN A 1 470 ? 24.839 1.377 -14.185 1.00 96.94 470 ASN A N 1
ATOM 3785 C CA . ASN A 1 470 ? 25.492 0.915 -12.963 1.00 96.94 470 ASN A CA 1
ATOM 3786 C C . ASN A 1 470 ? 24.680 -0.191 -12.287 1.00 96.94 470 ASN A C 1
ATOM 3788 O O . ASN A 1 470 ? 25.277 -1.171 -11.860 1.00 96.94 470 ASN A O 1
ATOM 3792 N N . MET A 1 471 ? 23.347 -0.102 -12.288 1.00 97.88 471 MET A N 1
ATOM 3793 C CA . MET A 1 471 ? 22.486 -1.174 -11.771 1.00 97.88 471 MET A CA 1
ATOM 3794 C C . MET A 1 471 ? 22.662 -2.482 -12.554 1.00 97.88 471 MET A C 1
ATOM 3796 O O . MET A 1 471 ? 22.696 -3.551 -11.958 1.00 97.88 471 MET A O 1
ATOM 3800 N N . PHE A 1 472 ? 22.861 -2.414 -13.877 1.00 98.50 472 PHE A N 1
ATOM 3801 C CA . PHE A 1 472 ? 23.234 -3.589 -14.678 1.00 98.50 472 PHE A CA 1
ATOM 3802 C C . PHE A 1 472 ? 24.530 -4.238 -14.166 1.00 98.50 472 PHE A C 1
ATOM 3804 O O . PHE A 1 472 ? 24.592 -5.456 -14.019 1.00 98.50 472 PHE A O 1
ATOM 3811 N N . LYS A 1 473 ? 25.557 -3.432 -13.865 1.00 97.94 473 LYS A N 1
ATOM 3812 C CA . LYS A 1 473 ? 26.826 -3.934 -13.313 1.00 97.94 473 LYS A CA 1
ATOM 3813 C C . LYS A 1 473 ? 26.642 -4.530 -11.922 1.00 97.94 473 LYS A C 1
ATOM 3815 O O . LYS A 1 473 ? 27.200 -5.579 -11.632 1.00 97.94 473 LYS A O 1
ATOM 3820 N N . GLU A 1 474 ? 25.844 -3.880 -11.081 1.00 97.50 474 GLU A N 1
ATOM 3821 C CA . GLU A 1 474 ? 25.523 -4.348 -9.731 1.00 97.50 474 GLU A CA 1
ATOM 3822 C C . GLU A 1 474 ? 24.732 -5.665 -9.738 1.00 97.50 474 GLU A C 1
ATOM 3824 O O . GLU A 1 474 ? 24.936 -6.516 -8.875 1.00 97.50 474 GLU A O 1
ATOM 3829 N N . ALA A 1 475 ? 23.891 -5.884 -10.752 1.00 97.62 475 ALA A N 1
ATOM 3830 C CA . ALA A 1 475 ? 23.217 -7.158 -10.995 1.00 97.62 475 ALA A CA 1
ATOM 3831 C C . ALA A 1 475 ? 24.154 -8.261 -11.537 1.00 97.62 475 ALA A C 1
ATOM 3833 O O . ALA A 1 475 ? 23.714 -9.390 -11.745 1.00 97.62 475 ALA A O 1
ATOM 3834 N N . GLY A 1 476 ? 25.436 -7.956 -11.767 1.00 96.81 476 GLY A N 1
ATOM 3835 C CA . GLY A 1 476 ? 26.447 -8.908 -12.227 1.00 96.81 476 GLY A CA 1
ATOM 3836 C C . GLY A 1 476 ? 26.638 -8.964 -13.743 1.00 96.81 476 GLY A C 1
ATOM 3837 O O . GLY A 1 476 ? 27.249 -9.911 -14.229 1.00 96.81 476 GLY A O 1
ATOM 3838 N N . LEU A 1 477 ? 26.134 -7.987 -14.506 1.00 98.31 477 LEU A N 1
ATOM 3839 C CA . LEU A 1 477 ? 26.326 -7.923 -15.958 1.00 98.31 477 LEU A CA 1
ATOM 3840 C C . LEU A 1 477 ? 27.582 -7.127 -16.329 1.00 98.31 477 LEU A C 1
ATOM 3842 O O . LEU A 1 477 ? 27.876 -6.063 -15.785 1.00 98.31 477 LEU A O 1
ATOM 3846 N N . GLU A 1 478 ? 28.286 -7.596 -17.349 1.00 97.56 478 GLU A N 1
ATOM 3847 C CA . GLU A 1 478 ? 29.487 -6.969 -17.888 1.00 97.56 478 GLU A CA 1
ATOM 3848 C C . GLU A 1 478 ? 29.251 -6.352 -19.270 1.00 97.56 478 GLU A C 1
ATOM 3850 O O . GLU A 1 478 ? 28.228 -6.569 -19.924 1.00 97.56 478 GLU A O 1
ATOM 3855 N N . LYS A 1 479 ? 30.234 -5.564 -19.730 1.00 96.88 479 LYS A N 1
ATOM 3856 C CA . LYS A 1 479 ? 30.251 -4.936 -21.065 1.00 96.88 479 LYS A CA 1
ATOM 3857 C C . LYS A 1 479 ? 28.961 -4.163 -21.378 1.00 96.88 479 LYS A C 1
ATOM 3859 O O . LYS A 1 479 ? 28.477 -4.190 -22.507 1.00 96.88 479 LYS A O 1
ATOM 3864 N N . VAL A 1 480 ? 28.428 -3.464 -20.373 1.00 98.00 480 VAL A N 1
ATOM 3865 C CA . VAL A 1 480 ? 27.157 -2.737 -20.468 1.00 98.00 480 VAL A CA 1
ATOM 3866 C C . VAL A 1 480 ? 27.239 -1.636 -21.528 1.00 98.00 480 VAL A C 1
ATOM 3868 O O . VAL A 1 480 ? 27.994 -0.671 -21.389 1.00 98.00 480 VAL A O 1
ATOM 3871 N N . GLN A 1 481 ? 26.440 -1.774 -22.582 1.00 97.75 481 GLN A N 1
ATOM 3872 C CA . GLN A 1 481 ? 26.289 -0.807 -23.662 1.00 97.75 481 GLN A CA 1
ATOM 3873 C C . GLN A 1 481 ? 25.037 0.031 -23.441 1.00 97.75 481 GLN A C 1
ATOM 3875 O O . GLN A 1 481 ? 23.975 -0.501 -23.124 1.00 97.75 481 GLN A O 1
ATOM 3880 N N . VAL A 1 482 ? 25.149 1.339 -23.672 1.00 96.88 482 VAL A N 1
ATOM 3881 C CA . VAL A 1 482 ? 24.029 2.278 -23.564 1.00 96.88 482 VAL A CA 1
ATOM 3882 C C . VAL A 1 482 ? 23.851 3.013 -24.885 1.00 96.88 482 VAL A C 1
ATOM 3884 O O . VAL A 1 482 ? 24.799 3.604 -25.406 1.00 96.88 482 VAL A O 1
ATOM 3887 N N . LYS A 1 483 ? 22.629 3.018 -25.423 1.00 95.06 483 LYS A N 1
ATOM 3888 C CA . LYS A 1 483 ? 22.271 3.794 -26.615 1.00 95.06 483 LYS A CA 1
ATOM 3889 C C . LYS A 1 483 ? 21.064 4.674 -26.330 1.00 95.06 483 LYS A C 1
ATOM 3891 O O . LYS A 1 483 ? 19.952 4.180 -26.198 1.00 95.06 483 LYS A O 1
ATOM 3896 N N . ALA A 1 484 ? 21.287 5.985 -26.309 1.00 92.12 484 ALA A N 1
ATOM 3897 C CA . ALA A 1 484 ? 20.215 6.968 -26.244 1.00 92.12 484 ALA A CA 1
ATOM 3898 C C . ALA A 1 484 ? 19.487 7.095 -27.591 1.00 92.12 484 ALA A C 1
ATOM 3900 O O . ALA A 1 484 ? 20.107 7.095 -28.664 1.00 92.12 484 ALA A O 1
ATOM 3901 N N . TYR A 1 485 ? 18.176 7.297 -27.513 1.00 88.88 485 TYR A N 1
ATOM 3902 C CA . TYR A 1 485 ? 17.295 7.555 -28.639 1.00 88.88 485 TYR A CA 1
ATOM 3903 C C . TYR A 1 485 ? 16.562 8.883 -28.474 1.00 88.88 485 TYR A C 1
ATOM 3905 O O . TYR A 1 485 ? 16.255 9.300 -27.359 1.00 88.88 485 TYR A O 1
ATOM 3913 N N . THR A 1 486 ? 16.280 9.543 -29.604 1.00 84.25 486 THR A N 1
ATOM 3914 C CA . THR A 1 486 ? 15.467 10.772 -29.683 1.00 84.25 486 THR A CA 1
ATOM 3915 C C . THR A 1 486 ? 15.834 11.777 -28.586 1.00 84.25 486 THR A C 1
ATOM 3917 O O . THR A 1 486 ? 15.037 12.126 -27.725 1.00 84.25 486 THR A O 1
ATOM 3920 N N . GLY A 1 487 ? 17.108 12.164 -28.561 1.00 78.00 487 GLY A N 1
ATOM 3921 C CA . GLY A 1 487 ? 17.638 13.139 -27.612 1.00 78.00 487 GLY A CA 1
ATOM 3922 C C . GLY A 1 487 ? 17.656 12.729 -26.131 1.00 78.00 487 GLY A C 1
ATOM 3923 O O . GLY A 1 487 ? 17.797 13.596 -25.268 1.00 78.00 487 GLY A O 1
ATOM 3924 N N . GLY A 1 488 ? 17.536 11.429 -25.838 1.00 82.12 488 GLY A N 1
ATOM 3925 C CA . GLY A 1 488 ? 17.601 10.856 -24.488 1.00 82.12 488 GLY A CA 1
ATOM 3926 C C . GLY A 1 488 ? 16.250 10.434 -23.908 1.00 82.12 488 GLY A C 1
ATOM 3927 O O . GLY A 1 488 ? 16.221 9.924 -22.797 1.00 82.12 488 GLY A O 1
ATOM 3928 N N . VAL A 1 489 ? 15.153 10.603 -24.657 1.00 79.75 489 VAL A N 1
ATOM 3929 C CA . VAL A 1 489 ? 13.780 10.241 -24.239 1.00 79.75 489 VAL A CA 1
ATOM 3930 C C . VAL A 1 489 ? 13.615 8.748 -23.979 1.00 79.75 489 VAL A C 1
ATOM 3932 O O . VAL A 1 489 ? 12.791 8.341 -23.169 1.00 79.75 489 VAL A O 1
ATOM 3935 N N . ALA A 1 490 ? 14.394 7.924 -24.669 1.00 87.56 490 ALA A N 1
ATOM 3936 C CA . ALA A 1 490 ? 14.491 6.501 -24.405 1.00 87.56 490 ALA A CA 1
ATOM 3937 C C . ALA A 1 490 ? 15.952 6.075 -24.491 1.00 87.56 490 ALA A C 1
ATOM 3939 O O . ALA A 1 490 ? 16.760 6.716 -25.175 1.00 87.56 490 ALA A O 1
ATOM 3940 N N . ALA A 1 491 ? 16.288 4.988 -23.816 1.00 93.69 491 ALA A N 1
ATOM 3941 C CA . ALA A 1 491 ? 17.603 4.387 -23.880 1.00 93.69 491 ALA A CA 1
ATOM 3942 C C . ALA A 1 491 ? 17.486 2.865 -23.935 1.00 93.69 491 ALA A C 1
ATOM 3944 O O . ALA A 1 491 ? 16.602 2.268 -23.325 1.00 93.69 491 ALA A O 1
ATOM 3945 N N . MET A 1 492 ? 18.394 2.256 -24.690 1.00 96.88 492 MET A N 1
ATOM 3946 C CA . MET A 1 492 ? 18.678 0.831 -24.593 1.00 96.88 492 MET A CA 1
ATOM 3947 C C . MET A 1 492 ? 19.887 0.628 -23.684 1.00 96.88 492 MET A C 1
ATOM 3949 O O . MET A 1 492 ? 20.903 1.307 -23.858 1.00 96.88 492 MET A O 1
ATOM 3953 N N . HIS A 1 493 ? 19.785 -0.362 -22.803 1.00 98.38 493 HIS A N 1
ATOM 3954 C CA . HIS A 1 493 ? 20.859 -0.925 -21.997 1.00 98.38 493 HIS A CA 1
ATOM 3955 C C . HIS A 1 493 ? 21.015 -2.396 -22.354 1.00 98.38 493 HIS A C 1
ATOM 3957 O O . HIS A 1 493 ? 20.042 -3.140 -22.330 1.00 98.38 493 HIS A O 1
ATOM 3963 N N . LEU A 1 494 ? 22.228 -2.812 -22.697 1.00 98.62 494 LEU A N 1
ATOM 3964 C CA . LEU A 1 494 ? 22.542 -4.192 -23.061 1.00 98.62 494 LEU A CA 1
ATOM 3965 C C . LEU A 1 494 ? 23.765 -4.630 -22.265 1.00 98.62 494 LEU A C 1
ATOM 3967 O O . LEU A 1 494 ? 24.818 -4.012 -22.392 1.00 98.62 494 LEU A O 1
ATOM 3971 N N . GLY A 1 495 ? 23.630 -5.672 -21.453 1.00 98.38 495 GLY A N 1
ATOM 3972 C CA . GLY A 1 495 ? 24.719 -6.270 -20.683 1.00 98.38 495 GLY A CA 1
ATOM 3973 C C . GLY A 1 495 ? 24.855 -7.759 -20.974 1.00 98.38 495 GLY A C 1
ATOM 3974 O O . GLY A 1 495 ? 23.911 -8.398 -21.432 1.00 98.38 495 GLY A O 1
ATOM 3975 N N . PHE A 1 496 ? 26.033 -8.308 -20.698 1.00 98.50 496 PHE A N 1
ATOM 3976 C CA . PHE A 1 496 ? 26.329 -9.727 -20.876 1.00 98.50 496 PHE A CA 1
ATOM 3977 C C . PHE A 1 496 ? 26.543 -10.384 -19.522 1.00 98.50 496 PHE A C 1
ATOM 3979 O O . PHE A 1 496 ? 27.257 -9.831 -18.683 1.00 98.50 496 PHE A O 1
ATOM 3986 N N . LYS A 1 497 ? 25.990 -11.578 -19.317 1.00 98.19 497 LYS A N 1
ATOM 3987 C CA . LYS A 1 497 ? 26.369 -12.376 -18.150 1.00 98.19 497 LYS A CA 1
ATOM 3988 C C . LYS A 1 497 ? 27.808 -12.873 -18.326 1.00 98.19 497 LYS A C 1
ATOM 3990 O O . LYS A 1 497 ? 28.124 -13.383 -19.406 1.00 98.19 497 LYS A O 1
ATOM 3995 N N . PRO A 1 498 ? 28.678 -12.752 -17.310 1.00 96.06 498 PRO A N 1
ATOM 3996 C CA . PRO A 1 498 ? 30.037 -13.268 -17.377 1.00 96.06 498 PRO A CA 1
ATOM 3997 C C . PRO A 1 498 ? 30.050 -14.746 -17.768 1.00 96.06 498 PRO A C 1
ATOM 3999 O O . PRO A 1 498 ? 29.236 -15.536 -17.286 1.00 96.06 498 PRO A O 1
ATOM 4002 N N . ILE A 1 499 ? 30.973 -15.120 -18.652 1.00 91.06 499 ILE A N 1
ATOM 4003 C CA . ILE A 1 499 ? 31.297 -16.527 -18.889 1.00 91.06 499 ILE A CA 1
ATOM 4004 C C . ILE A 1 499 ? 32.172 -16.927 -17.707 1.00 91.06 499 ILE A C 1
ATOM 4006 O O . ILE A 1 499 ? 33.276 -16.397 -17.568 1.00 91.06 499 ILE A O 1
ATOM 4010 N N . SER A 1 500 ? 31.660 -17.780 -16.822 1.00 74.44 500 SER A N 1
ATOM 4011 C CA . SER A 1 500 ? 32.450 -18.354 -15.731 1.00 74.44 500 SER A CA 1
ATOM 4012 C C . SER A 1 500 ? 33.765 -18.893 -16.307 1.00 74.44 500 SER A C 1
ATOM 4014 O O . SER A 1 500 ? 33.732 -19.624 -17.298 1.00 74.44 500 SER A O 1
ATOM 4016 N N . LYS A 1 501 ? 34.902 -18.470 -15.744 1.00 47.81 501 LYS A N 1
ATOM 4017 C CA . LYS A 1 501 ? 36.216 -19.013 -16.111 1.00 47.81 501 LYS A CA 1
ATOM 4018 C C . LYS A 1 501 ? 36.378 -20.447 -15.642 1.00 47.81 501 LYS A C 1
ATOM 4020 O O . LYS A 1 501 ? 35.861 -20.748 -14.542 1.00 47.81 501 LYS A O 1
#

Mean predicted aligned error: 16.32 Å

Foldseek 3Di:
DVVLVVLLVVLVVVLQVLLDDPVLVVQDPRQDQDSLLSLLLLLLQVLFPDDDDSVLSSLLSSLLRLLLSLLVLVVVLVPDDPDDDDDNPVSSVSSNVSSVVSVVSSVVSVVVNPDPPSVVLQVVLSVVLVVLVCCLLVLVDLDLVVNLVSVLSNQQVSSCSSSVVSVNNVSNLLSSLLRSLVVLLVQLVCCLVPVDGSSLVSSCVNPHDCSLVVSLVSNVVSVVVNVVSCVVCCPSCVVSSVVSVVVVVVSVVVQVVCLVVPHHHDDQLVVLLQVLLLVCLVCVVVVCCVVCVVVLVVLLVVQCVVLQQAALFEEEEEQCFLVPSVVVNLVRNDLNYAYEYEHQHPSRLVNNVVVCVVVVRPRYHYYHDDLLADPAAFQAGLEYEYEQCLLSDNDNLSSLLVSLRNHHAQGKYKYKHFAQQPDDPVNVVVCCCLVPVLLVVCVVVPPNSSSVNVSVVSSVPDDHQVRVQVSNVVSQFPPWDWDADPRTRIIMIMTGHHRDD

Sequence (501 aa):
MNDIYEEIEQIKADIEVRVKHPYLMKFIDVPVIDEQKLVLLYTILKEAKIPLNHDKLRQSIMATMLIQIALDTHELVGLHRIEDDNPFMKQRQLTVLAGDYYSGLYYYLLALIDDIPLLKILSIAIKEINEYKISVYQRDYSSIADYINGIAMIESLLVQKIAQYAGNLDMQEFSKQLLLVNRLHREKATFNLHGFSAIIDGMNSIGGRNALILVDNQIVKSIHYIDAFLQKHSRTYGFLGEKVMAFINDLDIAMEKVVKEGGRVGYSKEERVHNVFEKISEKYDVMNSIISFQRHKAWRKDTMKRMNVQPGSAALDVCCGTADWTVALSHAVGPEGKVVGLDFSKNMLKIGEQKVETLQLNNIELVHGNAMELPFADHTFDYVTIGFGLRNVPDYLQVLREMCRVVKPGGQVVCLETSQPTLIGFRQIYYFYFQFVMPLLGKLFAKSYKEYSWLQESAKDFPGQKELANMFKEAGLEKVQVKAYTGGVAAMHLGFKPISK

pLDDT: mean 82.55, std 15.76, range [27.44, 98.88]

Solvent-accessible surface area (backbone atoms only — not comparable to full-atom values): 26640 Å² total; per-residue (Å²): 110,72,67,62,51,52,53,52,52,50,54,50,52,57,48,52,62,69,73,61,42,87,71,53,63,76,57,44,78,81,81,78,77,61,61,65,60,50,54,48,45,50,52,42,52,74,69,24,78,56,96,66,55,73,67,59,45,52,51,53,46,50,34,52,51,34,49,50,46,18,58,54,39,49,51,63,58,74,74,58,76,91,78,81,83,80,89,56,59,67,33,55,55,45,41,53,53,45,18,55,49,35,46,52,55,26,53,54,47,50,73,70,48,97,43,68,71,61,51,54,50,52,56,51,35,54,53,52,31,52,53,32,47,50,34,56,76,70,58,70,48,95,44,59,68,58,42,52,48,31,54,25,40,54,67,16,40,63,60,28,47,50,15,51,74,21,66,38,60,77,48,27,63,48,46,27,32,55,41,33,36,56,51,52,51,51,46,50,51,44,24,75,75,67,78,54,29,78,66,54,54,44,38,27,72,64,71,40,100,50,36,71,60,54,50,33,53,49,36,54,54,29,48,55,50,49,54,54,49,41,67,76,37,41,89,80,41,44,71,59,40,55,55,50,52,51,50,51,50,50,48,52,50,49,40,51,48,36,47,73,74,73,41,92,64,63,60,57,57,53,56,43,46,43,58,42,47,53,73,40,42,95,54,42,71,63,48,53,35,59,76,47,69,47,43,62,59,57,50,52,52,53,50,52,62,70,65,57,63,50,67,53,35,35,36,35,23,40,46,24,45,58,31,67,60,38,54,56,49,36,67,44,15,33,85,77,10,41,25,37,26,29,22,77,38,67,52,20,42,53,52,15,51,55,52,37,60,75,69,67,52,85,38,61,45,80,43,85,45,47,64,74,59,56,97,61,59,68,48,67,19,46,33,29,36,28,55,73,31,62,65,53,50,84,52,57,56,52,28,44,32,38,47,48,45,27,23,20,66,64,14,39,41,35,39,39,35,68,28,59,49,73,40,82,67,57,40,57,54,50,51,47,42,59,71,58,48,46,58,55,55,26,57,78,62,58,86,50,36,72,60,52,54,48,61,53,54,43,49,70,78,39,63,42,73,70,55,48,51,47,44,42,42,74,35,57,28,40,85,65,42,76,47,72,36,86,61,21,44,26,31,38,40,38,25,28,32,60,62,84,128